Protein 5XIS (pdb70)

Radius of gyration: 35.52 Å; Cα contacts (8 Å, |Δi|>4): 676; chains: 6; bounding box: 59×127×100 Å

Structure (mmCIF, N/CA/C/O backbone):
data_5XIS
#
_entry.id   5XIS
#
_cell.length_a   35.273
_cell.length_b   66.291
_cell.length_c   74.173
_cell.angle_alpha   76.47
_cell.angle_beta   79.29
_cell.angle_gamma   80.49
#
_symmetry.space_group_name_H-M   'P 1'
#
loop_
_entity.id
_entity.type
_entity.pdbx_description
1 polymer 'E3 ubiquitin-protein ligase RNF168'
2 polymer 'Ubiquitin-40S ribosomal protein S27a'
3 polymer 'Ubiquitin-40S ribosomal protein S27a'
4 non-polymer beta-D-xylofuranose
5 non-polymer 'MAGNESIUM ION'
6 water water
#
loop_
_atom_site.group_PDB
_atom_site.id
_atom_site.type_symbol
_atom_site.label_atom_id
_atom_site.label_alt_id
_atom_site.label_comp_id
_atom_site.label_asym_id
_atom_site.label_entity_id
_atom_site.label_seq_id
_atom_site.pdbx_PDB_ins_code
_atom_site.Cartn_x
_atom_site.Cartn_y
_atom_site.Cartn_z
_atom_site.occupancy
_atom_site.B_iso_or_equiv
_atom_site.auth_seq_id
_atom_site.auth_comp_id
_atom_site.auth_asym_id
_atom_site.auth_atom_id
_atom_site.pdbx_PDB_model_num
ATOM 1 N N . LEU A 1 6 ? -1.344 -10.727 34.258 1.00 73.44 110 LEU A N 1
ATOM 2 C CA . LEU A 1 6 ? -2.337 -11.791 34.438 1.00 68.86 110 LEU A CA 1
ATOM 3 C C . LEU A 1 6 ? -3.103 -11.905 33.142 1.00 72.30 110 LEU A C 1
ATOM 4 O O . LEU A 1 6 ? -4.244 -12.380 33.072 1.00 76.02 110 LEU A O 1
ATOM 9 N N . SER A 1 7 ? -2.417 -11.446 32.106 1.00 71.09 111 SER A N 1
ATOM 10 C CA . SER A 1 7 ? -3.055 -11.139 30.843 1.00 71.34 111 SER A CA 1
ATOM 11 C C . SER A 1 7 ? -3.549 -12.402 30.158 1.00 70.13 111 SER A C 1
ATOM 12 O O . SER A 1 7 ? -2.785 -13.329 29.882 1.00 66.91 111 SER A O 1
ATOM 15 N N . LYS A 1 8 ? -4.833 -12.415 29.873 1.00 62.37 112 LYS A N 1
ATOM 16 C CA . LYS A 1 8 ? -5.478 -13.542 29.253 1.00 54.98 112 LYS A CA 1
ATOM 17 C C . LYS A 1 8 ? -5.161 -13.528 27.770 1.00 60.42 112 LYS A C 1
ATOM 18 O O . LYS A 1 8 ? -4.641 -12.543 27.247 1.00 56.24 112 LYS A O 1
ATOM 24 N N . PRO A 1 9 ? -5.428 -14.636 27.053 1.00 64.23 113 PRO A N 1
ATOM 25 C CA . PRO A 1 9 ? -5.186 -14.633 25.601 1.00 70.75 113 PRO A CA 1
ATOM 26 C C . PRO A 1 9 ? -5.738 -13.388 24.931 1.00 70.50 113 PRO A C 1
ATOM 27 O O . PRO A 1 9 ? -6.955 -13.196 24.877 1.00 75.01 113 PRO A O 1
ATOM 31 N N . GLY A 1 10 ? -4.848 -12.507 24.481 1.00 64.86 114 GLY A N 1
ATOM 32 C CA . GLY A 1 10 ? -5.245 -11.318 23.757 1.00 61.09 114 GLY A CA 1
ATOM 33 C C . GLY A 1 10 ? -5.674 -10.125 24.587 1.00 53.60 114 GLY A C 1
ATOM 34 O O . GLY A 1 10 ? -6.070 -9.115 23.999 1.00 61.47 114 GLY A O 1
ATOM 35 N N . GLU A 1 11 ? -5.614 -10.190 25.921 1.00 41.76 115 GLU A N 1
ATOM 36 C CA . GLU A 1 11 ? -6.038 -9.042 26.726 1.00 50.79 115 GLU A CA 1
ATOM 37 C C . GLU A 1 11 ? -5.174 -7.811 26.452 1.00 56.09 115 GLU A C 1
ATOM 38 O O . GLU A 1 11 ? -5.694 -6.734 26.138 1.00 44.93 115 GLU A O 1
ATOM 44 N N . LEU A 1 12 ? -3.848 -7.947 26.548 1.00 44.31 116 LEU A N 1
ATOM 45 C CA . LEU A 1 12 ? -2.975 -6.866 26.094 1.00 41.43 116 LEU A CA 1
ATOM 46 C C . LEU A 1 12 ? -3.190 -6.570 24.609 1.00 40.24 116 LEU A C 1
ATOM 47 O O . LEU A 1 12 ? -3.215 -5.406 24.187 1.00 32.66 116 LEU A O 1
ATOM 52 N N . ARG A 1 13 ? -3.343 -7.619 23.804 1.00 31.38 117 ARG A N 1
ATOM 53 C CA . ARG A 1 13 ? -3.678 -7.468 22.391 1.00 34.20 117 ARG A CA 1
ATOM 54 C C . ARG A 1 13 ? -4.921 -6.602 22.177 1.00 36.55 117 ARG A C 1
ATOM 55 O O . ARG A 1 13 ? -4.968 -5.771 21.262 1.00 31.43 117 ARG A O 1
ATOM 63 N N . ARG A 1 14 ? -5.959 -6.826 22.972 1.00 37.52 118 ARG A N 1
ATOM 64 C CA . ARG A 1 14 ? -7.197 -6.103 22.724 1.00 43.22 118 ARG A CA 1
ATOM 65 C C . ARG A 1 14 ? -7.120 -4.668 23.231 1.00 38.58 118 ARG A C 1
ATOM 66 O O . ARG A 1 14 ? -7.713 -3.774 22.613 1.00 33.35 118 ARG A O 1
ATOM 74 N N . GLU A 1 15 ? -6.370 -4.409 24.312 1.00 34.07 119 GLU A N 1
ATOM 75 C CA . GLU A 1 15 ? -6.108 -3.018 24.681 1.00 32.64 119 GLU A CA 1
ATOM 76 C C . GLU A 1 15 ? -5.325 -2.296 23.598 1.00 33.58 119 GLU A C 1
ATOM 77 O O . GLU A 1 15 ? -5.595 -1.127 23.307 1.00 30.76 119 GLU A O 1
ATOM 83 N N . TYR A 1 16 ? -4.336 -2.964 23.007 1.00 31.13 120 TYR A N 1
ATOM 84 C CA . TYR A 1 16 ? -3.558 -2.330 21.952 1.00 31.97 120 TYR A CA 1
ATOM 85 C C . TYR A 1 16 ? -4.449 -1.954 20.771 1.00 32.80 120 TYR A C 1
ATOM 86 O O . TYR A 1 16 ? -4.380 -0.831 20.255 1.00 27.60 120 TYR A O 1
ATOM 95 N N . GLU A 1 17 ? -5.302 -2.883 20.340 1.00 29.75 121 GLU A N 1
ATOM 96 C CA . GLU A 1 17 ? -6.213 -2.613 19.232 1.00 29.87 121 GLU A CA 1
ATOM 97 C C . GLU A 1 17 ? -7.197 -1.500 19.573 1.00 30.93 121 GLU A C 1
ATOM 98 O O . GLU A 1 17 ? -7.503 -0.654 18.724 1.00 31.05 121 GLU A O 1
ATOM 104 N N . GLU A 1 18 ? -7.698 -1.475 20.809 1.00 29.57 122 GLU A N 1
ATOM 105 C CA . GLU A 1 18 ? -8.605 -0.393 21.171 1.00 36.37 122 GLU A CA 1
ATOM 106 C C . GLU A 1 18 ? -7.875 0.939 21.183 1.00 30.75 122 GLU A C 1
ATOM 107 O O . GLU A 1 18 ? -8.429 1.960 20.757 1.00 30.80 122 GLU A O 1
ATOM 113 N N . GLU A 1 19 ? -6.611 0.935 21.585 1.00 27.90 123 GLU A N 1
ATOM 114 C CA . GLU A 1 19 ? -5.892 2.190 21.684 1.00 25.29 123 GLU A CA 1
ATOM 115 C C . GLU A 1 19 ? -5.482 2.694 20.300 1.00 30.91 123 GLU A C 1
ATOM 116 O O . GLU A 1 19 ? -5.483 3.907 20.052 1.00 29.99 123 GLU A O 1
ATOM 122 N N . ILE A 1 20 ? -5.147 1.774 19.390 1.00 26.44 124 ILE A N 1
ATOM 123 C CA . ILE A 1 20 ? -4.901 2.138 17.993 1.00 26.64 124 ILE A CA 1
ATOM 124 C C . ILE A 1 20 ? -6.155 2.742 17.378 1.00 27.32 124 ILE A C 1
ATOM 125 O O . ILE A 1 20 ? -6.087 3.725 16.638 1.00 28.75 124 ILE A O 1
ATOM 130 N N . SER A 1 21 ? -7.312 2.137 17.657 1.00 28.54 125 SER A N 1
ATOM 131 C CA . SER A 1 21 ? -8.586 2.654 17.158 1.00 29.48 125 SER A CA 1
ATOM 132 C C . SER A 1 21 ? -8.822 4.102 17.575 1.00 28.77 125 SER A C 1
ATOM 133 O O . SER A 1 21 ? -9.331 4.912 16.790 1.00 29.43 125 SER A O 1
ATOM 136 N N . LYS A 1 22 ? -8.515 4.440 18.827 1.00 23.54 126 LYS A N 1
ATOM 137 C CA . LYS A 1 22 ? -8.711 5.818 19.266 1.00 27.26 126 LYS A CA 1
ATOM 138 C C . LYS A 1 22 ? -7.752 6.777 18.574 1.00 29.43 126 LYS A C 1
ATOM 139 O O . LYS A 1 22 ? -8.114 7.927 18.294 1.00 33.46 126 LYS A O 1
ATOM 145 N N . VAL A 1 23 ? -6.532 6.336 18.283 1.00 24.28 127 VAL A N 1
ATOM 146 C CA . VAL A 1 23 ? -5.618 7.202 17.550 1.00 24.72 127 VAL A CA 1
ATOM 147 C C . VAL A 1 23 ? -6.134 7.434 16.137 1.00 28.71 127 VAL A C 1
ATOM 148 O O . VAL A 1 23 ? -6.072 8.553 15.613 1.00 29.35 127 VAL A O 1
ATOM 152 N N . ALA A 1 24 ? -6.670 6.386 15.509 1.00 26.33 128 ALA A N 1
ATOM 153 C CA . ALA A 1 24 ? -7.231 6.530 14.171 1.00 32.88 128 ALA A CA 1
ATOM 154 C C . ALA A 1 24 ? -8.443 7.455 14.184 1.00 32.23 128 ALA A C 1
ATOM 155 O O . ALA A 1 24 ? -8.589 8.300 13.298 1.00 30.90 128 ALA A O 1
ATOM 157 N N . ALA A 1 25 ? -9.303 7.334 15.202 1.00 28.43 129 ALA A N 1
ATOM 158 C CA . ALA A 1 25 ? -10.486 8.189 15.283 1.00 26.75 129 ALA A CA 1
ATOM 159 C C . ALA A 1 25 ? -10.112 9.660 15.443 1.00 33.05 129 ALA A C 1
ATOM 160 O O . ALA A 1 25 ? -10.790 10.537 14.887 1.00 32.57 129 ALA A O 1
ATOM 162 N N . GLU A 1 26 ? -9.038 9.952 16.182 1.00 27.37 130 GLU A N 1
ATOM 163 C CA . GLU A 1 26 ? -8.556 11.327 16.298 1.00 30.82 130 GLU A CA 1
ATOM 164 C C . GLU A 1 26 ? -8.018 11.845 14.968 1.00 30.21 130 GLU A C 1
ATOM 165 O O . GLU A 1 26 ? -8.229 13.014 14.618 1.00 29.03 130 GLU A O 1
ATOM 171 N N . ARG A 1 27 ? -7.339 10.997 14.200 1.00 28.66 131 ARG A N 1
ATOM 172 C CA . ARG A 1 27 ? -6.875 11.455 12.894 1.00 31.82 131 ARG A CA 1
ATOM 173 C C . ARG A 1 27 ? -8.049 11.778 11.985 1.00 24.64 131 ARG A C 1
ATOM 174 O O . ARG A 1 27 ? -8.035 12.795 11.288 1.00 29.29 131 ARG A O 1
ATOM 182 N N . ARG A 1 28 ? -9.082 10.936 11.995 1.00 28.00 132 ARG A N 1
ATOM 183 C CA . ARG A 1 28 ? -10.252 11.202 11.164 1.00 34.96 132 ARG A CA 1
ATOM 184 C C . ARG A 1 28 ? -10.969 12.468 11.606 1.00 39.16 132 ARG A C 1
ATOM 185 O O . ARG A 1 28 ? -11.408 13.265 10.769 1.00 28.72 132 ARG A O 1
ATOM 193 N N . ALA A 1 29 ? -11.076 12.683 12.918 1.00 27.27 133 ALA A N 1
ATOM 194 C CA . ALA A 1 29 ? -11.656 13.924 13.416 1.00 29.65 133 ALA A CA 1
ATOM 195 C C . ALA A 1 29 ? -10.827 15.126 12.979 1.00 25.85 133 ALA A C 1
ATOM 196 O O . ALA A 1 29 ? -11.376 16.165 12.593 1.00 33.08 133 ALA A O 1
ATOM 198 N N . SER A 1 30 ? -9.498 15.008 13.040 1.00 25.83 134 SER A N 1
ATOM 199 C CA . SER A 1 30 ? -8.647 16.122 12.638 1.00 24.22 134 SER A CA 1
ATOM 200 C C . SER A 1 30 ? -8.776 16.377 11.144 1.00 27.71 134 SER A C 1
ATOM 201 O O . SER A 1 30 ? -8.775 17.529 10.693 1.00 29.48 134 SER A O 1
ATOM 204 N N . GLU A 1 31 ? -8.904 15.305 10.371 1.00 24.30 135 GLU A N 1
ATOM 205 C CA . GLU A 1 31 ? -9.007 15.439 8.918 1.00 28.24 135 GLU A CA 1
ATOM 206 C C . GLU A 1 31 ? -10.339 16.053 8.519 1.00 29.99 135 GLU A C 1
ATOM 207 O O . GLU A 1 31 ? -10.420 16.792 7.530 1.00 34.84 135 GLU A O 1
ATOM 213 N N . GLU A 1 32 ? -11.392 15.747 9.276 1.00 30.03 136 GLU A N 1
ATOM 214 C CA . GLU A 1 32 ? -12.712 16.291 8.986 1.00 36.01 136 GLU A CA 1
ATOM 215 C C . GLU A 1 32 ? -12.711 17.813 9.078 1.00 45.48 136 GLU A C 1
ATOM 216 O O . GLU A 1 32 ? -13.286 18.487 8.219 1.00 37.98 136 GLU A O 1
ATOM 222 N N . GLU A 1 33 ? -12.058 18.375 10.100 1.00 34.01 137 GLU A N 1
ATOM 223 C CA . GLU A 1 33 ? -11.936 19.831 10.181 1.00 40.47 137 GLU A CA 1
ATOM 224 C C . GLU A 1 33 ? -11.154 20.384 8.993 1.00 43.32 137 GLU A C 1
ATOM 225 O O . GLU A 1 33 ? -11.493 21.445 8.451 1.00 34.77 137 GLU A O 1
ATOM 231 N N . GLU A 1 34 ? -10.095 19.686 8.582 1.00 30.64 138 GLU A N 1
ATOM 232 C CA . GLU A 1 34 ? -9.328 20.113 7.417 1.00 31.89 138 GLU A CA 1
ATOM 233 C C . GLU A 1 34 ? -10.183 20.079 6.154 1.00 33.56 138 GLU A C 1
ATOM 234 O O . GLU A 1 34 ? -10.153 21.011 5.342 1.00 33.31 138 GLU A O 1
ATOM 240 N N . ASN A 1 35 ? -10.946 18.999 5.968 1.00 32.45 139 ASN A N 1
ATOM 241 C CA . ASN A 1 35 ? -11.666 18.819 4.714 1.00 35.93 139 ASN A CA 1
ATOM 242 C C . ASN A 1 35 ? -12.898 19.709 4.647 1.00 43.83 139 ASN A C 1
ATOM 243 O O . ASN A 1 35 ? -13.329 20.088 3.550 1.00 39.95 139 ASN A O 1
ATOM 248 N N . LYS A 1 36 ? -13.456 20.090 5.795 1.00 35.12 140 LYS A N 1
ATOM 249 C CA . LYS A 1 36 ? -14.585 21.009 5.758 1.00 38.45 140 LYS A CA 1
ATOM 250 C C . LYS A 1 36 ? -14.136 22.430 5.468 1.00 41.87 140 LYS A C 1
ATOM 251 O O . LYS A 1 36 ? -14.864 23.186 4.818 1.00 43.88 140 LYS A O 1
ATOM 257 N N . ALA A 1 37 ? -12.938 22.805 5.917 1.00 31.23 141 ALA A N 1
ATOM 258 C CA . ALA A 1 37 ? -12.387 24.096 5.528 1.00 31.97 141 ALA A CA 1
ATOM 259 C C . ALA A 1 37 ? -12.154 24.149 4.024 1.00 39.86 141 ALA A C 1
ATOM 260 O O . ALA A 1 37 ? -12.465 25.154 3.370 1.00 32.75 141 ALA A O 1
ATOM 262 N N . SER A 1 38 ? -11.612 23.069 3.452 1.00 33.81 142 SER A N 1
ATOM 263 C CA . SER A 1 38 ? -11.377 23.059 2.008 1.00 29.99 142 SER A CA 1
ATOM 264 C C . SER A 1 38 ? -12.686 23.117 1.232 1.00 35.72 142 SER A C 1
ATOM 265 O O . SER A 1 38 ? -12.789 23.839 0.236 1.00 37.16 142 SER A O 1
ATOM 268 N N . GLU A 1 39 ? -13.697 22.358 1.670 1.00 33.56 143 GLU A N 1
ATOM 269 C CA . GLU A 1 39 ? -14.958 22.292 0.936 1.00 41.38 143 GLU A CA 1
ATOM 270 C C . GLU A 1 39 ? -15.737 23.598 1.021 1.00 47.92 143 GLU A C 1
ATOM 271 O O . GLU A 1 39 ? -16.442 23.962 0.071 1.00 40.52 143 GLU A O 1
ATOM 277 N N . GLU A 1 40 ? -15.641 24.307 2.143 1.00 41.48 144 GLU A N 1
ATOM 278 C CA . GLU A 1 40 ? -16.277 25.615 2.230 1.00 47.03 144 GLU A CA 1
ATOM 279 C C . GLU A 1 40 ? -15.481 26.657 1.466 1.00 49.07 144 GLU A C 1
ATOM 280 O O . GLU A 1 40 ? -16.060 27.608 0.926 1.00 44.45 144 GLU A O 1
ATOM 286 N N . TYR A 1 41 ? -14.159 26.489 1.410 1.00 36.90 145 TYR A N 1
ATOM 287 C CA . TYR A 1 41 ? -13.329 27.377 0.608 1.00 37.57 145 TYR A CA 1
ATOM 288 C C . TYR A 1 41 ? -13.678 27.262 -0.867 1.00 44.12 145 TYR A C 1
ATOM 289 O O . TYR A 1 41 ? -13.745 28.271 -1.583 1.00 40.13 145 TYR A O 1
ATOM 298 N N . ILE A 1 42 ? -13.869 26.032 -1.345 1.00 37.81 146 ILE A N 1
ATOM 299 C CA . ILE A 1 42 ? -14.178 25.803 -2.752 1.00 36.02 146 ILE A CA 1
ATOM 300 C C . ILE A 1 42 ? -15.556 26.345 -3.091 1.00 40.80 146 ILE A C 1
ATOM 301 O O . ILE A 1 42 ? -15.756 26.952 -4.151 1.00 45.35 146 ILE A O 1
ATOM 306 N N . GLN A 1 43 ? -16.530 26.113 -2.211 1.00 45.61 147 GLN A N 1
ATOM 307 C CA . GLN A 1 43 ? -17.864 26.670 -2.400 1.00 46.45 147 GLN A CA 1
ATOM 308 C C . GLN A 1 43 ? -17.796 28.175 -2.625 1.00 48.05 147 GLN A C 1
ATOM 309 O O . GLN A 1 43 ? -18.371 28.699 -3.586 1.00 52.23 147 GLN A O 1
ATOM 315 N N . ARG A 1 44 ? -17.065 28.883 -1.763 1.00 40.90 148 ARG A N 1
ATOM 316 C CA . ARG A 1 44 ? -16.952 30.331 -1.911 1.00 51.64 148 ARG A CA 1
ATOM 317 C C . ARG A 1 44 ? -16.248 30.694 -3.210 1.00 52.49 148 ARG A C 1
ATOM 318 O O . ARG A 1 44 ? -16.693 31.590 -3.939 1.00 45.55 148 ARG A O 1
ATOM 326 N N . LEU A 1 45 ? -15.133 30.020 -3.503 1.00 38.23 149 LEU A N 1
ATOM 327 C CA . LEU A 1 45 ? -14.353 30.351 -4.689 1.00 41.79 149 LEU A CA 1
ATOM 328 C C . LEU A 1 45 ? -15.184 30.204 -5.956 1.00 43.24 149 LEU A C 1
ATOM 329 O O . LEU A 1 45 ? -15.143 31.070 -6.838 1.00 43.36 149 LEU A O 1
ATOM 334 N N . LEU A 1 46 ? -15.951 29.116 -6.062 1.00 33.35 150 LEU A N 1
ATOM 335 C CA . LEU A 1 46 ? -16.740 28.898 -7.269 1.00 48.71 150 LEU A CA 1
ATOM 336 C C . LEU A 1 46 ? -17.916 29.860 -7.339 1.00 46.72 150 LEU A C 1
ATOM 337 O O . LEU A 1 46 ? -18.290 30.302 -8.429 1.00 41.22 150 LEU A O 1
ATOM 342 N N . ALA A 1 47 ? -18.507 30.198 -6.193 1.00 40.04 151 ALA A N 1
ATOM 343 C CA . ALA A 1 47 ? -19.575 31.188 -6.190 1.00 47.84 151 ALA A CA 1
ATOM 344 C C . ALA A 1 47 ? -19.061 32.546 -6.642 1.00 50.19 151 ALA A C 1
ATOM 345 O O . ALA A 1 47 ? -19.733 33.251 -7.407 1.00 49.81 151 ALA A O 1
ATOM 347 N N . GLU A 1 48 ? -17.870 32.928 -6.182 1.00 38.65 152 GLU A N 1
ATOM 348 C CA . GLU A 1 48 ? -17.305 34.211 -6.575 1.00 50.53 152 GLU A CA 1
ATOM 349 C C . GLU A 1 48 ? -16.922 34.225 -8.049 1.00 54.56 152 GLU A C 1
ATOM 350 O O . GLU A 1 48 ? -17.015 35.273 -8.701 1.00 50.97 152 GLU A O 1
ATOM 356 N N . GLU A 1 49 ? -16.516 33.080 -8.602 1.00 48.36 153 GLU A N 1
ATOM 357 C CA . GLU A 1 49 ? -16.212 33.046 -10.029 1.00 49.39 153 GLU A CA 1
ATOM 358 C C . GLU A 1 49 ? -17.481 32.993 -10.870 1.00 45.43 153 GLU A C 1
ATOM 359 O O . GLU A 1 49 ? -17.487 33.475 -12.009 1.00 49.38 153 GLU A O 1
ATOM 365 N N . GLU A 1 50 ? -18.563 32.430 -10.329 1.00 48.83 154 GLU A N 1
ATOM 366 C CA . GLU A 1 50 ? -19.836 32.453 -11.042 1.00 50.86 154 GLU A CA 1
ATOM 367 C C . GLU A 1 50 ? -20.416 33.862 -11.084 1.00 5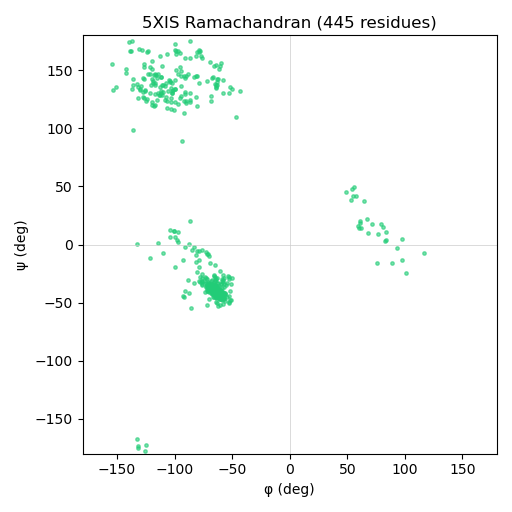4.52 154 GLU A C 1
ATOM 368 O O . GLU A 1 50 ? -20.967 34.286 -12.108 1.00 51.33 154 GLU A O 1
ATOM 374 N N . GLU A 1 51 ? -20.309 34.598 -9.974 1.00 47.20 155 GLU A N 1
ATOM 375 C CA . GLU A 1 51 ? -20.804 35.970 -9.930 1.00 45.24 155 GLU A CA 1
ATOM 376 C C . GLU A 1 51 ? -20.019 36.867 -10.879 1.00 50.28 155 GLU A C 1
ATOM 377 O O . GLU A 1 51 ? -20.605 37.704 -11.580 1.00 47.12 155 GLU A O 1
ATOM 383 N N . GLU A 1 52 ? -18.694 36.698 -10.924 1.00 38.59 156 GLU A N 1
ATOM 384 C CA . GLU A 1 52 ? -17.867 37.490 -11.829 1.00 36.26 156 GLU A CA 1
ATOM 385 C C . GLU A 1 52 ? -18.265 37.279 -13.284 1.00 48.52 156 GLU A C 1
ATOM 386 O O . GLU A 1 52 ? -18.398 38.244 -14.046 1.00 41.74 156 GLU A O 1
ATOM 392 N N . GLU A 1 53 ? -18.448 36.024 -13.697 1.00 45.53 157 GLU A N 1
ATOM 393 C CA . GLU A 1 53 ? -18.812 35.786 -15.088 1.00 50.10 157 GLU A CA 1
ATOM 394 C C . GLU A 1 53 ? -20.188 36.359 -15.412 1.00 48.55 157 GLU A C 1
ATOM 395 O O . GLU A 1 53 ? -20.402 36.885 -16.510 1.00 46.41 157 GLU A O 1
ATOM 401 N N . LYS A 1 54 ? -21.131 36.285 -14.470 1.00 43.90 158 LYS A N 1
ATOM 402 C CA . LYS A 1 54 ? -22.423 36.928 -14.696 1.00 47.02 158 LYS A CA 1
ATOM 403 C C . LYS A 1 54 ? -22.272 38.436 -14.855 1.00 53.20 158 LYS A C 1
ATOM 404 O O . LYS A 1 54 ? -22.954 39.050 -15.684 1.00 47.61 158 LYS A O 1
ATOM 410 N N . ARG A 1 55 ? -21.398 39.057 -14.060 1.00 44.13 159 ARG A N 1
ATOM 411 C CA . ARG A 1 55 ? -21.177 40.492 -14.205 1.00 43.80 159 ARG A CA 1
ATOM 412 C C . ARG A 1 55 ? -20.568 40.824 -15.562 1.00 46.93 159 ARG A C 1
ATOM 413 O O . ARG A 1 55 ? -20.945 41.820 -16.195 1.00 45.65 159 ARG A O 1
ATOM 421 N N . GLN A 1 56 ? -19.616 40.011 -16.020 1.00 40.69 160 GLN A N 1
ATOM 422 C CA . GLN A 1 56 ? -19.032 40.238 -17.338 1.00 44.37 160 GLN A CA 1
ATOM 423 C C . GLN A 1 56 ? -20.070 40.063 -18.439 1.00 49.70 160 GLN A C 1
ATOM 424 O O . GLN A 1 56 ? -20.157 40.894 -19.353 1.00 41.75 160 GLN A O 1
ATOM 430 N N . ALA A 1 57 ? -20.870 38.995 -18.365 1.00 37.85 161 ALA A N 1
ATOM 431 C CA . ALA A 1 57 ? -21.890 38.767 -19.382 1.00 44.74 161 ALA A CA 1
ATOM 432 C C . ALA A 1 57 ? -22.945 39.861 -19.365 1.00 53.24 161 ALA A C 1
ATOM 433 O O . ALA A 1 57 ? -23.455 40.246 -20.424 1.00 48.74 161 ALA A O 1
ATOM 435 N N . GLU A 1 58 ? -23.275 40.384 -18.182 1.00 41.76 162 GLU A N 1
ATOM 436 C CA . GLU A 1 58 ? -24.215 41.497 -18.115 1.00 43.60 162 GLU A CA 1
ATOM 437 C C . GLU A 1 58 ? -23.620 42.761 -18.720 1.00 46.40 162 GLU A C 1
ATOM 438 O O . GLU A 1 58 ? -24.322 43.514 -19.404 1.00 44.84 162 GLU A O 1
ATOM 444 N N . LYS A 1 59 ? -22.330 43.013 -18.482 1.00 37.01 163 LYS A N 1
ATOM 445 C CA . LYS A 1 59 ? -21.675 44.143 -19.133 1.00 35.70 163 LYS A CA 1
ATOM 446 C C . LYS A 1 59 ? -21.717 44.007 -20.653 1.00 41.18 163 LYS A C 1
ATOM 447 O O . LYS A 1 59 ? -22.008 44.979 -21.364 1.00 40.85 163 LYS A O 1
ATOM 453 N N . ARG A 1 60 ? -21.440 42.807 -21.169 1.00 35.71 164 ARG A N 1
ATOM 454 C CA . ARG A 1 60 ? -21.532 42.587 -22.611 1.00 38.80 164 ARG A CA 1
ATOM 455 C C . ARG A 1 60 ? -22.947 42.833 -23.120 1.00 38.05 164 ARG A C 1
ATOM 456 O O . ARG A 1 60 ? -23.134 43.433 -24.186 1.00 41.22 164 ARG A O 1
ATOM 464 N N . ARG A 1 61 ? -23.958 42.382 -22.375 1.00 33.47 165 ARG A N 1
ATOM 465 C CA . ARG A 1 61 ? -25.327 42.551 -22.847 1.00 49.32 165 ARG A CA 1
ATOM 466 C C . ARG A 1 61 ? -25.699 44.025 -22.966 1.00 51.40 165 ARG A C 1
ATOM 467 O O . ARG A 1 61 ? -26.345 44.431 -23.940 1.00 40.55 165 ARG A O 1
ATOM 475 N N . ARG A 1 62 ? -25.317 44.843 -21.982 1.00 37.66 166 ARG A N 1
ATOM 476 C CA . ARG A 1 62 ? -25.726 46.241 -22.038 1.00 41.31 166 ARG A CA 1
ATOM 477 C C . ARG A 1 62 ? -24.972 46.984 -23.129 1.00 44.25 166 ARG A C 1
ATOM 478 O O . ARG A 1 62 ? -25.499 47.945 -23.702 1.00 46.99 166 ARG A O 1
ATOM 486 N N . ALA A 1 63 ? -23.744 46.559 -23.431 1.00 33.05 167 ALA A N 1
ATOM 487 C CA . ALA A 1 63 ? -22.985 47.209 -24.492 1.00 41.92 167 ALA A CA 1
ATOM 488 C C . ALA A 1 63 ? -23.608 46.928 -25.852 1.00 36.58 167 ALA A C 1
ATOM 489 O O . ALA A 1 63 ? -23.654 47.810 -26.717 1.00 38.01 167 ALA A O 1
ATOM 491 N N . MET A 1 64 ? -24.087 45.699 -26.053 1.00 34.52 168 MET A N 1
ATOM 492 C CA . MET A 1 64 ? -24.736 45.337 -27.309 1.00 45.07 168 MET A CA 1
ATOM 493 C C . MET A 1 64 ? -26.069 46.059 -27.455 1.00 47.71 168 MET A C 1
ATOM 494 O O . MET A 1 64 ? -26.426 46.510 -28.551 1.00 37.22 168 MET A O 1
ATOM 499 N N . GLU A 1 65 ? -26.808 46.185 -26.351 1.00 40.95 169 GLU A N 1
ATOM 500 C CA . GLU A 1 65 ? -28.099 46.861 -26.380 1.00 46.95 169 GLU A CA 1
ATOM 501 C C . GLU A 1 65 ? -27.936 48.343 -26.695 1.00 49.67 169 GLU A C 1
ATOM 502 O O . GLU A 1 65 ? -28.730 48.916 -27.449 1.00 44.43 169 GLU A O 1
ATOM 508 N N . GLU A 1 66 ? -26.896 48.975 -26.146 1.00 40.94 170 GLU A N 1
ATOM 509 C CA . GLU A 1 66 ? -26.652 50.386 -26.433 1.00 42.58 170 GLU A CA 1
ATOM 510 C C . GLU A 1 66 ? -26.124 50.591 -27.851 1.00 46.05 170 GLU A C 1
ATOM 511 O O . GLU A 1 66 ? -26.449 51.598 -28.496 1.00 37.62 170 GLU A O 1
ATOM 517 N N . GLN A 1 67 ? -25.298 49.665 -28.349 1.00 31.60 171 GLN A N 1
ATOM 518 C CA . GLN A 1 67 ? -24.910 49.711 -29.757 1.00 42.43 171 GLN A CA 1
ATOM 519 C C . GLN A 1 67 ? -26.137 49.669 -30.662 1.00 38.67 171 GLN A C 1
ATOM 520 O O . GLN A 1 67 ? -26.213 50.409 -31.656 1.00 32.13 171 GLN A O 1
ATOM 526 N N . LEU A 1 68 ? -27.110 48.809 -30.333 1.00 35.03 172 LEU A N 1
ATOM 527 C CA . LEU A 1 68 ? -28.346 48.726 -31.112 1.00 40.26 172 LEU A CA 1
ATOM 528 C C . LEU A 1 68 ? -29.066 50.066 -31.177 1.00 50.25 172 LEU A C 1
ATOM 529 O O . LEU A 1 68 ? -29.462 50.519 -32.258 1.00 40.07 172 LEU A O 1
ATOM 534 N N . LYS A 1 69 ? -29.282 50.695 -30.020 1.00 38.16 173 LYS A N 1
ATOM 535 C CA . LYS A 1 69 ? -29.936 51.998 -30.003 1.00 32.10 173 LYS A CA 1
ATOM 536 C C . LYS A 1 69 ? -29.158 53.007 -30.835 1.00 44.08 173 LYS A C 1
ATOM 537 O O . LYS A 1 69 ? -29.745 53.747 -31.638 1.00 43.82 173 LYS A O 1
ATOM 543 N N . SER A 1 70 ? -27.831 53.038 -30.669 1.00 33.35 174 SER A N 1
ATOM 544 C CA . SER A 1 70 ? -27.005 53.971 -31.429 1.00 38.63 174 SER A CA 1
ATOM 545 C C . SER A 1 70 ? -27.111 53.706 -32.925 1.00 38.37 174 SER A C 1
ATOM 546 O O . SER A 1 70 ? -27.191 54.649 -33.725 1.00 40.76 174 SER A O 1
ATOM 549 N N . ASP A 1 71 ? -27.107 52.428 -33.321 1.00 30.30 175 ASP A N 1
ATOM 550 C CA . ASP A 1 71 ? -27.243 52.091 -34.733 1.00 35.52 175 ASP A CA 1
ATOM 551 C C . ASP A 1 71 ? -28.563 52.607 -35.295 1.00 40.48 175 ASP A C 1
ATOM 552 O O . ASP A 1 71 ? -28.603 53.154 -36.402 1.00 48.06 175 ASP A O 1
ATOM 557 N N . GLU A 1 72 ? -29.654 52.445 -34.542 1.00 39.50 176 GLU A N 1
ATOM 558 C CA . GLU A 1 72 ? -30.942 52.980 -34.981 1.00 42.65 176 GLU A CA 1
ATOM 559 C C . GLU A 1 72 ? -30.908 54.500 -35.119 1.00 40.95 176 GLU A C 1
ATOM 560 O O . GLU A 1 72 ? -31.454 55.057 -36.080 1.00 38.07 176 GLU A O 1
ATOM 566 N N . GLU A 1 73 ? -30.287 55.190 -34.162 1.00 43.98 177 GLU A N 1
ATOM 567 C CA . GLU A 1 73 ? -30.154 56.640 -34.259 1.00 48.08 177 GLU A CA 1
ATOM 568 C C . GLU A 1 73 ? -29.464 57.035 -35.561 1.00 52.23 177 GLU A C 1
ATOM 569 O O . GLU A 1 73 ? -29.948 57.901 -36.300 1.00 41.29 177 GLU A O 1
ATOM 575 N N . LEU A 1 74 ? -28.333 56.391 -35.868 1.00 33.47 178 LEU A N 1
ATOM 576 C CA . LEU A 1 74 ? -27.655 56.658 -37.131 1.00 37.64 178 LEU A CA 1
ATOM 577 C C . LEU A 1 74 ? -28.537 56.283 -38.318 1.00 35.01 178 LEU A C 1
ATOM 578 O O . LEU A 1 74 ? -28.581 57.007 -39.320 1.00 39.61 178 LEU A O 1
ATOM 583 N N . ALA A 1 75 ? -29.251 55.158 -38.219 1.00 38.55 179 ALA A N 1
ATOM 584 C CA . ALA A 1 75 ? -30.072 54.698 -39.334 1.00 41.49 179 ALA A CA 1
ATOM 585 C C . ALA A 1 75 ? -31.189 55.687 -39.655 1.00 52.11 179 ALA A C 1
ATOM 586 O O . ALA A 1 75 ? -31.519 55.902 -40.830 1.00 39.57 179 ALA A O 1
ATOM 588 N N . ARG A 1 76 ? -31.783 56.309 -38.634 1.00 38.24 180 ARG A N 1
ATOM 589 C CA . ARG A 1 76 ? -32.854 57.262 -38.916 1.00 38.60 180 ARG A CA 1
ATOM 590 C C . ARG A 1 76 ? -32.307 58.520 -39.580 1.00 46.59 180 ARG A C 1
ATOM 591 O O . ARG A 1 76 ? -32.852 58.986 -40.589 1.00 44.57 180 ARG A O 1
ATOM 599 N N . LYS A 1 77 ? -31.222 59.078 -39.036 1.00 46.00 181 LYS A N 1
ATOM 600 C CA . LYS A 1 77 ? -30.561 60.200 -39.692 1.00 54.03 181 LYS A CA 1
ATOM 601 C C . LYS A 1 77 ? -30.201 59.859 -41.131 1.00 60.22 181 LYS A C 1
ATOM 602 O O . LYS A 1 77 ? -30.248 60.729 -42.009 1.00 60.28 181 LYS A O 1
ATOM 608 N N . LEU A 1 78 ? -29.868 58.592 -41.393 1.00 54.62 182 LEU A N 1
ATOM 609 C CA . LEU A 1 78 ? -29.547 58.154 -42.748 1.00 55.43 182 LEU A CA 1
ATOM 610 C C . LEU A 1 78 ? -30.790 58.106 -43.630 1.00 57.64 182 LEU A C 1
ATOM 611 O O . LEU A 1 78 ? -30.799 58.657 -44.738 1.00 49.95 182 LEU A O 1
ATOM 616 N N . SER A 1 79 ? -31.840 57.424 -43.166 1.00 49.59 183 SER A N 1
ATOM 617 C CA . SER A 1 79 ? -33.008 57.195 -44.008 1.00 49.98 183 SER A CA 1
ATOM 618 C C . SER A 1 79 ? -33.690 58.503 -44.385 1.00 59.74 183 SER A C 1
ATOM 619 O O . SER A 1 79 ? -34.228 58.635 -45.491 1.00 60.07 183 SER A O 1
ATOM 622 N N . ILE A 1 80 ? -33.695 59.474 -43.472 1.00 52.94 184 ILE A N 1
ATOM 623 C CA . ILE A 1 80 ? -34.242 60.784 -43.795 1.00 62.32 184 ILE A CA 1
ATOM 624 C C . ILE A 1 80 ? -33.367 61.482 -44.824 1.00 70.16 184 ILE A C 1
ATOM 625 O O . ILE A 1 80 ? -33.860 62.258 -45.650 1.00 73.53 184 ILE A O 1
ATOM 630 N N . ASP A 1 81 ? -32.063 61.202 -44.820 1.00 71.35 185 ASP A N 1
ATOM 631 C CA . ASP A 1 81 ? -31.192 61.842 -45.798 1.00 73.70 185 ASP A CA 1
ATOM 632 C C . ASP A 1 81 ? -31.277 61.196 -47.177 1.00 66.53 185 ASP A C 1
ATOM 633 O O . ASP A 1 81 ? -31.121 61.895 -48.182 1.00 78.13 185 ASP A O 1
ATOM 638 N N . ILE A 1 82 ? -31.532 59.885 -47.263 1.00 60.91 186 ILE A N 1
ATOM 639 C CA . ILE A 1 82 ? -31.516 59.223 -48.568 1.00 64.67 186 ILE A CA 1
ATOM 640 C C . ILE A 1 82 ? -32.878 59.165 -49.248 1.00 65.22 186 ILE A C 1
ATOM 641 O O . ILE A 1 82 ? -32.944 58.841 -50.446 1.00 60.39 186 ILE A O 1
ATOM 646 N N . ASN A 1 83 ? -33.971 59.441 -48.535 1.00 65.03 187 ASN A N 1
ATOM 647 C CA . ASN A 1 83 ? -35.286 59.409 -49.160 1.00 65.24 187 ASN A CA 1
ATOM 648 C C . ASN A 1 83 ? -35.919 60.784 -49.322 1.00 74.82 187 ASN A C 1
ATOM 649 O O . ASN A 1 83 ? -36.970 60.887 -49.964 1.00 74.51 187 ASN A O 1
ATOM 654 N N . ASN A 1 84 ? -35.314 61.831 -48.768 1.00 74.71 188 ASN A N 1
ATOM 655 C CA . ASN A 1 84 ? -35.736 63.209 -49.008 1.00 85.89 188 ASN A CA 1
ATOM 656 C C . ASN A 1 84 ? -34.712 64.181 -48.434 1.00 89.15 188 ASN A C 1
ATOM 657 O O . ASN A 1 84 ? -33.628 64.350 -48.991 1.00 90.15 188 ASN A O 1
ATOM 662 N N . MET B 2 1 ? 4.783 7.702 1.387 1.00 57.57 1 MET B N 1
ATOM 663 C CA . MET B 2 1 ? 3.700 8.479 1.969 1.00 48.73 1 MET B CA 1
ATOM 664 C C . MET B 2 1 ? 2.588 8.667 0.937 1.00 39.83 1 MET B C 1
ATOM 665 O O . MET B 2 1 ? 2.806 9.201 -0.144 1.00 45.91 1 MET B O 1
ATOM 670 N N . GLN B 2 2 ? 1.398 8.205 1.297 1.00 46.20 2 GLN B N 1
ATOM 671 C CA . GLN B 2 2 ? 0.218 8.243 0.446 1.00 42.27 2 GLN B CA 1
ATOM 672 C C . GLN B 2 2 ? -0.722 9.374 0.856 1.00 42.61 2 GLN B C 1
ATOM 673 O O . GLN B 2 2 ? -1.048 9.524 2.038 1.00 40.90 2 GLN B O 1
ATOM 679 N N . ILE B 2 3 ? -1.150 10.176 -0.121 1.00 38.68 3 ILE B N 1
ATOM 680 C CA . ILE B 2 3 ? -2.142 11.220 0.095 1.00 30.50 3 ILE B CA 1
ATOM 681 C C . ILE B 2 3 ? -3.242 11.047 -0.942 1.00 42.62 3 ILE B C 1
ATOM 682 O O . ILE B 2 3 ? -3.098 10.310 -1.921 1.00 34.55 3 ILE B O 1
ATOM 687 N N . PHE B 2 4 ? -4.351 11.747 -0.717 1.00 32.98 4 PHE B N 1
ATOM 688 C CA . PHE B 2 4 ? -5.504 11.671 -1.594 1.00 34.38 4 PHE B CA 1
ATOM 689 C C . PHE B 2 4 ? -5.748 13.027 -2.241 1.00 35.48 4 PHE B C 1
ATOM 690 O O . PHE B 2 4 ? -5.517 14.079 -1.633 1.00 32.45 4 PHE B O 1
ATOM 698 N N . VAL B 2 5 ? -6.219 12.993 -3.481 1.00 31.43 5 VAL B N 1
ATOM 699 C CA . VAL B 2 5 ? -6.622 14.191 -4.203 1.00 28.92 5 VAL B CA 1
ATOM 700 C C . VAL B 2 5 ? -8.056 13.985 -4.657 1.00 34.30 5 VAL B C 1
ATOM 701 O O . VAL B 2 5 ? -8.363 12.993 -5.331 1.00 35.58 5 VAL B O 1
ATOM 705 N N . LYS B 2 6 ? -8.934 14.901 -4.267 1.00 32.13 6 LYS B N 1
ATOM 706 C CA . LYS B 2 6 ? -10.352 14.815 -4.584 1.00 38.84 6 LYS B CA 1
ATOM 707 C C . LYS B 2 6 ? -10.681 15.820 -5.676 1.00 44.61 6 LYS B C 1
ATOM 708 O O . LYS B 2 6 ? -10.267 16.983 -5.600 1.00 38.40 6 LYS B O 1
ATOM 714 N N . THR B 2 7 ? -11.402 15.363 -6.696 1.00 45.06 7 THR B N 1
ATOM 715 C CA . THR B 2 7 ? -11.839 16.216 -7.790 1.00 48.70 7 THR B CA 1
ATOM 716 C C . THR B 2 7 ? -13.274 16.690 -7.556 1.00 62.71 7 THR B C 1
ATOM 717 O O . THR B 2 7 ? -14.004 16.159 -6.715 1.00 58.56 7 THR B O 1
ATOM 721 N N . LEU B 2 8 ? -13.686 17.697 -8.331 1.00 63.10 8 LEU B N 1
ATOM 722 C CA . LEU B 2 8 ? -15.049 18.205 -8.197 1.00 74.67 8 LEU B CA 1
ATOM 723 C C . LEU B 2 8 ? -16.085 17.163 -8.605 1.00 75.51 8 LEU B C 1
ATOM 724 O O . LEU B 2 8 ? -17.215 17.189 -8.104 1.00 77.24 8 LEU B O 1
ATOM 729 N N . THR B 2 9 ? -15.726 16.232 -9.494 1.00 72.18 9 THR B N 1
ATOM 730 C CA . THR B 2 9 ? -16.646 15.141 -9.803 1.00 70.85 9 THR B CA 1
ATOM 731 C C . THR B 2 9 ? -16.784 14.151 -8.655 1.00 68.16 9 THR B C 1
ATOM 732 O O . THR B 2 9 ? -17.641 13.265 -8.725 1.00 71.53 9 THR B O 1
ATOM 736 N N . GLY B 2 10 ? -15.969 14.275 -7.610 1.00 69.26 10 GLY B N 1
ATOM 737 C CA . GLY B 2 10 ? -16.088 13.449 -6.429 1.00 64.33 10 GLY B CA 1
ATOM 738 C C . GLY B 2 10 ? -15.151 12.264 -6.377 1.00 59.77 10 GLY B C 1
ATOM 739 O O . GLY B 2 10 ? -15.016 11.653 -5.308 1.00 61.36 10 GLY B O 1
ATOM 740 N N . LYS B 2 11 ? -14.508 11.912 -7.487 1.00 55.14 11 LYS B N 1
ATOM 741 C CA . LYS B 2 11 ? -13.567 10.810 -7.434 1.00 54.20 11 LYS B CA 1
ATOM 742 C C . LYS B 2 11 ? -12.343 11.202 -6.615 1.00 52.90 11 LYS B C 1
ATOM 743 O O . LYS B 2 11 ? -12.011 12.381 -6.452 1.00 46.31 11 LYS B O 1
ATOM 749 N N . THR B 2 12 ? -11.670 10.186 -6.097 1.00 45.21 12 THR B N 1
ATOM 750 C CA . THR B 2 12 ? -10.452 10.355 -5.323 1.00 46.69 12 THR B CA 1
ATOM 751 C C . THR B 2 12 ? -9.341 9.578 -6.006 1.00 44.59 12 THR B C 1
ATOM 752 O O . THR B 2 12 ? -9.521 8.406 -6.350 1.00 46.32 12 THR B O 1
ATOM 756 N N . ILE B 2 13 ? -8.205 10.229 -6.220 1.00 42.91 13 ILE B N 1
ATOM 757 C CA . ILE B 2 13 ? -7.021 9.532 -6.695 1.00 37.65 13 ILE B CA 1
ATOM 758 C C . ILE B 2 13 ? -5.999 9.524 -5.567 1.00 44.50 13 ILE B C 1
ATOM 759 O O . ILE B 2 13 ? -5.998 10.389 -4.682 1.00 35.93 13 ILE B O 1
ATOM 764 N N . THR B 2 14 ? -5.139 8.521 -5.592 1.00 35.36 14 THR B N 1
ATOM 765 C CA . THR B 2 14 ? -4.117 8.331 -4.582 1.00 40.31 14 THR B CA 1
ATOM 766 C C . THR B 2 14 ? -2.755 8.649 -5.177 1.00 42.75 14 THR B C 1
ATOM 767 O O . THR B 2 14 ? -2.457 8.250 -6.304 1.00 44.26 14 THR B O 1
ATOM 771 N N . LEU B 2 15 ? -1.932 9.370 -4.422 1.00 36.19 15 LEU B N 1
ATOM 772 C CA . LEU B 2 15 ? -0.595 9.720 -4.870 1.00 34.19 15 LEU B CA 1
ATOM 773 C C . LEU B 2 15 ? 0.431 9.227 -3.864 1.00 41.19 15 LEU B C 1
ATOM 774 O O . LEU B 2 15 ? 0.176 9.199 -2.657 1.00 37.76 15 LEU B O 1
ATOM 779 N N . GLU B 2 16 ? 1.597 8.843 -4.377 1.00 41.32 16 GLU B N 1
ATOM 780 C CA . GLU B 2 16 ? 2.742 8.474 -3.558 1.00 34.84 16 GLU B CA 1
ATOM 781 C C . GLU B 2 16 ? 3.717 9.640 -3.583 1.00 38.00 16 GLU B C 1
ATOM 782 O O . GLU B 2 16 ? 4.227 10.006 -4.648 1.00 39.92 16 GLU B O 1
ATOM 788 N N . VAL B 2 17 ? 3.956 10.239 -2.420 1.00 48.11 17 VAL B N 1
ATOM 789 C CA . VAL B 2 17 ? 4.741 11.461 -2.308 1.00 42.29 17 VAL B CA 1
ATOM 790 C C . VAL B 2 17 ? 5.677 11.338 -1.114 1.00 46.26 17 VAL B C 1
ATOM 791 O O . VAL B 2 17 ? 5.640 10.366 -0.359 1.00 49.85 17 VAL B O 1
ATOM 795 N N . GLU B 2 18 ? 6.521 12.348 -0.958 1.00 44.65 18 GLU B N 1
ATOM 796 C CA . GLU B 2 18 ? 7.403 12.495 0.184 1.00 55.70 18 GLU B CA 1
ATOM 797 C C . GLU B 2 18 ? 7.184 13.874 0.782 1.00 46.60 18 GLU B C 1
ATOM 798 O O . GLU B 2 18 ? 6.759 14.795 0.077 1.00 43.00 18 GLU B O 1
ATOM 804 N N . PRO B 2 19 ? 7.438 14.043 2.083 1.00 48.29 19 PRO B N 1
ATOM 805 C CA . PRO B 2 19 ? 7.258 15.371 2.692 1.00 47.97 19 PRO B CA 1
ATOM 806 C C . PRO B 2 19 ? 8.014 16.473 1.972 1.00 52.87 19 PRO B C 1
ATOM 807 O O . PRO B 2 19 ? 7.576 17.631 1.994 1.00 48.93 19 PRO B O 1
ATOM 811 N N . SER B 2 20 ? 9.120 16.138 1.305 1.00 44.64 20 SER B N 1
ATOM 812 C CA . SER B 2 20 ? 9.958 17.115 0.619 1.00 55.22 20 SER B CA 1
ATOM 813 C C . SER B 2 20 ? 9.408 17.551 -0.734 1.00 52.82 20 SER B C 1
ATOM 814 O O . SER B 2 20 ? 9.895 18.544 -1.287 1.00 46.24 20 SER B O 1
ATOM 817 N N . ASP B 2 21 ? 8.421 16.846 -1.279 1.00 53.28 21 ASP B N 1
ATOM 818 C CA . ASP B 2 21 ? 7.895 17.199 -2.590 1.00 49.06 21 ASP B CA 1
ATOM 819 C C . ASP B 2 21 ? 7.259 18.582 -2.557 1.00 46.47 21 ASP B C 1
ATOM 820 O O . ASP B 2 21 ? 6.599 18.956 -1.584 1.00 46.22 21 ASP B O 1
ATOM 825 N N . THR B 2 22 ? 7.483 19.352 -3.618 1.00 49.54 22 THR B N 1
ATOM 826 C CA . THR B 2 22 ? 6.833 20.645 -3.752 1.00 50.23 22 THR B CA 1
ATOM 827 C C . THR B 2 22 ? 5.420 20.465 -4.292 1.00 45.57 22 THR B C 1
ATOM 828 O O . THR B 2 22 ? 5.068 19.421 -4.850 1.00 40.87 22 THR B O 1
ATOM 832 N N . ILE B 2 23 ? 4.598 21.503 -4.119 1.00 43.26 23 ILE B N 1
ATOM 833 C CA . ILE B 2 23 ? 3.273 21.472 -4.727 1.00 47.23 23 ILE B CA 1
ATOM 834 C C . ILE B 2 23 ? 3.400 21.304 -6.232 1.00 48.10 23 ILE B C 1
ATOM 835 O O . ILE B 2 23 ? 2.543 20.685 -6.874 1.00 37.79 23 ILE B O 1
ATOM 840 N N . GLU B 2 24 ? 4.487 21.812 -6.815 1.00 44.20 24 GLU B N 1
ATOM 841 C CA . GLU B 2 24 ? 4.685 21.665 -8.250 1.00 42.50 24 GLU B CA 1
ATOM 842 C C . GLU B 2 24 ? 4.956 20.210 -8.618 1.00 38.43 24 GLU B C 1
ATOM 843 O O . GLU B 2 24 ? 4.449 19.724 -9.635 1.00 42.84 24 GLU B O 1
ATOM 849 N N . ASN B 2 25 ? 5.721 19.488 -7.791 1.00 45.38 25 ASN B N 1
ATOM 850 C CA . ASN B 2 25 ? 5.853 18.046 -7.991 1.00 43.05 25 ASN B CA 1
ATOM 851 C C . ASN B 2 25 ? 4.489 17.368 -7.968 1.00 47.30 25 ASN B C 1
ATOM 852 O O . ASN B 2 25 ? 4.187 16.523 -8.818 1.00 44.58 25 ASN B O 1
ATOM 857 N N . VAL B 2 26 ? 3.649 17.730 -6.995 1.00 41.99 26 VAL B N 1
ATOM 858 C CA . VAL B 2 26 ? 2.346 17.083 -6.861 1.00 33.01 26 VAL B CA 1
ATOM 859 C C . VAL B 2 26 ? 1.491 17.318 -8.101 1.00 33.67 26 VAL B C 1
ATOM 860 O O . VAL B 2 26 ? 0.822 16.401 -8.590 1.00 31.83 26 VAL B O 1
ATOM 864 N N . LYS B 2 27 ? 1.489 18.546 -8.624 1.00 30.61 27 LYS B N 1
ATOM 865 C CA . LYS B 2 27 ? 0.738 18.807 -9.843 1.00 36.84 27 LYS B CA 1
ATOM 866 C C . LYS B 2 27 ? 1.276 17.979 -11.002 1.00 32.58 27 LYS B C 1
ATOM 867 O O . LYS B 2 27 ? 0.502 17.554 -11.863 1.00 33.27 27 LYS B O 1
ATOM 873 N N . ALA B 2 28 ? 2.587 17.714 -11.024 1.00 33.93 28 ALA B N 1
ATOM 874 C CA . ALA B 2 28 ? 3.134 16.845 -12.062 1.00 35.40 28 ALA B CA 1
ATOM 875 C C . ALA B 2 28 ? 2.620 15.422 -11.898 1.00 40.62 28 ALA B C 1
ATOM 876 O O . ALA B 2 28 ? 2.285 14.759 -12.885 1.00 32.11 28 ALA B O 1
ATOM 878 N N . LYS B 2 29 ? 2.528 14.944 -10.652 1.00 33.06 29 LYS B N 1
ATOM 879 C CA . LYS B 2 29 ? 2.012 13.601 -10.412 1.00 33.96 29 LYS B CA 1
ATOM 880 C C . LYS B 2 29 ? 0.529 13.508 -10.755 1.00 31.79 29 LYS B C 1
ATOM 881 O O . LYS B 2 29 ? 0.056 12.470 -11.233 1.00 29.84 29 LYS B O 1
ATOM 887 N N . ILE B 2 30 ? -0.222 14.579 -10.517 1.00 29.40 30 ILE B N 1
ATOM 888 C CA . ILE B 2 30 ? -1.618 14.586 -10.925 1.00 26.48 30 ILE B CA 1
ATOM 889 C C . ILE B 2 30 ? -1.714 14.584 -12.446 1.00 28.34 30 ILE B C 1
ATOM 890 O O . ILE B 2 30 ? -2.596 13.943 -13.028 1.00 31.62 30 ILE B O 1
ATOM 895 N N . GLN B 2 31 ? -0.803 15.296 -13.113 1.00 28.56 31 GLN B N 1
ATOM 896 C CA . GLN B 2 31 ? -0.773 15.263 -14.574 1.00 31.67 31 GLN B CA 1
ATOM 897 C C . GLN B 2 31 ? -0.612 13.835 -15.070 1.00 30.74 31 GLN B C 1
ATOM 898 O O . GLN B 2 31 ? -1.316 13.392 -15.985 1.00 37.80 31 GLN B O 1
ATOM 904 N N . ASP B 2 32 ? 0.326 13.105 -14.471 1.00 34.69 32 ASP B N 1
ATOM 905 C CA . ASP B 2 32 ? 0.594 11.738 -14.891 1.00 29.20 32 ASP B CA 1
ATOM 906 C C . ASP B 2 32 ? -0.633 10.846 -14.757 1.00 40.78 32 ASP B C 1
ATOM 907 O O . ASP B 2 32 ? -0.795 9.919 -15.555 1.00 34.17 32 ASP B O 1
ATOM 912 N N . LYS B 2 33 ? -1.496 11.066 -13.749 1.00 34.46 33 LYS B N 1
ATOM 913 C CA . LYS B 2 33 ? -2.647 10.168 -13.703 1.00 30.62 33 LYS B CA 1
ATOM 914 C C . LYS B 2 33 ? -3.836 10.701 -14.486 1.00 40.20 33 LYS B C 1
ATOM 915 O O . LYS B 2 33 ? -4.512 9.921 -15.157 1.00 46.42 33 LYS B O 1
ATOM 921 N N . GLU B 2 34 ? -4.118 12.003 -14.417 1.00 37.60 34 GLU B N 1
ATOM 922 C CA . GLU B 2 34 ? -5.351 12.538 -14.979 1.00 39.47 34 GLU B CA 1
ATOM 923 C C . GLU B 2 34 ? -5.181 13.180 -16.345 1.00 40.38 34 GLU B C 1
ATOM 924 O O . GLU B 2 34 ? -6.174 13.330 -17.062 1.00 42.61 34 GLU B O 1
ATOM 930 N N . GLY B 2 35 ? -3.969 13.562 -16.726 1.00 38.69 35 GLY B N 1
ATOM 931 C CA . GLY B 2 35 ? -3.775 14.261 -17.977 1.00 37.35 35 GLY B CA 1
ATOM 932 C C . GLY B 2 35 ? -4.019 15.748 -17.907 1.00 42.71 35 GLY B C 1
ATOM 933 O O . GLY B 2 35 ? -3.938 16.425 -18.941 1.00 44.83 35 GLY B O 1
ATOM 934 N N . ILE B 2 36 ? -4.309 16.278 -16.723 1.00 42.24 36 ILE B N 1
ATOM 935 C CA . ILE B 2 36 ? -4.590 17.697 -16.531 1.00 34.29 36 ILE B CA 1
ATOM 936 C C . ILE B 2 36 ? -3.259 18.433 -16.463 1.00 36.73 36 ILE B C 1
ATOM 937 O O . ILE B 2 36 ? -2.448 18.143 -15.572 1.00 31.81 36 ILE B O 1
ATOM 942 N N . PRO B 2 37 ? -2.982 19.372 -17.363 1.00 36.67 37 PRO B N 1
ATOM 943 C CA . PRO B 2 37 ? -1.731 20.132 -17.279 1.00 42.02 37 PRO B CA 1
ATOM 944 C C . PRO B 2 37 ? -1.628 20.852 -15.946 1.00 40.38 37 PRO B C 1
ATOM 945 O O . PRO B 2 37 ? -2.635 21.363 -15.430 1.00 37.19 37 PRO B O 1
ATOM 949 N N . PRO B 2 38 ? -0.435 20.912 -15.356 1.00 38.80 38 PRO B N 1
ATOM 950 C CA . PRO B 2 38 ? -0.309 21.562 -14.040 1.00 45.56 38 PRO B CA 1
ATOM 951 C C . PRO B 2 38 ? -0.783 23.006 -14.012 1.00 46.37 38 PRO B C 1
ATOM 952 O O . PRO B 2 38 ? -1.322 23.446 -12.990 1.00 42.74 38 PRO B O 1
ATOM 956 N N . ASP B 2 39 ? -0.614 23.761 -15.098 1.00 46.68 39 ASP B N 1
ATOM 957 C CA . ASP B 2 39 ? -0.975 25.173 -15.047 1.00 42.85 39 ASP B CA 1
ATOM 958 C C . ASP B 2 39 ? -2.481 25.405 -15.019 1.00 43.96 39 ASP B C 1
ATOM 959 O O . ASP B 2 39 ? -2.907 26.545 -14.810 1.00 52.47 39 ASP B O 1
ATOM 964 N N . GLN B 2 40 ? -3.293 24.366 -15.204 1.00 30.97 40 GLN B N 1
ATOM 965 C CA . GLN B 2 40 ? -4.731 24.452 -14.991 1.00 36.44 40 GLN B CA 1
ATOM 966 C C . GLN B 2 40 ? -5.160 23.933 -13.614 1.00 38.85 40 GLN B C 1
ATOM 967 O O . GLN B 2 40 ? -6.365 23.878 -13.338 1.00 40.76 40 GLN B O 1
ATOM 973 N N . GLN B 2 41 ? -4.217 23.552 -12.753 1.00 37.21 41 GLN B N 1
ATOM 974 C CA . GLN B 2 41 ? -4.551 22.921 -11.477 1.00 33.68 41 GLN B CA 1
ATOM 975 C C . GLN B 2 41 ? -4.431 23.934 -10.349 1.00 31.32 41 GLN B C 1
ATOM 976 O O . GLN B 2 41 ? -3.407 24.612 -10.227 1.00 33.61 41 GLN B O 1
ATOM 982 N N . ARG B 2 42 ? -5.463 24.011 -9.516 1.00 35.52 42 ARG B N 1
ATOM 983 C CA . ARG B 2 42 ? -5.373 24.671 -8.221 1.00 31.70 42 ARG B CA 1
ATOM 984 C C . ARG B 2 42 ? -5.557 23.600 -7.149 1.00 29.53 42 ARG B C 1
ATOM 985 O O . ARG B 2 42 ? -6.485 22.788 -7.232 1.00 34.15 42 ARG B O 1
ATOM 993 N N . LEU B 2 43 ? -4.661 23.575 -6.168 1.00 35.53 43 LEU B N 1
ATOM 994 C CA . LEU B 2 43 ? -4.717 22.596 -5.089 1.00 27.39 43 LEU B CA 1
ATOM 995 C C . LEU B 2 43 ? -5.033 23.278 -3.768 1.00 26.13 43 LEU B C 1
ATOM 996 O O . LEU B 2 43 ? -4.455 24.318 -3.444 1.00 28.45 43 LEU B O 1
ATOM 1001 N N . ILE B 2 44 ? -5.942 22.666 -3.010 1.00 26.13 44 ILE B N 1
ATOM 1002 C CA . ILE B 2 44 ? -6.456 23.216 -1.760 1.00 32.39 44 ILE B CA 1
ATOM 1003 C C . ILE B 2 44 ? -6.293 22.166 -0.667 1.00 33.59 44 ILE B C 1
ATOM 1004 O O . ILE B 2 44 ? -6.674 21.005 -0.852 1.00 31.16 44 ILE B O 1
ATOM 1009 N N . PHE B 2 45 ? -5.729 22.577 0.467 1.00 33.75 45 PHE B N 1
ATOM 1010 C CA . PHE B 2 45 ? -5.639 21.736 1.653 1.00 29.10 45 PHE B CA 1
ATOM 1011 C C . PHE B 2 45 ? -5.998 22.580 2.866 1.00 29.61 45 PHE B C 1
ATOM 1012 O O . PHE B 2 45 ? -5.527 23.712 2.995 1.00 30.92 45 PHE B O 1
ATOM 1020 N N . ALA B 2 46 ? -6.851 22.035 3.728 1.00 27.93 46 ALA B N 1
ATOM 1021 C CA . ALA B 2 46 ? -7.253 22.699 4.970 1.00 31.60 46 ALA B CA 1
ATOM 1022 C C . ALA B 2 46 ? -7.781 24.109 4.705 1.00 34.66 46 ALA B C 1
ATOM 1023 O O . ALA B 2 46 ? -7.518 25.051 5.456 1.00 39.41 46 ALA B O 1
ATOM 1025 N N . GLY B 2 47 ? -8.518 24.260 3.607 1.00 31.94 47 GLY B N 1
ATOM 1026 C CA . GLY B 2 47 ? -9.173 25.522 3.314 1.00 34.76 47 GLY B CA 1
ATOM 1027 C C . GLY B 2 47 ? -8.296 26.599 2.723 1.00 39.56 47 GLY B C 1
ATOM 1028 O O . GLY B 2 47 ? -8.684 27.771 2.737 1.00 43.20 47 GLY B O 1
ATOM 1029 N N . LYS B 2 48 ? -7.132 26.250 2.188 1.00 39.59 48 LYS B N 1
ATOM 1030 C CA . LYS B 2 48 ? -6.251 27.244 1.603 1.00 43.66 48 LYS B CA 1
ATOM 1031 C C . LYS B 2 48 ? -5.584 26.686 0.356 1.00 43.65 48 LYS B C 1
ATOM 1032 O O . LYS B 2 48 ? -5.304 25.489 0.253 1.00 33.34 48 LYS B O 1
ATOM 1038 N N . GLN B 2 49 ? -5.341 27.580 -0.593 1.00 49.17 49 GLN B N 1
ATOM 1039 C CA . GLN B 2 49 ? -4.796 27.205 -1.886 1.00 38.06 49 GLN B CA 1
ATOM 1040 C C . GLN B 2 49 ? -3.272 27.163 -1.801 1.00 44.80 49 GLN B C 1
ATOM 1041 O O . GLN B 2 49 ? -2.642 28.096 -1.293 1.00 51.27 49 GLN B O 1
ATOM 1047 N N . LEU B 2 50 ? -2.684 26.065 -2.278 1.00 33.99 50 LEU B N 1
ATOM 1048 C CA . LEU B 2 50 ? -1.281 25.761 -2.037 1.00 31.59 50 LEU B CA 1
ATOM 1049 C C . LEU B 2 50 ? -0.399 26.355 -3.130 1.00 49.83 50 LEU B C 1
ATOM 1050 O O . LEU B 2 50 ? -0.775 26.371 -4.303 1.00 37.61 50 LEU B O 1
ATOM 1055 N N . GLU B 2 51 ? 0.796 26.800 -2.745 1.00 48.27 51 GLU B N 1
ATOM 1056 C CA . GLU B 2 51 ? 1.690 27.533 -3.637 1.00 56.22 51 GLU B CA 1
ATOM 1057 C C . GLU B 2 51 ? 2.771 26.615 -4.208 1.00 61.57 51 GLU B C 1
ATOM 1058 O O . GLU B 2 51 ? 3.309 25.757 -3.501 1.00 59.91 51 GLU B O 1
ATOM 1064 N N . ASP B 2 52 ? 3.106 26.832 -5.486 1.00 55.59 52 ASP B N 1
ATOM 1065 C CA . ASP B 2 52 ? 3.906 25.868 -6.242 1.00 59.79 52 ASP B CA 1
ATOM 1066 C C . ASP B 2 52 ? 5.273 25.623 -5.614 1.00 57.55 52 ASP B C 1
ATOM 1067 O O . ASP B 2 52 ? 5.763 24.487 -5.611 1.00 60.11 52 ASP B O 1
ATOM 1072 N N . GLY B 2 53 ? 5.918 26.672 -5.099 1.00 54.62 53 GLY B N 1
ATOM 1073 C CA . GLY B 2 53 ? 7.287 26.533 -4.628 1.00 51.11 53 GLY B CA 1
ATOM 1074 C C . GLY B 2 53 ? 7.433 25.899 -3.263 1.00 53.99 53 GLY B C 1
ATOM 1075 O O . GLY B 2 53 ? 8.518 25.408 -2.932 1.00 48.38 53 GLY B O 1
ATOM 1076 N N . ARG B 2 54 ? 6.370 25.895 -2.466 1.00 52.68 54 ARG B N 1
ATOM 1077 C CA . ARG B 2 54 ? 6.421 25.369 -1.113 1.00 47.54 54 ARG B CA 1
ATOM 1078 C C . ARG B 2 54 ? 6.306 23.845 -1.130 1.00 52.32 54 ARG B C 1
ATOM 1079 O O . ARG B 2 54 ? 5.941 23.233 -2.137 1.00 52.18 54 ARG B O 1
ATOM 1087 N N . THR B 2 55 ? 6.642 23.224 -0.000 1.00 46.03 55 THR B N 1
ATOM 1088 C CA . THR B 2 55 ? 6.680 21.774 0.098 1.00 41.01 55 THR B CA 1
ATOM 1089 C C . THR B 2 55 ? 5.497 21.267 0.917 1.00 44.45 55 THR B C 1
ATOM 1090 O O . THR B 2 55 ? 4.828 22.029 1.620 1.00 44.38 55 THR B O 1
ATOM 1094 N N . LEU B 2 56 ? 5.235 19.961 0.804 1.00 36.54 56 LEU B N 1
ATOM 1095 C CA . LEU B 2 56 ? 4.125 19.363 1.539 1.00 37.92 56 LEU B CA 1
ATOM 1096 C C . LEU B 2 56 ? 4.307 19.539 3.039 1.00 47.45 56 LEU B C 1
ATOM 1097 O O . LEU B 2 56 ? 3.355 19.866 3.756 1.00 41.28 56 LEU B O 1
ATOM 1102 N N . SER B 2 57 ? 5.533 19.341 3.533 1.00 44.86 57 SER B N 1
ATOM 1103 C CA . SER B 2 57 ? 5.773 19.525 4.961 1.00 47.13 57 SER B CA 1
ATOM 1104 C C . SER B 2 57 ? 5.599 20.983 5.373 1.00 41.85 57 SER B C 1
ATOM 1105 O O . SER B 2 57 ? 5.266 21.256 6.531 1.00 55.43 57 SER B O 1
ATOM 1108 N N . ASP B 2 58 ? 5.803 21.930 4.448 1.00 45.75 58 ASP B N 1
ATOM 1109 C CA . ASP B 2 58 ? 5.497 23.328 4.748 1.00 49.68 58 ASP B CA 1
ATOM 1110 C C . ASP B 2 58 ? 4.035 23.512 5.136 1.00 56.69 58 ASP B C 1
ATOM 1111 O O . ASP B 2 58 ? 3.717 24.387 5.950 1.00 59.59 58 ASP B O 1
ATOM 1116 N N . TYR B 2 59 ? 3.134 22.712 4.566 1.00 40.56 59 TYR B N 1
ATOM 1117 C CA . TYR B 2 59 ? 1.709 22.829 4.845 1.00 42.65 59 TYR B CA 1
ATOM 1118 C C . TYR B 2 59 ? 1.203 21.797 5.837 1.00 45.16 59 TYR B C 1
ATOM 1119 O O . TYR B 2 59 ? -0.015 21.654 5.984 1.00 40.48 59 TYR B O 1
ATOM 1128 N N . ASN B 2 60 ? 2.096 21.073 6.511 1.00 40.09 60 ASN B N 1
ATOM 1129 C CA . ASN B 2 60 ? 1.712 20.018 7.446 1.00 37.70 60 ASN B CA 1
ATOM 1130 C C . ASN B 2 60 ? 0.937 18.909 6.761 1.00 40.92 60 ASN B C 1
ATOM 1131 O O . ASN B 2 60 ? 0.232 18.140 7.417 1.00 36.76 60 ASN B O 1
ATOM 1136 N N . ILE B 2 61 ? 1.024 18.818 5.435 1.00 34.20 61 ILE B N 1
ATOM 1137 C CA . ILE B 2 61 ? 0.391 17.707 4.756 1.00 38.82 61 ILE B CA 1
ATOM 1138 C C . ILE B 2 61 ? 1.145 16.439 5.114 1.00 31.08 61 ILE B C 1
ATOM 1139 O O . ILE B 2 61 ? 2.375 16.373 4.998 1.00 36.33 61 ILE B O 1
ATOM 1144 N N . GLN B 2 62 ? 0.412 15.432 5.569 1.00 36.27 62 GLN B N 1
ATOM 1145 C CA . GLN B 2 62 ? 1.007 14.171 5.974 1.00 38.63 62 GLN B CA 1
ATOM 1146 C C . GLN B 2 62 ? 0.230 13.042 5.324 1.00 44.93 62 GLN B C 1
ATOM 1147 O O . GLN B 2 62 ? -0.693 13.262 4.535 1.00 35.45 62 GLN B O 1
ATOM 1153 N N . LYS B 2 63 ? 0.589 11.815 5.674 1.00 40.79 63 LYS B N 1
ATOM 1154 C CA . LYS B 2 63 ? -0.014 10.700 4.975 1.00 42.20 63 LYS B CA 1
ATOM 1155 C C . LYS B 2 63 ? -1.498 10.629 5.314 1.00 46.48 63 LYS B C 1
ATOM 1156 O O . LYS B 2 63 ? -1.918 11.001 6.416 1.00 35.44 63 LYS B O 1
ATOM 1162 N N . GLU B 2 64 ? -2.288 10.260 4.302 1.00 32.72 64 GLU B N 1
ATOM 1163 C CA . GLU B 2 64 ? -3.750 10.210 4.244 1.00 34.52 64 GLU B CA 1
ATOM 1164 C C . GLU B 2 64 ? -4.418 11.581 4.443 1.00 33.58 64 GLU B C 1
ATOM 1165 O O . GLU B 2 64 ? -5.641 11.652 4.615 1.00 35.98 64 GLU B O 1
ATOM 1171 N N . SER B 2 65 ? -3.660 12.675 4.349 1.00 28.11 65 SER B N 1
ATOM 1172 C CA . SER B 2 65 ? -4.245 13.989 4.100 1.00 28.72 65 SER B CA 1
ATOM 1173 C C . SER B 2 65 ? -4.997 13.986 2.766 1.00 32.80 65 SER B C 1
ATOM 1174 O O . SER B 2 65 ? -4.701 13.199 1.859 1.00 32.83 65 SER B O 1
ATOM 1177 N N . THR B 2 66 ? -5.962 14.895 2.628 1.00 27.18 66 THR B N 1
ATOM 1178 C CA . THR B 2 66 ? -6.705 15.014 1.373 1.00 29.77 66 THR B CA 1
ATOM 1179 C C . THR B 2 66 ? -6.523 16.404 0.787 1.00 35.64 66 THR B C 1
ATOM 1180 O O . THR B 2 66 ? -6.833 17.411 1.441 1.00 31.29 66 THR B O 1
ATOM 1184 N N . LEU B 2 67 ? -6.028 16.458 -0.446 1.00 29.05 67 LEU B N 1
ATOM 1185 C CA . LEU B 2 67 ? -5.954 17.707 -1.182 1.00 30.85 67 LEU B CA 1
ATOM 1186 C C . LEU B 2 67 ? -7.146 17.759 -2.130 1.00 32.30 67 LEU B C 1
ATOM 1187 O O . LEU B 2 67 ? -7.640 16.728 -2.586 1.00 32.66 67 LEU B O 1
ATOM 1192 N N . HIS B 2 68 ? -7.618 18.963 -2.413 1.00 26.99 68 HIS B N 1
ATOM 1193 C CA . HIS B 2 68 ? -8.767 19.141 -3.280 1.00 29.90 68 HIS B CA 1
ATOM 1194 C C . HIS B 2 68 ? -8.331 19.838 -4.562 1.00 30.71 68 HIS B C 1
ATOM 1195 O O . HIS B 2 68 ? -7.647 20.865 -4.519 1.00 29.30 68 HIS B O 1
ATOM 1202 N N . LEU B 2 69 ? -8.703 19.260 -5.699 1.00 35.46 69 LEU B N 1
ATOM 1203 C CA . LEU B 2 69 ? -8.316 19.778 -7.005 1.00 31.13 69 LEU B CA 1
ATOM 1204 C C . LEU B 2 69 ? -9.472 20.586 -7.582 1.00 29.71 69 LEU B C 1
ATOM 1205 O O . LEU B 2 69 ? -10.583 20.069 -7.726 1.00 33.56 69 LEU B O 1
ATOM 1210 N N . VAL B 2 70 ? -9.216 21.849 -7.898 1.00 27.35 70 VAL B N 1
ATOM 1211 C CA . VAL B 2 70 ? -10.192 22.684 -8.588 1.00 32.14 70 VAL B CA 1
ATOM 1212 C C . VAL B 2 70 ? -9.518 23.275 -9.822 1.00 30.61 70 VAL B C 1
ATOM 1213 O O . VAL B 2 70 ? -8.436 23.865 -9.729 1.00 36.67 70 VAL B O 1
ATOM 1217 N N . LEU B 2 71 ? -10.130 23.089 -10.985 1.00 38.23 71 LEU B N 1
ATOM 1218 C CA . LEU B 2 71 ? -9.495 23.560 -12.205 1.00 41.42 71 LEU B CA 1
ATOM 1219 C C . LEU B 2 71 ? -9.738 25.053 -12.387 1.00 41.77 71 LEU B C 1
ATOM 1220 O O . LEU B 2 71 ? -10.796 25.573 -12.013 1.00 42.46 71 LEU B O 1
ATOM 1225 N N . ARG B 2 72 ? -8.740 25.740 -12.941 1.00 48.11 72 ARG B N 1
ATOM 1226 C CA . ARG B 2 72 ? -8.814 27.179 -13.212 1.00 55.57 72 ARG B CA 1
ATOM 1227 C C . ARG B 2 72 ? -10.132 27.590 -13.869 1.00 65.13 72 ARG B C 1
ATOM 1228 O O . ARG B 2 72 ? -10.595 26.949 -14.815 1.00 67.84 72 ARG B O 1
ATOM 1236 N N . MET C 3 1 ? 13.786 -19.878 32.061 1.00 53.59 1 MET C N 1
ATOM 1237 C CA . MET C 3 1 ? 13.629 -18.781 33.002 1.00 55.37 1 MET C CA 1
ATOM 1238 C C . MET C 3 1 ? 12.377 -17.979 32.662 1.00 52.10 1 MET C C 1
ATOM 1239 O O . MET C 3 1 ? 12.137 -17.664 31.496 1.00 50.63 1 MET C O 1
ATOM 1244 N N . GLN C 3 2 ? 11.569 -17.668 33.671 1.00 46.78 2 GLN C N 1
ATOM 1245 C CA . GLN C 3 2 ? 10.392 -16.830 33.488 1.00 54.13 2 GLN C CA 1
ATOM 1246 C C . GLN C 3 2 ? 10.698 -15.405 33.926 1.00 46.44 2 GLN C C 1
ATOM 1247 O O . GLN C 3 2 ? 11.272 -15.186 34.999 1.00 45.18 2 GLN C O 1
ATOM 1253 N N . ILE C 3 3 ? 10.300 -14.445 33.098 1.00 38.28 3 ILE C N 1
ATOM 1254 C CA . ILE C 3 3 ? 10.314 -13.037 33.456 1.00 35.14 3 ILE C CA 1
ATOM 1255 C C . ILE C 3 3 ? 8.905 -12.495 33.261 1.00 35.45 3 ILE C C 1
ATOM 1256 O O . ILE C 3 3 ? 8.055 -13.127 32.629 1.00 39.28 3 ILE C O 1
ATOM 1261 N N . PHE C 3 4 ? 8.657 -11.317 33.818 1.00 37.39 4 PHE C N 1
ATOM 1262 C CA . PHE C 3 4 ? 7.348 -10.696 33.711 1.00 36.82 4 PHE C CA 1
ATOM 1263 C C . PHE C 3 4 ? 7.467 -9.377 32.966 1.00 39.48 4 PHE C C 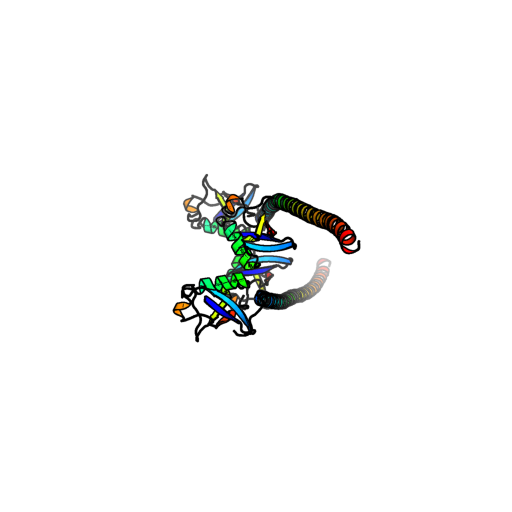1
ATOM 1264 O O . PHE C 3 4 ? 8.484 -8.682 33.069 1.00 34.56 4 PHE C O 1
ATOM 1272 N N . VAL C 3 5 ? 6.437 -9.046 32.188 1.00 30.91 5 VAL C N 1
ATOM 1273 C CA . VAL C 3 5 ? 6.389 -7.794 31.448 1.00 32.55 5 VAL C CA 1
ATOM 1274 C C . VAL C 3 5 ? 5.088 -7.091 31.812 1.00 33.48 5 VAL C C 1
ATOM 1275 O O . VAL C 3 5 ? 4.024 -7.720 31.792 1.00 39.22 5 VAL C O 1
ATOM 1279 N N . LYS C 3 6 ? 5.172 -5.790 32.121 1.00 37.59 6 LYS C N 1
ATOM 1280 C CA . LYS C 3 6 ? 4.058 -5.013 32.660 1.00 42.16 6 LYS C CA 1
ATOM 1281 C C . LYS C 3 6 ? 3.904 -3.675 31.930 1.00 40.13 6 LYS C C 1
ATOM 1282 O O . LYS C 3 6 ? 4.894 -2.999 31.642 1.00 37.95 6 LYS C O 1
ATOM 1288 N N . THR C 3 7 ? 2.656 -3.283 31.644 1.00 47.79 7 THR C N 1
ATOM 1289 C CA . THR C 3 7 ? 2.339 -2.027 30.965 1.00 48.78 7 THR C CA 1
ATOM 1290 C C . THR C 3 7 ? 1.909 -0.956 31.964 1.00 45.44 7 THR C C 1
ATOM 1291 O O . THR C 3 7 ? 1.678 -1.225 33.146 1.00 42.07 7 THR C O 1
ATOM 1295 N N . LEU C 3 8 ? 1.748 0.272 31.457 1.00 37.82 8 LEU C N 1
ATOM 1296 C CA . LEU C 3 8 ? 1.325 1.373 32.314 1.00 41.07 8 LEU C CA 1
ATOM 1297 C C . LEU C 3 8 ? -0.141 1.287 32.721 1.00 58.09 8 LEU C C 1
ATOM 1298 O O . LEU C 3 8 ? -0.584 2.102 33.542 1.00 42.71 8 LEU C O 1
ATOM 1303 N N . THR C 3 9 ? -0.900 0.333 32.183 1.00 44.16 9 THR C N 1
ATOM 1304 C CA . THR C 3 9 ? -2.286 0.149 32.590 1.00 54.65 9 THR C CA 1
ATOM 1305 C C . THR C 3 9 ? -2.456 -0.988 33.591 1.00 55.25 9 THR C C 1
ATOM 1306 O O . THR C 3 9 ? -3.591 -1.335 33.929 1.00 57.63 9 THR C O 1
ATOM 1310 N N . GLY C 3 10 ? -1.361 -1.575 34.072 1.00 56.81 10 GLY C N 1
ATOM 1311 C CA . GLY C 3 10 ? -1.421 -2.551 35.142 1.00 59.13 10 GLY C CA 1
ATOM 1312 C C . GLY C 3 10 ? -1.396 -4.006 34.720 1.00 54.74 10 GLY C C 1
ATOM 1313 O O . GLY C 3 10 ? -1.495 -4.881 35.586 1.00 54.53 10 GLY C O 1
ATOM 1314 N N . LYS C 3 11 ? -1.225 -4.293 33.432 1.00 52.18 11 LYS C N 1
ATOM 1315 C CA . LYS C 3 11 ? -1.315 -5.654 32.912 1.00 58.11 11 LYS C CA 1
ATOM 1316 C C . LYS C 3 11 ? 0.060 -6.317 32.931 1.00 58.36 11 LYS C C 1
ATOM 1317 O O . LYS C 3 11 ? 1.074 -5.666 32.666 1.00 62.09 11 LYS C O 1
ATOM 1323 N N . THR C 3 12 ? 0.092 -7.617 33.234 1.00 45.33 12 THR C N 1
ATOM 1324 C CA . THR C 3 12 ? 1.341 -8.369 33.322 1.00 44.24 12 THR C CA 1
ATOM 1325 C C . THR C 3 12 ? 1.252 -9.660 32.514 1.00 53.02 12 THR C C 1
ATOM 1326 O O . THR C 3 12 ? 0.262 -10.390 32.618 1.00 56.33 12 THR C O 1
ATOM 1330 N N . ILE C 3 13 ? 2.289 -9.940 31.715 1.00 37.14 13 ILE C N 1
ATOM 1331 C CA . ILE C 3 13 ? 2.414 -11.196 30.983 1.00 36.89 13 ILE C CA 1
ATOM 1332 C C . ILE C 3 13 ? 3.682 -11.915 31.428 1.00 42.22 13 ILE C C 1
ATOM 1333 O O . ILE C 3 13 ? 4.621 -11.309 31.949 1.00 41.33 13 ILE C O 1
ATOM 1338 N N . THR C 3 14 ? 3.699 -13.228 31.204 1.00 38.33 14 THR C N 1
ATOM 1339 C CA . THR C 3 14 ? 4.845 -14.073 31.501 1.00 42.12 14 THR C CA 1
ATOM 1340 C C . THR C 3 14 ? 5.482 -14.554 30.207 1.00 48.70 14 THR C C 1
ATOM 1341 O O . THR C 3 14 ? 4.785 -14.921 29.254 1.00 43.97 14 THR C O 1
ATOM 1345 N N . LEU C 3 15 ? 6.810 -14.532 30.176 1.00 40.68 15 LEU C N 1
ATOM 1346 C CA . LEU C 3 15 ? 7.599 -14.937 29.022 1.00 41.38 15 LEU C CA 1
ATOM 1347 C C . LEU C 3 15 ? 8.637 -15.960 29.454 1.00 45.94 15 LEU C C 1
ATOM 1348 O O . LEU C 3 15 ? 9.194 -15.863 30.551 1.00 45.11 15 LEU C O 1
ATOM 1353 N N . GLU C 3 16 ? 8.900 -16.933 28.586 1.00 49.38 16 GLU C N 1
ATOM 1354 C CA . GLU C 3 16 ? 9.924 -17.941 28.829 1.00 48.91 16 GLU C CA 1
ATOM 1355 C C . GLU C 3 16 ? 11.175 -17.566 28.041 1.00 43.58 16 GLU C C 1
ATOM 1356 O O . GLU C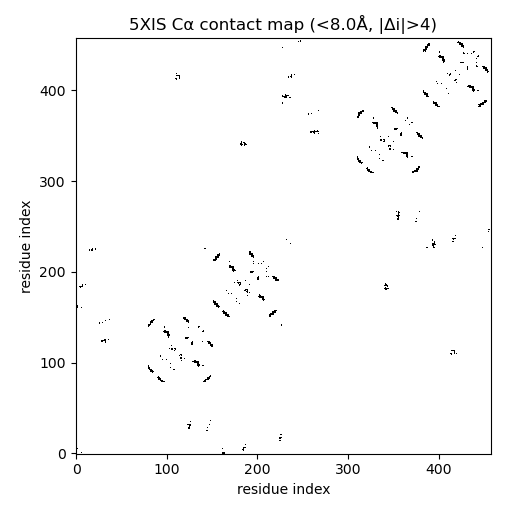 3 16 ? 11.152 -17.543 26.804 1.00 53.44 16 GLU C O 1
ATOM 1362 N N . VAL C 3 17 ? 12.265 -17.280 28.752 1.00 43.78 17 VAL C N 1
ATOM 1363 C CA . VAL C 3 17 ? 13.447 -16.674 28.157 1.00 37.14 17 VAL C CA 1
ATOM 1364 C C . VAL C 3 17 ? 14.705 -17.344 28.695 1.00 48.09 17 VAL C C 1
ATOM 1365 O O . VAL C 3 17 ? 14.685 -18.071 29.691 1.00 44.92 17 VAL C O 1
ATOM 1369 N N . GLU C 3 18 ? 15.814 -17.065 28.017 1.00 46.06 18 GLU C N 1
ATOM 1370 C CA . GLU C 3 18 ? 17.157 -17.410 28.423 1.00 40.86 18 GLU C CA 1
ATOM 1371 C C . GLU C 3 18 ? 17.981 -16.140 28.578 1.00 46.34 18 GLU C C 1
ATOM 1372 O O . GLU C 3 18 ? 17.806 -15.196 27.800 1.00 42.35 18 GLU C O 1
ATOM 1378 N N . PRO C 3 19 ? 18.868 -16.078 29.573 1.00 45.16 19 PRO C N 1
ATOM 1379 C CA . PRO C 3 19 ? 19.691 -14.870 29.761 1.00 41.23 19 PRO C CA 1
ATOM 1380 C C . PRO C 3 19 ? 20.438 -14.420 28.517 1.00 38.52 19 PRO C C 1
ATOM 1381 O O . PRO C 3 19 ? 20.701 -13.219 28.361 1.00 41.79 19 PRO C O 1
ATOM 1385 N N . SER C 3 20 ? 20.771 -15.340 27.614 1.00 37.01 20 SER C N 1
ATOM 1386 C CA . SER C 3 20 ? 21.451 -14.971 26.382 1.00 43.29 20 SER C CA 1
ATOM 1387 C C . SER C 3 20 ? 20.509 -14.439 25.312 1.00 40.92 20 SER C C 1
ATOM 1388 O O . SER C 3 20 ? 20.988 -14.005 24.260 1.00 35.77 20 SER C O 1
ATOM 1391 N N . ASP C 3 21 ? 19.196 -14.469 25.541 1.00 42.33 21 ASP C N 1
ATOM 1392 C CA . ASP C 3 21 ? 18.264 -13.860 24.597 1.00 39.94 21 ASP C CA 1
ATOM 1393 C C . ASP C 3 21 ? 18.493 -12.359 24.524 1.00 31.10 21 ASP C C 1
ATOM 1394 O O . ASP C 3 21 ? 18.653 -11.689 25.550 1.00 33.03 21 ASP C O 1
ATOM 1399 N N . THR C 3 22 ? 18.501 -11.835 23.305 1.00 36.31 22 THR C N 1
ATOM 1400 C CA . THR C 3 22 ? 18.611 -10.402 23.110 1.00 38.63 22 THR C CA 1
ATOM 1401 C C . THR C 3 22 ? 17.259 -9.737 23.353 1.00 40.55 22 THR C C 1
ATOM 1402 O O . THR C 3 22 ? 16.213 -10.387 23.421 1.00 37.12 22 THR C O 1
ATOM 1406 N N . ILE C 3 23 ? 17.292 -8.416 23.499 1.00 33.35 23 ILE C N 1
ATOM 1407 C CA . ILE C 3 23 ? 16.050 -7.665 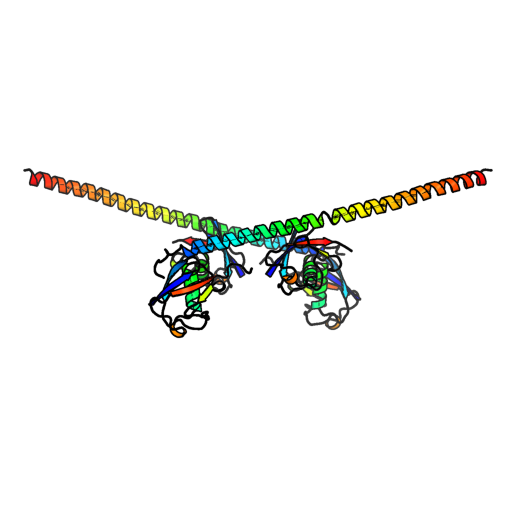23.660 1.00 33.21 23 ILE C CA 1
ATOM 1408 C C . ILE C 3 23 ? 15.200 -7.753 22.394 1.00 34.86 23 ILE C C 1
ATOM 1409 O O . ILE C 3 23 ? 13.970 -7.848 22.470 1.00 34.77 23 ILE C O 1
ATOM 1414 N N . GLU C 3 24 ? 15.835 -7.744 21.215 1.00 30.72 24 GLU C N 1
ATOM 1415 C CA . GLU C 3 24 ? 15.094 -7.960 19.973 1.00 37.47 24 GLU C CA 1
ATOM 1416 C C . GLU C 3 24 ? 14.335 -9.280 20.013 1.00 41.12 24 GLU C C 1
ATOM 1417 O O . GLU C 3 24 ? 13.174 -9.360 19.587 1.00 36.88 24 GLU C O 1
ATOM 1423 N N . ASN C 3 25 ? 14.992 -10.323 20.521 1.00 38.98 25 ASN C N 1
ATOM 1424 C CA . ASN C 3 25 ? 14.380 -11.635 20.699 1.00 41.42 25 ASN C CA 1
ATOM 1425 C C . ASN C 3 25 ? 13.163 -11.548 21.616 1.00 44.46 25 ASN C C 1
ATOM 1426 O O . ASN C 3 25 ? 12.093 -12.094 21.311 1.00 37.92 25 ASN C O 1
ATOM 1431 N N . VAL C 3 26 ? 13.317 -10.866 22.755 1.00 38.20 26 VAL C N 1
ATOM 1432 C CA . VAL C 3 26 ? 12.217 -10.695 23.700 1.00 29.26 26 VAL C CA 1
ATOM 1433 C C . VAL C 3 26 ? 11.039 -9.992 23.035 1.00 33.52 26 VAL C C 1
ATOM 1434 O O . VAL C 3 26 ? 9.883 -10.404 23.186 1.00 35.85 26 VAL C O 1
ATOM 1438 N N . LYS C 3 27 ? 11.314 -8.905 22.306 1.00 27.77 27 LYS C N 1
ATOM 1439 C CA . LYS C 3 27 ? 10.236 -8.159 21.656 1.00 28.53 27 LYS C CA 1
ATOM 1440 C C . LYS C 3 27 ? 9.539 -8.997 20.596 1.00 37.88 27 LYS C C 1
ATOM 1441 O O . LYS C 3 27 ? 8.343 -8.807 20.344 1.00 32.75 27 LYS C O 1
ATOM 1447 N N . ALA C 3 28 ? 10.262 -9.929 19.973 1.00 36.87 28 ALA C N 1
ATOM 1448 C CA . ALA C 3 28 ? 9.632 -10.828 19.013 1.00 35.69 28 ALA C CA 1
ATOM 1449 C C . ALA C 3 28 ? 8.725 -11.826 19.719 1.00 44.73 28 ALA C C 1
ATOM 1450 O O . ALA C 3 28 ? 7.665 -12.190 19.197 1.00 43.90 28 ALA C O 1
ATOM 1452 N N . LYS C 3 29 ? 9.130 -12.275 20.910 1.00 36.83 29 LYS C N 1
ATOM 1453 C CA . LYS C 3 29 ? 8.292 -13.167 21.704 1.00 37.30 29 LYS C CA 1
ATOM 1454 C C . LYS C 3 29 ? 7.006 -12.472 22.124 1.00 32.37 29 LYS C C 1
ATOM 1455 O O . LYS C 3 29 ? 5.935 -13.088 22.144 1.00 41.10 29 LYS C O 1
ATOM 1461 N N . ILE C 3 30 ? 7.095 -11.187 22.472 1.00 31.62 30 ILE C N 1
ATOM 1462 C CA . ILE C 3 30 ? 5.906 -10.423 22.829 1.00 33.30 30 ILE C CA 1
ATOM 1463 C C . ILE C 3 30 ? 5.001 -10.243 21.616 1.00 38.58 30 ILE C C 1
ATOM 1464 O O . ILE C 3 30 ? 3.768 -10.246 21.746 1.00 34.49 30 ILE C O 1
ATOM 1469 N N . GLN C 3 31 ? 5.585 -10.076 20.428 1.00 35.44 31 GLN C N 1
ATOM 1470 C CA . GLN C 3 31 ? 4.770 -9.962 19.220 1.00 33.62 31 GLN C CA 1
ATOM 1471 C C . GLN C 3 31 ? 3.986 -11.245 18.981 1.00 42.00 31 GLN C C 1
ATOM 1472 O O . GLN C 3 31 ? 2.766 -11.215 18.781 1.00 43.42 31 GLN C O 1
ATOM 1478 N N . ASP C 3 32 ? 4.680 -12.388 19.006 1.00 33.43 32 ASP C N 1
ATOM 1479 C CA . ASP C 3 32 ? 4.027 -13.675 18.793 1.00 44.30 32 ASP C CA 1
ATOM 1480 C C . ASP C 3 32 ? 2.900 -13.912 19.789 1.00 51.15 32 ASP C C 1
ATOM 1481 O O . ASP C 3 32 ? 1.936 -14.622 19.476 1.00 45.57 32 ASP C O 1
ATOM 1486 N N . LYS C 3 33 ? 2.997 -13.336 20.988 1.00 42.20 33 LYS C N 1
ATOM 1487 C CA . LYS C 3 33 ? 2.015 -13.584 22.036 1.00 39.64 33 LYS C CA 1
ATOM 1488 C C . LYS C 3 33 ? 0.882 -12.565 22.025 1.00 50.91 33 LYS C C 1
ATOM 1489 O O . LYS C 3 33 ? -0.288 -12.945 22.132 1.00 61.63 33 LYS C O 1
ATOM 1495 N N . GLU C 3 34 ? 1.197 -11.276 21.891 1.00 37.95 34 GLU C N 1
ATOM 1496 C CA . GLU C 3 34 ? 0.189 -10.229 21.998 1.00 49.09 34 GLU C CA 1
ATOM 1497 C C . GLU C 3 34 ? -0.044 -9.461 20.703 1.00 44.75 34 GLU C C 1
ATOM 1498 O O . GLU C 3 34 ? -0.854 -8.525 20.698 1.00 48.10 34 GLU C O 1
ATOM 1504 N N . GLY C 3 35 ? 0.648 -9.806 19.620 1.00 43.98 35 GLY C N 1
ATOM 1505 C CA . GLY C 3 35 ? 0.427 -9.134 18.350 1.00 41.79 35 GLY C CA 1
ATOM 1506 C C . GLY C 3 35 ? 0.848 -7.683 18.299 1.00 48.02 35 GLY C C 1
ATOM 1507 O O . GLY C 3 35 ? 0.347 -6.933 17.457 1.00 44.49 35 GLY C O 1
ATOM 1508 N N . ILE C 3 36 ? 1.749 -7.257 19.171 1.00 42.77 36 ILE C N 1
ATOM 1509 C CA . ILE C 3 36 ? 2.262 -5.890 19.169 1.00 33.15 36 ILE C CA 1
ATOM 1510 C C . ILE C 3 36 ? 3.560 -5.876 18.371 1.00 37.85 36 ILE C C 1
ATOM 1511 O O . ILE C 3 36 ? 4.473 -6.652 18.691 1.00 37.45 36 ILE C O 1
ATOM 1516 N N . PRO C 3 37 ? 3.690 -5.022 17.361 1.00 37.08 37 PRO C N 1
ATOM 1517 C CA . PRO C 3 37 ? 4.914 -4.999 16.558 1.00 44.73 37 PRO C CA 1
ATOM 1518 C C . PRO C 3 37 ? 6.110 -4.585 17.397 1.00 34.37 37 PRO C C 1
ATOM 1519 O O . PRO C 3 37 ? 6.031 -3.618 18.171 1.00 33.42 37 PRO C O 1
ATOM 1523 N N . PRO C 3 38 ? 7.243 -5.264 17.235 1.00 32.64 38 PRO C N 1
ATOM 1524 C CA . PRO C 3 38 ? 8.450 -4.881 17.985 1.00 34.82 38 PRO C CA 1
ATOM 1525 C C . PRO C 3 38 ? 8.812 -3.412 17.860 1.00 29.81 38 PRO C C 1
ATOM 1526 O O . PRO C 3 38 ? 9.186 -2.796 18.862 1.00 34.41 38 PRO C O 1
ATOM 1530 N N . ASP C 3 39 ? 8.674 -2.809 16.677 1.00 33.59 39 ASP C N 1
ATOM 1531 C CA . ASP C 3 39 ? 9.013 -1.396 16.604 1.00 31.86 39 ASP C CA 1
ATOM 1532 C C . ASP C 3 39 ? 8.018 -0.503 17.347 1.00 35.72 39 ASP C C 1
ATOM 1533 O O . ASP C 3 39 ? 8.304 0.683 17.538 1.00 36.69 39 ASP C O 1
ATOM 1538 N N . GLN C 3 40 ? 6.882 -1.036 17.800 1.00 30.69 40 GLN C N 1
ATOM 1539 C CA . GLN C 3 40 ? 5.998 -0.281 18.681 1.00 30.93 40 GLN C CA 1
ATOM 1540 C C . GLN C 3 40 ? 6.307 -0.495 20.165 1.00 36.70 40 GLN C C 1
ATOM 1541 O O . GLN C 3 40 ? 5.628 0.102 21.010 1.00 28.39 40 GLN C O 1
ATOM 1547 N N . GLN C 3 41 ? 7.280 -1.335 20.512 1.00 31.55 41 GLN C N 1
ATOM 1548 C CA . GLN C 3 41 ? 7.514 -1.681 21.911 1.00 30.73 41 GLN C CA 1
ATOM 1549 C C . GLN C 3 41 ? 8.735 -0.941 22.439 1.00 29.04 41 GLN C C 1
ATOM 1550 O O . GLN C 3 41 ? 9.742 -0.804 21.739 1.00 27.23 41 GLN C O 1
ATOM 1556 N N . ARG C 3 42 ? 8.644 -0.477 23.683 1.00 33.04 42 ARG C N 1
ATOM 1557 C CA . ARG C 3 42 ? 9.795 0.002 24.434 1.00 34.98 42 ARG C CA 1
ATOM 1558 C C . ARG C 3 42 ? 9.816 -0.770 25.740 1.00 36.52 42 ARG C C 1
ATOM 1559 O O . ARG C 3 42 ? 8.781 -0.895 26.406 1.00 32.73 42 ARG C O 1
ATOM 1567 N N . LEU C 3 43 ? 10.981 -1.303 26.102 1.00 31.58 43 LEU C N 1
ATOM 1568 C CA . LEU C 3 43 ? 11.118 -2.066 27.331 1.00 28.64 43 LEU C CA 1
ATOM 1569 C C . LEU C 3 43 ? 12.049 -1.328 28.278 1.00 23.01 43 LEU C C 1
ATOM 1570 O O . LEU C 3 43 ? 13.028 -0.709 27.847 1.00 28.07 43 LEU C O 1
ATOM 1575 N N . ILE C 3 44 ? 11.729 -1.391 29.562 1.00 24.76 44 ILE C N 1
ATOM 1576 C CA . ILE C 3 44 ? 12.439 -0.648 30.594 1.00 30.15 44 ILE C CA 1
ATOM 1577 C C . ILE C 3 44 ? 12.788 -1.587 31.738 1.00 27.13 44 ILE C C 1
ATOM 1578 O O . ILE C 3 44 ? 11.954 -2.389 32.177 1.00 27.03 44 ILE C O 1
ATOM 1583 N N . PHE C 3 45 ? 14.027 -1.482 32.224 1.00 33.47 45 PHE C N 1
ATOM 1584 C CA . PHE C 3 45 ? 14.425 -2.207 33.423 1.00 32.38 45 PHE C CA 1
ATOM 1585 C C . PHE C 3 45 ? 15.563 -1.444 34.083 1.00 24.73 45 PHE C C 1
ATOM 1586 O O . PHE C 3 45 ? 16.503 -1.023 33.400 1.00 28.80 45 PHE C O 1
ATOM 1594 N N . ALA C 3 46 ? 15.462 -1.251 35.393 1.00 32.25 46 ALA C N 1
ATOM 1595 C CA . ALA C 3 46 ? 16.509 -0.596 36.179 1.00 43.28 46 ALA C CA 1
ATOM 1596 C C . ALA C 3 46 ? 16.839 0.785 35.618 1.00 44.03 46 ALA C C 1
ATOM 1597 O O . ALA C 3 46 ? 17.998 1.129 35.383 1.00 43.23 46 ALA C O 1
ATOM 1599 N N . GLY C 3 47 ? 15.792 1.575 35.379 1.00 37.71 47 GLY C N 1
ATOM 1600 C CA . GLY C 3 47 ? 15.951 2.976 35.042 1.00 33.75 47 GLY C CA 1
ATOM 1601 C C . GLY C 3 47 ? 16.502 3.269 33.667 1.00 44.01 47 GLY C C 1
ATOM 1602 O O . GLY C 3 47 ? 16.953 4.395 33.428 1.00 46.36 47 GLY C O 1
ATOM 1603 N N . LYS C 3 48 ? 16.469 2.311 32.748 1.00 35.37 48 LYS C N 1
ATOM 1604 C CA . LYS C 3 48 ? 17.013 2.525 31.417 1.00 45.04 48 LYS C CA 1
ATOM 1605 C C . LYS C 3 48 ? 16.131 1.820 30.396 1.00 30.14 48 LYS C C 1
ATOM 1606 O O . LYS C 3 48 ? 15.465 0.829 30.712 1.00 31.49 48 LYS C O 1
ATOM 1612 N N . GLN C 3 49 ? 16.105 2.358 29.176 1.00 37.32 49 GLN C N 1
ATOM 1613 C CA . GLN C 3 49 ? 15.508 1.641 28.060 1.00 31.66 49 GLN C CA 1
ATOM 1614 C C . GLN C 3 49 ? 16.472 0.584 27.548 1.00 34.37 49 GLN C C 1
ATOM 1615 O O . GLN C 3 49 ? 17.674 0.827 27.418 1.00 44.37 49 GLN C O 1
ATOM 1621 N N . LEU C 3 50 ? 15.932 -0.584 27.231 1.00 31.66 50 LEU C N 1
ATOM 1622 C CA . LEU C 3 50 ? 16.743 -1.727 26.857 1.00 30.38 50 LEU C CA 1
ATOM 1623 C C . LEU C 3 50 ? 16.935 -1.727 25.345 1.00 36.09 50 LEU C C 1
ATOM 1624 O O . LEU C 3 50 ? 15.965 -1.596 24.595 1.00 37.41 50 LEU C O 1
ATOM 1629 N N . GLU C 3 51 ? 18.188 -1.843 24.904 1.00 28.68 51 GLU C N 1
ATOM 1630 C CA . GLU C 3 51 ? 18.539 -1.780 23.489 1.00 31.14 51 GLU C CA 1
ATOM 1631 C C . GLU C 3 51 ? 18.461 -3.164 22.848 1.00 36.01 51 GLU C C 1
ATOM 1632 O O . GLU C 3 51 ? 18.779 -4.178 23.476 1.00 43.67 51 GLU C O 1
ATOM 1638 N N . ASP C 3 52 ? 18.068 -3.190 21.570 1.00 34.88 52 ASP C N 1
ATOM 1639 C CA . ASP C 3 52 ? 17.716 -4.446 20.905 1.00 36.10 52 ASP C CA 1
ATOM 1640 C C . ASP C 3 52 ? 18.883 -5.430 20.853 1.00 43.94 52 ASP C C 1
ATOM 1641 O O . ASP C 3 52 ? 18.680 -6.647 20.965 1.00 41.08 52 ASP C O 1
ATOM 1646 N N . GLY C 3 53 ? 20.103 -4.932 20.664 1.00 41.86 53 GLY C N 1
ATOM 1647 C CA . GLY C 3 53 ? 21.261 -5.784 20.484 1.00 45.15 53 GLY C CA 1
ATOM 1648 C C . GLY C 3 53 ? 21.884 -6.333 21.744 1.00 45.91 53 GLY C C 1
ATOM 1649 O O . GLY C 3 53 ? 22.765 -7.197 21.664 1.00 40.26 53 GLY C O 1
ATOM 1650 N N . ARG C 3 54 ? 21.461 -5.862 22.910 1.00 40.36 54 ARG C N 1
ATOM 1651 C CA . ARG C 3 54 ? 21.986 -6.354 24.168 1.00 34.68 54 ARG C CA 1
ATOM 1652 C C . ARG C 3 54 ? 21.137 -7.524 24.663 1.00 43.30 54 ARG C C 1
ATOM 1653 O O . ARG C 3 54 ? 19.996 -7.715 24.238 1.00 39.80 54 ARG C O 1
ATOM 1661 N N . THR C 3 55 ? 21.705 -8.315 25.565 1.00 33.33 55 THR C N 1
ATOM 1662 C CA . THR C 3 55 ? 21.016 -9.493 26.073 1.00 38.72 55 THR C CA 1
ATOM 1663 C C . THR C 3 55 ? 20.402 -9.195 27.435 1.00 31.08 55 THR C C 1
ATOM 1664 O O . THR C 3 55 ? 20.704 -8.185 28.067 1.00 35.58 55 THR C O 1
ATOM 1668 N N . LEU C 3 56 ? 19.528 -10.099 27.892 1.00 28.84 56 LEU C N 1
ATOM 1669 C CA . LEU C 3 56 ? 18.957 -9.955 29.226 1.00 32.09 56 LEU C CA 1
ATOM 1670 C C . LEU C 3 56 ? 20.041 -9.972 30.297 1.00 40.61 56 LEU C C 1
ATOM 1671 O O . LEU C 3 56 ? 19.962 -9.235 31.289 1.00 36.30 56 LEU C O 1
ATOM 1676 N N . SER C 3 57 ? 21.050 -10.827 30.127 1.00 32.17 57 SER C N 1
ATOM 1677 C CA . SER C 3 57 ? 22.142 -10.861 31.094 1.00 47.43 57 SER C CA 1
ATOM 1678 C C . SER C 3 57 ? 22.932 -9.554 31.095 1.00 36.03 57 SER C C 1
ATOM 1679 O O . SER C 3 57 ? 23.445 -9.145 32.143 1.00 45.12 57 SER C O 1
ATOM 1682 N N . ASP C 3 58 ? 23.016 -8.875 29.944 1.00 41.40 58 ASP C N 1
ATOM 1683 C CA . ASP C 3 58 ? 23.685 -7.577 29.894 1.00 39.59 58 ASP C CA 1
ATOM 1684 C C . ASP C 3 58 ? 23.042 -6.573 30.842 1.00 46.50 58 ASP C C 1
ATOM 1685 O O . ASP C 3 58 ? 23.730 -5.682 31.357 1.00 43.60 58 ASP C O 1
ATOM 1690 N N . TYR C 3 59 ? 21.739 -6.700 31.104 1.00 37.41 59 TYR C N 1
ATOM 1691 C CA . TYR C 3 59 ? 21.052 -5.779 31.999 1.00 39.48 59 TYR C CA 1
ATOM 1692 C C . TYR C 3 59 ? 20.779 -6.375 33.376 1.00 33.57 59 TYR C C 1
ATOM 1693 O O . TYR C 3 59 ? 20.097 -5.739 34.186 1.00 34.94 59 TYR C O 1
ATOM 1702 N N . ASN C 3 60 ? 21.300 -7.575 33.661 1.00 40.44 60 ASN C N 1
ATOM 1703 C CA . ASN C 3 60 ? 21.142 -8.232 34.963 1.00 38.83 60 ASN C CA 1
ATOM 1704 C C . ASN C 3 60 ? 19.681 -8.562 35.249 1.00 38.99 60 ASN C C 1
ATOM 1705 O O . ASN C 3 60 ? 19.207 -8.475 36.382 1.00 35.16 60 ASN C O 1
ATOM 1710 N N . ILE C 3 61 ? 18.970 -8.956 34.202 1.00 37.10 61 ILE C N 1
ATOM 1711 C CA . ILE C 3 61 ? 17.598 -9.429 34.315 1.00 34.93 61 ILE C CA 1
ATOM 1712 C C . ILE C 3 61 ? 17.647 -10.921 34.610 1.00 35.25 61 ILE C C 1
ATOM 1713 O O . ILE C 3 61 ? 18.245 -11.693 33.851 1.00 39.09 61 ILE C O 1
ATOM 1718 N N . GLN C 3 62 ? 17.017 -11.325 35.702 1.00 32.20 62 GLN C N 1
ATOM 1719 C CA . GLN C 3 62 ? 17.110 -12.680 36.219 1.00 47.34 62 GLN C CA 1
ATOM 1720 C C . GLN C 3 62 ? 15.711 -13.270 36.378 1.00 48.27 62 GLN C C 1
ATOM 1721 O O . GLN C 3 62 ? 14.712 -12.672 35.965 1.00 42.76 62 GLN C O 1
ATOM 1727 N N . ARG C 3 63 ? 15.650 -14.457 36.989 1.00 47.35 63 ARG C N 1
ATOM 1728 C CA . ARG C 3 63 ? 14.376 -15.125 37.231 1.00 48.01 63 ARG C CA 1
ATOM 1729 C C . ARG C 3 63 ? 13.396 -14.209 37.947 1.00 54.03 63 ARG C C 1
ATOM 1730 O O . ARG C 3 63 ? 13.730 -13.578 38.954 1.00 42.16 63 ARG C O 1
ATOM 1738 N N . GLU C 3 64 ? 12.181 -14.139 37.402 1.00 42.25 64 GLU C N 1
ATOM 1739 C CA . GLU C 3 64 ? 11.073 -13.355 37.945 1.00 42.53 64 GLU C CA 1
ATOM 1740 C C . GLU C 3 64 ? 11.366 -11.858 38.009 1.00 32.43 64 GLU C C 1
ATOM 1741 O O . GLU C 3 64 ? 10.693 -11.127 38.739 1.00 38.17 64 GLU C O 1
ATOM 1747 N N . SER C 3 65 ? 12.336 -11.368 37.241 1.00 36.34 65 SER C N 1
ATOM 1748 C CA . SER C 3 65 ? 12.467 -9.929 37.081 1.00 34.13 65 SER C CA 1
ATOM 1749 C C . SER C 3 65 ? 11.248 -9.385 36.341 1.00 33.26 65 SER C C 1
ATOM 1750 O O . SER C 3 65 ? 10.593 -10.097 35.579 1.00 35.40 65 SER C O 1
ATOM 1753 N N . THR C 3 66 ? 10.942 -8.111 36.574 1.00 32.69 66 THR C N 1
ATOM 1754 C CA . THR C 3 66 ? 9.802 -7.461 35.934 1.00 33.63 66 THR C CA 1
ATOM 1755 C C . THR C 3 66 ? 10.289 -6.317 35.062 1.00 37.55 66 THR C C 1
ATOM 1756 O O . THR C 3 66 ? 10.910 -5.368 35.557 1.00 32.22 66 THR C O 1
ATOM 1760 N N . LEU C 3 67 ? 9.993 -6.411 33.770 1.00 28.25 67 LEU C N 1
ATOM 1761 C CA . LEU C 3 67 ? 10.256 -5.375 32.793 1.00 30.79 67 LEU C CA 1
ATOM 1762 C C . LEU C 3 67 ? 8.986 -4.534 32.658 1.00 30.14 67 LEU C C 1
ATOM 1763 O O . LEU C 3 67 ? 7.881 -5.027 32.899 1.00 36.26 67 LEU C O 1
ATOM 1768 N N . HIS C 3 68 ? 9.149 -3.253 32.347 1.00 30.36 68 HIS C N 1
ATOM 1769 C CA . HIS C 3 68 ? 8.020 -2.395 31.979 1.00 33.28 68 HIS C CA 1
ATOM 1770 C C . HIS C 3 68 ? 7.950 -2.217 30.468 1.00 29.49 68 HIS C C 1
ATOM 1771 O O . HIS C 3 68 ? 8.956 -1.912 29.820 1.00 28.79 68 HIS C O 1
ATOM 1778 N N . LEU C 3 69 ? 6.745 -2.374 29.917 1.00 34.40 69 LEU C N 1
ATOM 1779 C CA . LEU C 3 69 ? 6.488 -2.233 28.483 1.00 30.81 69 LEU C CA 1
ATOM 1780 C C . LEU C 3 69 ? 5.716 -0.945 28.229 1.00 35.71 69 LEU C C 1
ATOM 1781 O O . LEU C 3 69 ? 4.652 -0.730 28.818 1.00 32.31 69 LEU C O 1
ATOM 1786 N N . VAL C 3 70 ? 6.266 -0.092 27.369 1.00 29.32 70 VAL C N 1
ATOM 1787 C CA . VAL C 3 70 ? 5.630 1.141 26.923 1.00 38.77 70 VAL C CA 1
ATOM 1788 C C . VAL C 3 70 ? 5.318 0.983 25.442 1.00 43.75 70 VAL C C 1
ATOM 1789 O O . VAL C 3 70 ? 6.191 0.591 24.658 1.00 30.55 70 VAL C O 1
ATOM 1793 N N . LEU C 3 71 ? 4.072 1.257 25.054 1.00 34.62 71 LEU C N 1
ATOM 1794 C CA . LEU C 3 71 ? 3.647 1.041 23.673 1.00 42.85 71 LEU C CA 1
ATOM 1795 C C . LEU C 3 71 ? 3.667 2.348 22.899 1.00 36.05 71 LEU C C 1
ATOM 1796 O O . LEU C 3 71 ? 3.194 3.375 23.394 1.00 45.56 71 LEU C O 1
ATOM 1801 N N . ARG C 3 72 ? 4.238 2.311 21.697 1.00 44.73 72 ARG C N 1
ATOM 1802 C CA . ARG C 3 72 ? 4.123 3.414 20.758 1.00 48.40 72 ARG C CA 1
ATOM 1803 C C . ARG C 3 72 ? 2.884 3.160 19.910 1.00 51.29 72 ARG C C 1
ATOM 1804 O O . ARG C 3 72 ? 2.735 2.094 19.297 1.00 52.96 72 ARG C O 1
ATOM 1812 N N . LEU C 3 73 ? 1.986 4.127 19.924 1.00 40.61 73 LEU C N 1
ATOM 1813 C CA . LEU C 3 73 ? 0.649 3.986 19.381 1.00 34.75 73 LEU C CA 1
ATOM 1814 C C . LEU C 3 73 ? 0.542 4.938 18.205 1.00 48.85 73 LEU C C 1
ATOM 1815 O O . LEU C 3 73 ? 0.764 6.148 18.352 1.00 52.62 73 LEU C O 1
ATOM 1820 N N . ARG C 3 74 ? 0.185 4.361 17.056 1.00 50.18 74 ARG C N 1
ATOM 1821 C CA . ARG C 3 74 ? 0.402 4.875 15.709 1.00 61.69 74 ARG C CA 1
ATOM 1822 C C . ARG C 3 74 ? -0.821 4.722 14.834 1.00 73.67 74 ARG C C 1
ATOM 1823 O O . ARG C 3 74 ? -1.054 3.668 14.244 1.00 77.36 74 ARG C O 1
ATOM 1831 N N . GLY C 3 75 ? -1.559 5.804 14.721 1.00 85.43 75 GLY C N 1
ATOM 1832 C CA . GLY C 3 75 ? -2.248 6.086 13.483 1.00 88.46 75 GLY C CA 1
ATOM 1833 C C . GLY C 3 75 ? -1.422 7.160 12.810 1.00 90.72 75 GLY C C 1
ATOM 1834 O O . GLY C 3 75 ? -1.130 8.192 13.423 1.00 92.28 75 GLY C O 1
ATOM 1835 N N . GLY C 3 76 ? -1.015 6.935 11.573 1.00 85.92 76 GLY C N 1
ATOM 1836 C CA . GLY C 3 76 ? -0.116 7.862 10.920 1.00 81.51 76 GLY C CA 1
ATOM 1837 C C . GLY C 3 76 ? 0.228 7.332 9.558 1.00 79.14 76 GLY C C 1
ATOM 1838 O O . GLY C 3 76 ? -0.652 6.850 8.853 1.00 77.32 76 GLY C O 1
ATOM 1839 N N . GLY D 1 3 ? 3.468 6.347 -39.240 1.00 57.70 107 GLY D N 1
ATOM 1840 C CA . GLY D 1 3 ? 2.079 6.567 -38.882 1.00 69.48 107 GLY D CA 1
ATOM 1841 C C . GLY D 1 3 ? 1.374 7.573 -39.772 1.00 78.35 107 GLY D C 1
ATOM 1842 O O . GLY D 1 3 ? 1.618 8.779 -39.683 1.00 69.37 107 GLY D O 1
ATOM 1843 N N . HIS D 1 4 ? 0.482 7.070 -40.627 1.00 91.74 108 HIS D N 1
ATOM 1844 C CA . HIS D 1 4 ? -0.187 7.885 -41.634 1.00 95.15 108 HIS D CA 1
ATOM 1845 C C . HIS D 1 4 ? -1.521 8.430 -41.121 1.00 99.23 108 HIS D C 1
ATOM 1846 O O . HIS D 1 4 ? -1.820 9.615 -41.303 1.00 99.03 108 HIS D O 1
ATOM 1853 N N . MET D 1 5 ? -2.325 7.587 -40.467 1.00 95.41 109 MET D N 1
ATOM 1854 C CA . MET D 1 5 ? -3.552 8.023 -39.798 1.00 95.78 109 MET D CA 1
ATOM 1855 C C . MET D 1 5 ? -3.262 8.355 -38.338 1.00 84.55 109 MET D C 1
ATOM 1856 O O . MET D 1 5 ? -2.967 7.464 -37.534 1.00 83.33 109 MET D O 1
ATOM 1861 N N . LEU D 1 6 ? -3.382 9.633 -37.994 1.00 72.42 110 LEU D N 1
ATOM 1862 C CA . LEU D 1 6 ? -3.014 10.142 -36.682 1.00 61.82 110 LEU D CA 1
ATOM 1863 C C . LEU D 1 6 ? -4.234 10.173 -35.772 1.00 59.44 110 LEU D C 1
ATOM 1864 O O . LEU D 1 6 ? -5.319 10.591 -36.189 1.00 44.92 110 LEU D O 1
ATOM 1869 N N . SER D 1 7 ? -4.048 9.736 -34.531 1.00 51.51 111 SER D N 1
ATOM 1870 C CA . SER D 1 7 ? -5.142 9.662 -33.576 1.00 48.52 111 SER D CA 1
ATOM 1871 C C . SER D 1 7 ? -5.367 11.013 -32.912 1.00 54.06 111 SER D C 1
ATOM 1872 O O . SER D 1 7 ? -4.418 11.760 -32.649 1.00 52.75 111 SER D O 1
ATOM 1875 N N . LYS D 1 8 ? -6.629 11.323 -32.646 1.00 56.47 112 LYS D N 1
ATOM 1876 C CA . LYS D 1 8 ? -6.952 12.473 -31.817 1.00 64.40 112 LYS D CA 1
ATOM 1877 C C . LYS D 1 8 ? -6.276 12.310 -30.459 1.00 63.13 112 LYS D C 1
ATOM 1878 O O . LYS D 1 8 ? -6.367 11.230 -29.858 1.00 64.07 112 LYS D O 1
ATOM 1884 N N . PRO D 1 9 ? -5.559 13.318 -29.966 1.00 65.13 113 PRO D N 1
ATOM 1885 C CA . PRO D 1 9 ? -5.088 13.266 -28.577 1.00 53.49 113 PRO D CA 1
ATOM 1886 C C . PRO D 1 9 ? -6.222 12.929 -27.620 1.00 54.92 113 PRO D C 1
ATOM 1887 O O . PRO D 1 9 ? -7.322 13.481 -27.706 1.00 51.94 113 PRO D O 1
ATOM 1891 N N . GLY D 1 10 ? -5.946 11.997 -26.707 1.00 50.24 114 GLY D N 1
ATOM 1892 C CA . GLY D 1 10 ? -6.921 11.454 -25.793 1.00 42.39 114 GLY D CA 1
ATOM 1893 C C . GLY D 1 10 ? -7.443 10.094 -26.211 1.00 37.78 114 GLY D C 1
ATOM 1894 O O . GLY D 1 10 ? -7.886 9.315 -25.361 1.00 30.02 114 GLY D O 1
ATOM 1895 N N . GLU D 1 11 ? -7.378 9.784 -27.503 1.00 27.01 115 GLU D N 1
ATOM 1896 C CA . GLU D 1 11 ? -7.924 8.519 -27.975 1.00 39.16 115 GLU D CA 1
ATOM 1897 C C . GLU D 1 11 ? -7.141 7.326 -27.421 1.00 36.70 115 GLU D C 1
ATOM 1898 O O . GLU D 1 11 ? -7.733 6.308 -27.038 1.00 31.24 115 GLU D O 1
ATOM 1904 N N . LEU D 1 12 ? -5.812 7.442 -27.326 1.00 27.04 116 LEU D N 1
ATOM 1905 C CA . LEU D 1 12 ? -5.041 6.341 -26.756 1.00 26.31 116 LEU D CA 1
ATOM 1906 C C . LEU D 1 12 ? -5.260 6.229 -25.253 1.00 22.56 116 LEU D C 1
ATOM 1907 O O . LEU D 1 12 ? -5.377 5.123 -24.727 1.00 25.52 116 LEU D O 1
ATOM 1912 N N . ARG D 1 13 ? -5.358 7.359 -24.558 1.00 21.98 117 ARG D N 1
ATOM 1913 C CA . ARG D 1 13 ? -5.658 7.334 -23.128 1.00 27.99 117 ARG D CA 1
ATOM 1914 C C . ARG D 1 13 ? -6.909 6.512 -22.844 1.00 27.12 117 ARG D C 1
ATOM 1915 O O . ARG D 1 13 ? -6.906 5.621 -21.987 1.00 28.80 117 ARG D O 1
ATOM 1923 N N . ARG D 1 14 ? -7.987 6.797 -23.577 1.00 28.31 118 ARG D N 1
ATOM 1924 C CA . ARG D 1 14 ? -9.263 6.132 -23.327 1.00 32.33 118 ARG D CA 1
ATOM 1925 C C . ARG D 1 14 ? -9.197 4.651 -23.684 1.00 31.65 118 ARG D C 1
ATOM 1926 O O . ARG D 1 14 ? -9.773 3.814 -22.978 1.00 29.05 118 ARG D O 1
ATOM 1934 N N . GLU D 1 15 ? -8.487 4.306 -24.763 1.00 29.12 119 GLU D N 1
ATOM 1935 C CA . GLU D 1 15 ? -8.334 2.900 -25.124 1.00 28.05 119 GLU D CA 1
ATOM 1936 C C . GLU D 1 15 ? -7.557 2.162 -24.048 1.00 33.82 119 GLU D C 1
ATOM 1937 O O . GLU D 1 15 ? -7.937 1.063 -23.627 1.00 33.25 119 GLU D O 1
ATOM 1943 N N . TYR D 1 16 ? -6.462 2.770 -23.592 1.00 31.98 120 TYR D N 1
ATOM 1944 C CA . TYR D 1 16 ? -5.646 2.190 -22.533 1.00 29.41 120 TYR D CA 1
ATOM 1945 C C . TYR D 1 16 ? -6.430 2.034 -21.236 1.00 35.38 120 TYR D C 1
ATOM 1946 O O . TYR D 1 16 ? -6.314 1.011 -20.551 1.00 34.83 120 TYR D O 1
ATOM 1955 N N . GLU D 1 17 ? -7.220 3.043 -20.876 1.00 33.06 121 GLU D N 1
ATOM 1956 C CA . GLU D 1 17 ? -8.005 2.963 -19.647 1.00 39.77 121 GLU D CA 1
ATOM 1957 C C . GLU D 1 17 ? -9.096 1.905 -19.742 1.00 37.40 121 GLU D C 1
ATOM 1958 O O . GLU D 1 17 ? -9.352 1.190 -18.766 1.00 36.63 121 GLU D O 1
ATOM 1964 N N . GLU D 1 18 ? -9.756 1.793 -20.898 1.00 33.09 122 GLU D N 1
ATOM 1965 C CA . GLU D 1 18 ? -10.726 0.716 -21.079 1.00 31.61 122 GLU D CA 1
ATOM 1966 C C . GLU D 1 18 ? -10.082 -0.645 -20.886 1.00 37.17 122 GLU D C 1
ATOM 1967 O O . GLU D 1 18 ? -10.663 -1.532 -20.245 1.00 32.16 122 GLU D O 1
ATOM 1973 N N . GLU D 1 19 ? -8.871 -0.826 -21.417 1.00 30.31 123 GLU D N 1
ATOM 1974 C CA . GLU D 1 19 ? -8.197 -2.115 -21.297 1.00 38.90 123 GLU D CA 1
ATOM 1975 C C . GLU D 1 19 ? -7.738 -2.385 -19.864 1.00 40.48 123 GLU D C 1
ATOM 1976 O O . GLU D 1 19 ? -7.818 -3.525 -19.389 1.00 38.67 123 GLU D O 1
ATOM 1982 N N . ILE D 1 20 ? -7.231 -1.363 -19.168 1.00 31.38 124 ILE D N 1
ATOM 1983 C CA . ILE D 1 20 ? -6.908 -1.514 -17.745 1.00 41.43 124 ILE D CA 1
ATOM 1984 C C . ILE D 1 20 ? -8.141 -1.939 -16.954 1.00 36.01 124 ILE D C 1
ATOM 1985 O O . ILE D 1 20 ? -8.072 -2.829 -16.097 1.00 40.51 124 ILE D O 1
ATOM 1990 N N . SER D 1 21 ? -9.284 -1.303 -17.226 1.00 37.58 125 SER D N 1
ATOM 1991 C CA . SER D 1 21 ? -10.525 -1.655 -16.536 1.00 36.27 125 SER D CA 1
ATOM 1992 C C . SER D 1 21 ? -10.948 -3.087 -16.843 1.00 43.81 125 SER D C 1
ATOM 1993 O O . SER D 1 21 ? -11.458 -3.795 -15.964 1.00 41.01 125 SER D O 1
ATOM 1996 N N . LYS D 1 22 ? -10.737 -3.531 -18.084 1.00 41.61 126 LYS D N 1
ATOM 1997 C CA . LYS D 1 22 ? -11.094 -4.893 -18.473 1.00 43.37 126 LYS D CA 1
ATOM 1998 C C . LYS D 1 22 ? -10.245 -5.923 -17.735 1.00 42.03 126 LYS D C 1
ATOM 1999 O O . LYS D 1 22 ? -10.759 -6.936 -17.250 1.00 44.62 126 LYS D O 1
ATOM 2005 N N . VAL D 1 23 ? -8.934 -5.689 -17.652 1.00 40.88 127 VAL D N 1
ATOM 2006 C CA . VAL D 1 23 ? -8.069 -6.596 -16.904 1.00 41.74 127 VAL D CA 1
ATOM 2007 C C . VAL D 1 23 ? -8.428 -6.577 -15.423 1.00 47.50 127 VAL D C 1
ATOM 2008 O O . VAL D 1 23 ? -8.413 -7.616 -14.751 1.00 43.65 127 VAL D O 1
ATOM 2012 N N . ALA D 1 24 ? -8.747 -5.396 -14.891 1.00 37.78 128 ALA D N 1
ATOM 2013 C CA . ALA D 1 24 ? -9.148 -5.307 -13.493 1.00 45.24 128 ALA D CA 1
ATOM 2014 C C . ALA D 1 24 ? -10.398 -6.137 -13.236 1.00 49.41 128 ALA D C 1
ATOM 2015 O O . ALA D 1 24 ? -10.481 -6.853 -12.233 1.00 48.30 128 ALA D O 1
ATOM 2017 N N . ALA D 1 25 ? -11.368 -6.076 -14.152 1.00 42.10 129 ALA D N 1
ATOM 2018 C CA . ALA D 1 25 ? -12.598 -6.841 -13.980 1.00 45.35 129 ALA D CA 1
ATOM 2019 C C . ALA D 1 25 ? -12.354 -8.334 -14.154 1.00 42.29 129 ALA D C 1
ATOM 2020 O O . ALA D 1 25 ? -12.936 -9.149 -13.429 1.00 54.32 129 ALA D O 1
ATOM 2022 N N . GLU D 1 26 ? -11.500 -8.714 -15.108 1.00 45.96 130 GLU D N 1
ATOM 2023 C CA . GLU D 1 26 ? -11.108 -10.113 -15.228 1.00 45.92 130 GLU D CA 1
ATOM 2024 C C . GLU D 1 26 ? -10.471 -10.604 -13.939 1.00 51.40 130 GLU D C 1
ATOM 2025 O O . GLU D 1 26 ? -10.729 -11.728 -13.493 1.00 51.38 130 GLU D O 1
ATOM 2031 N N . ARG D 1 27 ? -9.643 -9.765 -13.320 1.00 48.87 131 ARG D N 1
ATOM 2032 C CA . ARG D 1 27 ? -8.920 -10.200 -12.135 1.00 52.11 131 ARG D CA 1
ATOM 2033 C C . ARG D 1 27 ? -9.869 -10.360 -10.957 1.00 50.19 131 ARG D C 1
ATOM 2034 O O . ARG D 1 27 ? -9.706 -11.272 -10.137 1.00 53.01 131 ARG D O 1
ATOM 2042 N N . ARG D 1 28 ? -10.885 -9.503 -10.874 1.00 46.48 132 ARG D N 1
ATOM 2043 C CA . ARG D 1 28 ? -11.871 -9.639 -9.811 1.00 51.44 132 ARG D CA 1
ATOM 2044 C C . ARG D 1 28 ? -12.784 -10.834 -10.048 1.00 56.31 132 ARG D C 1
ATOM 2045 O O . ARG D 1 28 ? -13.281 -11.432 -9.087 1.00 62.35 132 ARG D O 1
ATOM 2053 N N . ALA D 1 29 ? -12.999 -11.206 -11.311 1.00 56.92 133 ALA D N 1
ATOM 2054 C CA . ALA D 1 29 ? -13.731 -12.431 -11.606 1.00 53.76 133 ALA D CA 1
ATOM 2055 C C . ALA D 1 29 ? -12.958 -13.654 -11.128 1.00 52.23 133 ALA D C 1
ATOM 2056 O O . ALA D 1 29 ? -13.532 -14.567 -10.524 1.00 57.07 133 ALA D O 1
ATOM 2058 N N . SER D 1 30 ? -11.650 -13.686 -11.392 1.00 51.71 134 SER D N 1
ATOM 2059 C CA . SER D 1 30 ? -10.840 -14.830 -10.990 1.00 53.31 134 SER D CA 1
ATOM 2060 C C . SER D 1 30 ? -10.750 -14.939 -9.474 1.00 61.90 134 SER D C 1
ATOM 2061 O O . SER D 1 30 ? -10.766 -16.046 -8.925 1.00 56.24 134 SER D O 1
ATOM 2064 N N . GLU D 1 31 ? -10.658 -13.801 -8.781 1.00 55.79 135 GLU D N 1
ATOM 2065 C CA . GLU D 1 31 ? -10.555 -13.825 -7.325 1.00 60.04 135 GLU D CA 1
ATOM 2066 C C . GLU D 1 31 ? -11.818 -14.392 -6.690 1.00 59.02 135 GLU D C 1
ATOM 2067 O O . GLU D 1 31 ? -11.742 -15.163 -5.727 1.00 59.27 135 GLU D O 1
ATOM 2073 N N . GLU D 1 32 ? -12.989 -14.024 -7.215 1.00 56.19 136 GLU D N 1
ATOM 2074 C CA . GLU D 1 32 ? -14.233 -14.533 -6.648 1.00 63.76 136 GLU D CA 1
ATOM 2075 C C . GLU D 1 32 ? -14.421 -16.010 -6.944 1.00 58.42 136 GLU D C 1
ATOM 2076 O O . GLU D 1 32 ? -15.011 -16.732 -6.133 1.00 62.00 136 GLU D O 1
ATOM 2082 N N . GLU D 1 33 ? -13.929 -16.480 -8.088 1.00 51.98 137 GLU D N 1
ATOM 2083 C CA . GLU D 1 33 ? -13.974 -17.910 -8.361 1.00 59.61 137 GLU D CA 1
ATOM 2084 C C . GLU D 1 33 ? -12.995 -18.659 -7.464 1.00 63.16 137 GLU D C 1
ATOM 2085 O O . GLU D 1 33 ? -13.300 -19.756 -6.981 1.00 60.01 137 GLU D O 1
ATOM 2091 N N . GLU D 1 34 ? -11.825 -18.065 -7.209 1.00 61.78 138 GLU D N 1
ATOM 2092 C CA . GLU D 1 34 ? -10.860 -18.653 -6.285 1.00 58.52 138 GLU D CA 1
ATOM 2093 C C . GLU D 1 34 ? -11.406 -18.694 -4.863 1.00 53.55 138 GLU D C 1
ATOM 2094 O O . GLU D 1 34 ? -11.176 -19.661 -4.128 1.00 50.17 138 GLU D O 1
ATOM 2100 N N . ASN D 1 35 ? -12.127 -17.649 -4.453 1.00 50.94 139 ASN D N 1
ATOM 2101 C CA . ASN D 1 35 ? -12.580 -17.569 -3.072 1.00 50.01 139 ASN D CA 1
ATOM 2102 C C . ASN D 1 35 ? -13.829 -18.400 -2.823 1.00 53.47 139 ASN D C 1
ATOM 2103 O O . ASN D 1 35 ? -14.080 -18.791 -1.679 1.00 51.04 139 ASN D O 1
ATOM 2108 N N . LYS D 1 36 ? -14.611 -18.685 -3.862 1.00 55.50 140 LYS D N 1
ATOM 2109 C CA . LYS D 1 36 ? -15.712 -19.622 -3.697 1.00 52.72 140 LYS D CA 1
ATOM 2110 C C . LYS D 1 36 ? -15.187 -21.050 -3.650 1.00 55.06 140 LYS D C 1
ATOM 2111 O O . LYS D 1 36 ? -15.717 -21.888 -2.912 1.00 56.28 140 LYS D O 1
ATOM 2117 N N . ALA D 1 37 ? -14.120 -21.331 -4.401 1.00 49.26 141 ALA D N 1
ATOM 2118 C CA . ALA D 1 37 ? -13.439 -22.613 -4.277 1.00 46.37 141 ALA D CA 1
ATOM 2119 C C . ALA D 1 37 ? -12.977 -22.861 -2.845 1.00 56.33 141 ALA D C 1
ATOM 2120 O O . ALA D 1 37 ? -13.111 -23.975 -2.326 1.00 57.32 141 ALA D O 1
ATOM 2122 N N . SER D 1 38 ? -12.435 -21.831 -2.188 1.00 45.80 142 SER D N 1
ATOM 2123 C CA . SER D 1 38 ? -11.911 -22.012 -0.835 1.00 51.86 142 SER D CA 1
ATOM 2124 C C . SER D 1 38 ? -13.029 -22.145 0.192 1.00 52.70 142 SER D C 1
ATOM 2125 O O . SER D 1 38 ? -12.935 -22.966 1.113 1.00 46.81 142 SER D O 1
ATOM 2128 N N . GLU D 1 39 ? -14.089 -21.346 0.065 1.00 37.35 143 GLU D N 1
ATOM 2129 C CA . GLU D 1 39 ? -15.172 -21.420 1.040 1.00 49.24 143 GLU D CA 1
ATOM 2130 C C . GLU D 1 39 ? -15.922 -22.747 0.953 1.00 53.37 143 GLU D C 1
ATOM 2131 O O . GLU D 1 39 ? -16.355 -23.277 1.983 1.00 57.61 143 GLU D O 1
ATOM 2137 N N . GLU D 1 40 ? -16.069 -23.305 -0.253 1.00 50.26 144 GLU D N 1
ATOM 2138 C CA . GLU D 1 40 ? -16.677 -24.627 -0.395 1.00 54.26 144 GLU D CA 1
ATOM 2139 C C . GLU D 1 40 ? -15.792 -25.704 0.220 1.00 56.42 144 GLU D C 1
ATOM 2140 O O . GLU D 1 40 ? -16.277 -26.587 0.938 1.00 50.40 144 GLU D O 1
ATOM 2146 N N . TYR D 1 41 ? -14.488 -25.651 -0.064 1.00 48.70 145 TYR D N 1
ATOM 2147 C CA . TYR D 1 41 ? -13.568 -26.633 0.495 1.00 49.28 145 TYR D CA 1
ATOM 2148 C C . TYR D 1 41 ? -13.603 -26.609 2.016 1.00 54.64 145 TYR D C 1
ATOM 2149 O O . TYR D 1 41 ? -13.625 -27.665 2.660 1.00 57.47 145 TYR D O 1
ATOM 2158 N N . ILE D 1 42 ? -13.610 -25.411 2.606 1.00 51.75 146 ILE D N 1
ATOM 2159 C CA . ILE D 1 42 ? -13.630 -25.295 4.060 1.00 49.78 146 ILE D CA 1
ATOM 2160 C C . ILE D 1 42 ? -14.932 -25.845 4.628 1.00 50.79 146 ILE D C 1
ATOM 2161 O O . ILE D 1 42 ? -14.931 -26.516 5.667 1.00 52.67 146 ILE D O 1
ATOM 2166 N N . GLN D 1 43 ? -16.060 -25.579 3.965 1.00 52.15 147 GLN D N 1
ATOM 2167 C CA . GLN D 1 43 ? -17.320 -26.169 4.410 1.00 55.78 147 GLN D CA 1
ATOM 2168 C C . GLN D 1 43 ? -17.268 -27.689 4.361 1.00 52.05 147 GLN D C 1
ATOM 2169 O O . GLN D 1 43 ? -17.664 -28.361 5.320 1.00 55.04 147 GLN D O 1
ATOM 2175 N N . ARG D 1 44 ? -16.775 -28.250 3.253 1.00 47.54 148 ARG D N 1
ATOM 2176 C CA A ARG D 1 44 ? -16.655 -29.702 3.171 0.42 47.19 148 ARG D CA 1
ATOM 2177 C CA B ARG D 1 44 ? -16.634 -29.701 3.156 0.58 47.18 148 ARG D CA 1
ATOM 2178 C C . ARG D 1 44 ? -15.734 -30.240 4.259 1.00 53.55 148 ARG D C 1
ATOM 2179 O O . ARG D 1 44 ? -16.011 -31.291 4.848 1.00 46.03 148 ARG D O 1
ATOM 2194 N N . LEU D 1 45 ? -14.649 -29.527 4.556 1.00 48.60 149 LEU D N 1
ATOM 2195 C CA . LEU D 1 45 ? -13.709 -30.012 5.559 1.00 48.21 149 LEU D CA 1
ATOM 2196 C C . LEU D 1 45 ? -14.327 -29.981 6.953 1.00 48.28 149 LEU D C 1
ATOM 2197 O O . LEU D 1 45 ? -14.165 -30.929 7.731 1.00 49.63 149 LEU D O 1
ATOM 2202 N N . LEU D 1 46 ? -15.052 -28.907 7.283 1.00 45.27 150 LEU D N 1
ATOM 2203 C CA . LEU D 1 46 ? -15.734 -28.840 8.573 1.00 54.16 150 LEU D CA 1
ATOM 2204 C C . LEU D 1 46 ? -16.856 -29.865 8.660 1.00 49.56 150 LEU D C 1
ATOM 2205 O O . LEU D 1 46 ? -17.055 -30.487 9.710 1.00 49.46 150 LEU D O 1
ATOM 2210 N N . ALA D 1 47 ? -17.607 -30.043 7.572 1.00 48.34 151 ALA D N 1
ATOM 2211 C CA . ALA D 1 47 ? -18.689 -31.023 7.569 1.00 50.29 151 ALA D CA 1
ATOM 2212 C C . ALA D 1 47 ? -18.158 -32.431 7.801 1.00 44.33 151 ALA D C 1
ATOM 2213 O O . ALA D 1 47 ? -18.769 -33.220 8.530 1.00 48.68 151 ALA D O 1
ATOM 2215 N N . GLU D 1 48 ? -17.019 -32.763 7.190 1.00 43.23 152 GLU D N 1
ATOM 2216 C CA . GLU D 1 48 ? -16.443 -34.093 7.354 1.00 42.96 152 GLU D CA 1
ATOM 2217 C C . GLU D 1 48 ? -15.976 -34.318 8.786 1.00 49.84 152 GLU D C 1
ATOM 2218 O O . GLU D 1 48 ? -16.171 -35.402 9.352 1.00 43.73 152 GLU D O 1
ATOM 2224 N N . GLU D 1 49 ? -15.353 -33.305 9.387 1.00 45.03 153 GLU D N 1
ATOM 2225 C CA . GLU D 1 49 ? -14.889 -33.437 10.763 1.00 46.18 153 GLU D CA 1
ATOM 2226 C C . GLU D 1 49 ? -16.061 -33.614 11.719 1.00 46.51 153 GLU D C 1
ATOM 2227 O O . GLU D 1 49 ? -15.964 -34.361 12.699 1.00 45.46 153 GLU D O 1
ATOM 2233 N N . GLU D 1 50 ? -17.188 -32.967 11.422 1.00 41.43 154 GLU D N 1
ATOM 2234 C CA . GLU D 1 50 ? -18.359 -33.067 12.283 1.00 44.75 154 GLU D CA 1
ATOM 2235 C C . GLU D 1 50 ? -19.016 -34.442 12.173 1.00 51.09 154 GLU D C 1
ATOM 2236 O O . GLU D 1 50 ? -19.449 -35.011 13.183 1.00 54.21 154 GLU D O 1
ATOM 2242 N N . GLU D 1 51 ? -19.091 -34.998 10.962 1.00 41.79 155 GLU D N 1
ATOM 2243 C CA . GLU D 1 51 ? -19.668 -36.330 10.804 1.00 45.37 155 GLU D CA 1
ATOM 2244 C C . GLU D 1 51 ? -18.727 -37.402 11.335 1.00 42.33 155 GLU D C 1
ATOM 2245 O O . GLU D 1 51 ? -19.180 -38.394 11.919 1.00 46.34 155 GLU D O 1
ATOM 2251 N N . GLU D 1 52 ? -17.417 -37.220 11.143 1.00 37.86 156 GLU D N 1
ATOM 2252 C CA . GLU D 1 52 ? -16.442 -38.067 11.823 1.00 39.50 156 GLU D CA 1
ATOM 2253 C C . GLU D 1 52 ? -16.710 -38.117 13.320 1.00 47.48 156 GLU D C 1
ATOM 2254 O O . GLU D 1 52 ? -16.731 -39.195 13.925 1.00 42.70 156 GLU D O 1
ATOM 2260 N N . GLU D 1 53 ? -16.918 -36.950 13.935 1.00 47.72 157 GLU D N 1
ATOM 2261 C CA . GLU D 1 53 ? -17.179 -36.911 15.371 1.00 51.14 157 GLU D CA 1
ATOM 2262 C C . GLU D 1 53 ? -18.500 -37.582 15.721 1.00 51.51 157 GLU D C 1
ATOM 2263 O O . GLU D 1 53 ? -18.602 -38.263 16.750 1.00 43.81 157 GLU D O 1
ATOM 2269 N N . LYS D 1 54 ? -19.527 -37.399 14.888 1.00 37.78 158 LYS D N 1
ATOM 2270 C CA . LYS D 1 54 ? -20.793 -38.081 15.143 1.00 45.78 158 LYS D CA 1
ATOM 2271 C C . LYS D 1 54 ? -20.615 -39.593 15.147 1.00 46.37 158 LYS D C 1
ATOM 2272 O O . LYS D 1 54 ? -21.187 -40.288 15.995 1.00 44.53 158 LYS D O 1
ATOM 2278 N N . ARG D 1 55 ? -19.827 -40.124 14.210 1.00 35.71 159 ARG D N 1
ATOM 2279 C CA . ARG D 1 55 ? -19.576 -41.560 14.200 1.00 34.12 159 ARG D CA 1
ATOM 2280 C C . ARG D 1 55 ? -18.781 -41.972 15.429 1.00 39.81 159 ARG D C 1
ATOM 2281 O O . ARG D 1 55 ? -18.995 -43.055 15.986 1.00 33.70 159 ARG D O 1
ATOM 2289 N N . GLN D 1 56 ? -17.872 -41.111 15.875 1.00 34.26 160 GLN D N 1
ATOM 2290 C CA . GLN D 1 56 ? -17.030 -41.474 17.004 1.00 41.22 160 GLN D CA 1
ATOM 2291 C C . GLN D 1 56 ? -17.856 -41.470 18.289 1.00 41.04 160 GLN D C 1
ATOM 2292 O O . GLN D 1 56 ? -17.640 -42.293 19.187 1.00 43.04 160 GLN D O 1
ATOM 2298 N N . ALA D 1 57 ? -18.837 -40.565 18.368 1.00 40.27 161 ALA D N 1
ATOM 2299 C CA . ALA D 1 57 ? -19.749 -40.516 19.506 1.00 44.80 161 ALA D CA 1
ATOM 2300 C C . ALA D 1 57 ? -20.717 -41.694 19.507 1.00 46.42 161 ALA D C 1
ATOM 2301 O O . ALA D 1 57 ? -21.065 -42.211 20.576 1.00 36.70 161 ALA D O 1
ATOM 2303 N N . GLU D 1 58 ? -21.169 -42.125 18.327 1.00 34.87 162 GLU D N 1
ATOM 2304 C CA . GLU D 1 58 ? -22.014 -43.312 18.248 1.00 34.26 162 GLU D CA 1
ATOM 2305 C C . GLU D 1 58 ? -21.248 -44.559 18.666 1.00 34.33 162 GLU D C 1
ATOM 2306 O O . GLU D 1 58 ? -21.829 -45.487 19.247 1.00 31.62 162 GLU D O 1
ATOM 2312 N N . LYS D 1 59 ? -19.942 -44.599 18.378 1.00 31.13 163 LYS D N 1
ATOM 2313 C CA . LYS D 1 59 ? -19.109 -45.707 18.830 1.00 33.04 163 LYS D CA 1
ATOM 2314 C C . LYS D 1 59 ? -19.025 -45.729 20.355 1.00 39.68 163 LYS D C 1
ATOM 2315 O O . LYS D 1 59 ? -19.090 -46.798 20.976 1.00 31.29 163 LYS D O 1
ATOM 2321 N N . ARG D 1 60 ? -18.883 -44.552 20.971 1.00 35.11 164 ARG D N 1
ATOM 2322 C CA . ARG D 1 60 ? -18.876 -44.482 22.431 1.00 39.80 164 ARG D CA 1
ATOM 2323 C C . ARG D 1 60 ? -20.241 -44.828 23.002 1.00 32.71 164 ARG D C 1
ATOM 2324 O O . ARG D 1 60 ? -20.335 -45.444 24.072 1.00 38.39 164 ARG D O 1
ATOM 2332 N N . ARG D 1 61 ? -21.315 -44.453 22.297 1.00 32.31 165 ARG D N 1
ATOM 2333 C CA . ARG D 1 61 ? -22.654 -44.766 22.785 1.00 34.38 165 ARG D CA 1
ATOM 2334 C C . ARG D 1 61 ? -22.884 -46.273 22.813 1.00 49.64 165 ARG D C 1
ATOM 2335 O O . ARG D 1 61 ? -23.433 -46.806 23.787 1.00 38.73 165 ARG D O 1
ATOM 2343 N N . ARG D 1 62 ? -22.468 -46.980 21.756 1.00 29.54 166 ARG D N 1
ATOM 2344 C CA . ARG D 1 62 ? -22.626 -48.431 21.738 1.00 30.99 166 ARG D CA 1
ATOM 2345 C C . ARG D 1 62 ? -21.877 -49.075 22.895 1.00 32.52 166 ARG D C 1
ATOM 2346 O O . ARG D 1 62 ? -22.371 -50.030 23.514 1.00 32.55 166 ARG D O 1
ATOM 2354 N N . ALA D 1 63 ? -20.684 -48.569 23.199 1.00 26.61 167 ALA D N 1
ATOM 2355 C CA . ALA D 1 63 ? -19.881 -49.183 24.246 1.00 30.25 167 ALA D CA 1
ATOM 2356 C C . ALA D 1 63 ? -20.443 -48.908 25.637 1.00 36.94 167 ALA D C 1
ATOM 2357 O O . ALA D 1 63 ? -20.313 -49.759 26.523 1.00 37.51 167 ALA D O 1
ATOM 2359 N N . MET D 1 64 ? -21.060 -47.739 25.863 1.00 37.64 168 MET D N 1
ATOM 2360 C CA . MET D 1 64 ? -21.667 -47.531 27.178 1.00 42.34 168 MET D CA 1
ATOM 2361 C C . MET D 1 64 ? -22.958 -48.321 27.327 1.00 40.03 168 MET D C 1
ATOM 2362 O O . MET D 1 64 ? -23.303 -48.733 28.439 1.00 40.67 168 MET D O 1
ATOM 2367 N N . GLU D 1 65 ? -23.693 -48.531 26.235 1.00 39.44 169 GLU D N 1
ATOM 2368 C CA . GLU D 1 65 ? -24.873 -49.384 26.305 1.00 27.49 169 GLU D CA 1
ATOM 2369 C C . GLU D 1 65 ? -24.494 -50.815 26.664 1.00 38.63 169 GLU D C 1
ATOM 2370 O O . GLU D 1 65 ? -25.181 -51.465 27.463 1.00 39.51 169 GLU D O 1
ATOM 2376 N N . GLU D 1 66 ? -23.397 -51.321 26.097 1.00 33.60 170 GLU D N 1
ATOM 2377 C CA . GLU D 1 66 ? -22.899 -52.627 26.523 1.00 34.26 170 GLU D CA 1
ATOM 2378 C C . GLU D 1 66 ? -22.467 -52.604 27.984 1.00 33.12 170 GLU D C 1
ATOM 2379 O O . GLU D 1 66 ? -22.746 -53.547 28.738 1.00 33.66 170 GLU D O 1
ATOM 2385 N N . GLN D 1 67 ? -21.795 -51.531 28.403 1.00 33.83 171 GLN D N 1
ATOM 2386 C CA . GLN D 1 67 ? -21.374 -51.420 29.799 1.00 32.14 171 GLN D CA 1
ATOM 2387 C C . GLN D 1 67 ? -22.570 -51.367 30.746 1.00 34.10 171 GLN D C 1
ATOM 2388 O O . GLN D 1 67 ? -22.538 -51.975 31.825 1.00 40.05 171 GLN D O 1
ATOM 2394 N N . LEU D 1 68 ? -23.623 -50.624 30.379 1.00 31.66 172 LEU D N 1
ATOM 2395 C CA . LEU D 1 68 ? -24.835 -50.619 31.196 1.00 33.03 172 LEU D CA 1
ATOM 2396 C C . LEU D 1 68 ? -25.441 -52.006 31.302 1.00 38.88 172 LEU D C 1
ATOM 2397 O O . LEU D 1 68 ? -25.929 -52.401 32.367 1.00 32.69 172 LEU D O 1
ATOM 2402 N N . LYS D 1 69 ? -25.456 -52.748 30.199 1.00 34.01 173 LYS D N 1
ATOM 2403 C CA . LYS D 1 69 ? -26.094 -54.057 30.220 1.00 40.22 173 LYS D CA 1
ATOM 2404 C C . LYS D 1 69 ? -25.340 -55.023 31.131 1.00 36.02 173 LYS D C 1
ATOM 2405 O O . LYS D 1 69 ? -25.957 -55.779 31.896 1.00 33.17 173 LYS D O 1
ATOM 2411 N N . SER D 1 70 ? -24.008 -55.012 31.071 1.00 31.19 174 SER D N 1
ATOM 2412 C CA . SER D 1 70 ? -23.245 -55.926 31.911 1.00 30.56 174 SER D CA 1
ATOM 2413 C C . SER D 1 70 ? -23.206 -55.461 33.362 1.00 31.01 174 SER D C 1
ATOM 2414 O O . SER D 1 70 ? -23.096 -56.294 34.269 1.00 31.62 174 SER D O 1
ATOM 2417 N N . ASP D 1 71 ? -23.297 -54.150 33.601 1.00 27.28 175 ASP D N 1
ATOM 2418 C CA . ASP D 1 71 ? -23.394 -53.676 34.981 1.00 24.95 175 ASP D CA 1
ATOM 2419 C C . ASP D 1 71 ? -24.692 -54.134 35.627 1.00 32.53 175 ASP D C 1
ATOM 2420 O O . ASP D 1 71 ? -24.700 -54.533 36.803 1.00 30.10 175 ASP D O 1
ATOM 2425 N N . GLU D 1 72 ? -25.800 -54.076 34.882 1.00 28.98 176 GLU D N 1
ATOM 2426 C CA . GLU D 1 72 ? -27.074 -54.551 35.416 1.00 34.52 176 GLU D CA 1
ATOM 2427 C C . GLU D 1 72 ? -27.013 -56.031 35.768 1.00 34.31 176 GLU D C 1
ATOM 2428 O O . GLU D 1 72 ? -27.513 -56.448 36.821 1.00 34.59 176 GLU D O 1
ATOM 2434 N N . GLU D 1 73 ? -26.402 -56.840 34.903 1.00 32.98 177 GLU D N 1
ATOM 2435 C CA . GLU D 1 73 ? -26.223 -58.252 35.214 1.00 35.68 177 GLU D CA 1
ATOM 2436 C C . GLU D 1 73 ? -25.442 -58.441 36.512 1.00 33.85 177 GLU D C 1
ATOM 2437 O O . GLU D 1 73 ? -25.845 -59.228 37.378 1.00 31.98 177 GLU D O 1
ATOM 2443 N N . LEU D 1 74 ? -24.338 -57.712 36.677 1.00 28.43 178 LEU D N 1
ATOM 2444 C CA . LEU D 1 74 ? -23.562 -57.829 37.908 1.00 32.53 178 LEU D CA 1
ATOM 2445 C C . LEU D 1 74 ? -24.382 -57.397 39.116 1.00 30.41 178 LEU D C 1
ATOM 2446 O O . LEU D 1 74 ? -24.284 -57.996 40.195 1.00 31.71 178 LEU D O 1
ATOM 2451 N N . ALA D 1 75 ? -25.200 -56.365 38.945 1.00 28.25 179 ALA D N 1
ATOM 2452 C CA . ALA D 1 75 ? -26.026 -55.857 40.033 1.00 34.56 179 ALA D CA 1
ATOM 2453 C C . ALA D 1 75 ? -27.073 -56.874 40.475 1.00 40.00 179 ALA D C 1
ATOM 2454 O O . ALA D 1 75 ? -27.368 -56.993 41.675 1.00 31.08 179 ALA D O 1
ATOM 2456 N N . ARG D 1 76 ? -27.652 -57.612 39.527 1.00 31.56 180 ARG D N 1
ATOM 2457 C CA . ARG D 1 76 ? -28.623 -58.639 39.895 1.00 32.63 180 ARG D CA 1
ATOM 2458 C C . ARG D 1 76 ? -27.974 -59.766 40.686 1.00 38.37 180 ARG D C 1
ATOM 2459 O O . ARG D 1 76 ? -28.538 -60.229 41.684 1.00 44.45 180 ARG D O 1
ATOM 2467 N N . LYS D 1 77 ? -26.794 -60.218 40.253 1.00 31.10 181 LYS D N 1
ATOM 2468 C CA . LYS D 1 77 ? -26.047 -61.223 41.001 1.00 42.74 181 LYS D CA 1
ATOM 2469 C C . LYS D 1 77 ? -25.772 -60.749 42.421 1.00 47.61 181 LYS D C 1
ATOM 2470 O O . LYS D 1 77 ? -25.984 -61.487 43.390 1.00 40.21 181 LYS D O 1
ATOM 2476 N N . LEU D 1 78 ? -25.321 -59.503 42.565 1.00 38.25 182 LEU D N 1
ATOM 2477 C CA . LEU D 1 78 ? -25.002 -58.983 43.890 1.00 38.66 182 LEU D CA 1
ATOM 2478 C C . LEU D 1 78 ? -26.257 -58.843 44.747 1.00 40.51 182 LEU D C 1
ATOM 2479 O O . LEU D 1 78 ? -26.232 -59.139 45.955 1.00 39.35 182 LEU D O 1
ATOM 2484 N N . SER D 1 79 ? -27.365 -58.401 44.145 1.00 31.11 183 SER D N 1
ATOM 2485 C CA . SER D 1 79 ? -28.590 -58.184 44.909 1.00 37.32 183 SER D CA 1
ATOM 2486 C C . SER D 1 79 ? -29.129 -59.494 45.473 1.00 43.48 183 SER D C 1
ATOM 2487 O O . SER D 1 79 ? -29.647 -59.530 46.594 1.00 42.55 183 SER D O 1
ATOM 2490 N N . ILE D 1 80 ? -29.006 -60.581 44.712 1.00 36.01 184 ILE D N 1
ATOM 2491 C CA . ILE D 1 80 ? -29.369 -61.898 45.228 1.00 47.73 184 ILE D CA 1
ATOM 2492 C C . ILE D 1 80 ? -28.456 -62.277 46.389 1.00 45.75 184 ILE D C 1
ATOM 2493 O O . ILE D 1 80 ? -28.918 -62.663 47.471 1.00 53.16 184 ILE D O 1
ATOM 2498 N N . ASP D 1 81 ? -27.146 -62.133 46.187 1.00 39.32 185 ASP D N 1
ATOM 2499 C CA . ASP D 1 81 ? -26.171 -62.609 47.165 1.00 49.50 185 ASP D CA 1
ATOM 2500 C C . ASP D 1 81 ? -26.348 -61.927 48.517 1.00 55.39 185 ASP D C 1
ATOM 2501 O O . ASP D 1 81 ? -26.467 -62.598 49.549 1.00 56.67 185 ASP D O 1
ATOM 2506 N N . ILE D 1 82 ? -26.388 -60.591 48.531 1.00 49.87 186 ILE D N 1
ATOM 2507 C CA . ILE D 1 82 ? -26.300 -59.849 49.789 1.00 53.72 186 ILE D CA 1
ATOM 2508 C C . ILE D 1 82 ? -27.611 -59.751 50.552 1.00 63.02 186 ILE D C 1
ATOM 2509 O O . ILE D 1 82 ? -27.593 -59.378 51.733 1.00 67.76 186 ILE D O 1
ATOM 2514 N N . ASN D 1 83 ? -28.748 -60.043 49.923 1.00 61.43 187 ASN D N 1
ATOM 2515 C CA . ASN D 1 83 ? -30.006 -60.038 50.662 1.00 68.96 187 ASN D CA 1
ATOM 2516 C C . ASN D 1 83 ? -30.305 -61.385 51.313 1.00 82.46 187 ASN D C 1
ATOM 2517 O O . ASN D 1 83 ? -30.749 -61.423 52.465 1.00 87.19 187 ASN D O 1
ATOM 2522 N N . ASN D 1 84 ? -30.058 -62.488 50.615 1.00 85.22 188 ASN D N 1
ATOM 2523 C CA . ASN D 1 84 ? -30.258 -63.817 51.187 1.00 91.87 188 ASN D CA 1
ATOM 2524 C C . ASN D 1 84 ? -29.064 -64.721 50.899 1.00 90.36 188 ASN D C 1
ATOM 2525 O O . ASN D 1 84 ? -29.181 -65.706 50.169 1.00 87.67 188 ASN D O 1
ATOM 2530 N N . MET E 2 1 ? 4.500 -6.859 -2.115 1.00 72.32 1 MET E N 1
ATOM 2531 C CA . MET E 2 1 ? 3.237 -7.410 -2.588 1.00 69.18 1 MET E CA 1
ATOM 2532 C C . MET E 2 1 ? 2.261 -7.597 -1.429 1.00 59.54 1 MET E C 1
ATOM 2533 O O . MET E 2 1 ? 2.643 -8.021 -0.341 1.00 56.07 1 MET E O 1
ATOM 2538 N N . GLN E 2 2 ? 0.998 -7.272 -1.682 1.00 59.80 2 GLN E N 1
ATOM 2539 C CA . GLN E 2 2 ? -0.059 -7.289 -0.680 1.00 58.30 2 GLN E CA 1
ATOM 2540 C C . GLN E 2 2 ? -1.000 -8.460 -0.933 1.00 58.13 2 GLN E C 1
ATOM 2541 O O . GLN E 2 2 ? -1.515 -8.612 -2.045 1.00 60.56 2 GLN E O 1
ATOM 2547 N N . ILE E 2 3 ? -1.224 -9.282 0.095 1.00 51.04 3 ILE E N 1
ATOM 2548 C CA . ILE E 2 3 ? -2.221 -10.345 0.052 1.00 44.84 3 ILE E CA 1
ATOM 2549 C C . ILE E 2 3 ? -3.088 -10.259 1.301 1.00 52.80 3 ILE E C 1
ATOM 2550 O O . ILE E 2 3 ? -2.771 -9.556 2.262 1.00 51.01 3 ILE E O 1
ATOM 2555 N N . PHE E 2 4 ? -4.188 -11.008 1.281 1.00 43.73 4 PHE E N 1
ATOM 2556 C CA . PHE E 2 4 ? -5.180 -10.977 2.343 1.00 44.74 4 PHE E CA 1
ATOM 2557 C C . PHE E 2 4 ? -5.343 -12.364 2.944 1.00 41.95 4 PHE E C 1
ATOM 2558 O O . PHE E 2 4 ? -5.223 -13.377 2.250 1.00 40.26 4 PHE E O 1
ATOM 2566 N N . VAL E 2 5 ? -5.624 -12.402 4.243 1.00 35.93 5 VAL E N 1
ATOM 2567 C CA . VAL E 2 5 ? -5.902 -13.643 4.956 1.00 43.48 5 VAL E CA 1
ATOM 2568 C C . VAL E 2 5 ? -7.265 -13.525 5.621 1.00 38.00 5 VAL E C 1
ATOM 2569 O O . VAL E 2 5 ? -7.504 -12.595 6.399 1.00 42.22 5 VAL E O 1
ATOM 2573 N N . LYS E 2 6 ? -8.137 -14.484 5.331 1.00 40.73 6 LYS E N 1
ATOM 2574 C CA . LYS E 2 6 ? -9.521 -14.489 5.782 1.00 48.56 6 LYS E CA 1
ATOM 2575 C C . LYS E 2 6 ? -9.653 -15.482 6.932 1.00 53.52 6 LYS E C 1
ATOM 2576 O O . LYS E 2 6 ? -9.329 -16.663 6.773 1.00 48.89 6 LYS E O 1
ATOM 2582 N N . THR E 2 7 ? -10.122 -15.011 8.084 1.00 62.46 7 THR E N 1
ATOM 2583 C CA . THR E 2 7 ? -10.297 -15.879 9.240 1.00 59.88 7 THR E CA 1
ATOM 2584 C C . THR E 2 7 ? -11.738 -16.380 9.313 1.00 71.03 7 THR E C 1
ATOM 2585 O O . THR E 2 7 ? -12.643 -15.858 8.658 1.00 70.69 7 THR E O 1
ATOM 2589 N N . LEU E 2 8 ? -11.939 -17.419 10.130 1.00 76.64 8 LEU E N 1
ATOM 2590 C CA . LEU E 2 8 ? -13.258 -18.034 10.265 1.00 77.91 8 LEU E CA 1
ATOM 2591 C C . LEU E 2 8 ? -14.308 -17.063 10.787 1.00 78.94 8 LEU E C 1
ATOM 2592 O O . LEU E 2 8 ? -15.504 -17.281 10.563 1.00 79.86 8 LEU E O 1
ATOM 2597 N N . THR E 2 9 ? -13.893 -16.003 11.480 1.00 80.28 9 THR E N 1
ATOM 2598 C CA . THR E 2 9 ? -14.802 -15.008 12.028 1.00 78.00 9 THR E CA 1
ATOM 2599 C C . THR E 2 9 ? -15.135 -13.901 11.030 1.00 79.63 9 THR E C 1
ATOM 2600 O O . THR E 2 9 ? -15.581 -12.822 11.439 1.00 80.73 9 THR E O 1
ATOM 2604 N N . GLY E 2 10 ? -14.939 -14.147 9.732 1.00 71.96 10 GLY E N 1
ATOM 2605 C CA . GLY E 2 10 ? -15.143 -13.143 8.710 1.00 70.68 10 GLY E CA 1
ATOM 2606 C C . GLY E 2 10 ? -14.054 -12.099 8.612 1.00 67.53 10 GLY E C 1
ATOM 2607 O O . GLY E 2 10 ? -13.981 -11.393 7.599 1.00 66.38 10 GLY E O 1
ATOM 2608 N N . LYS E 2 11 ? -13.202 -11.986 9.628 1.00 62.63 11 LYS E N 1
ATOM 2609 C CA . LYS E 2 11 ? -12.146 -10.984 9.641 1.00 58.76 11 LYS E CA 1
ATOM 2610 C C . LYS E 2 11 ? -11.168 -11.192 8.491 1.00 59.85 11 LYS E C 1
ATOM 2611 O O . LYS E 2 11 ? -10.839 -12.323 8.125 1.00 59.69 11 LYS E O 1
ATOM 2617 N N . THR E 2 12 ? -10.706 -10.085 7.921 1.00 43.47 12 THR E N 1
ATOM 2618 C CA . THR E 2 12 ? -9.669 -10.093 6.904 1.00 50.73 12 THR E CA 1
ATOM 2619 C C . THR E 2 12 ? -8.462 -9.344 7.442 1.00 52.90 12 THR E C 1
ATOM 2620 O O . THR E 2 12 ? -8.607 -8.311 8.102 1.00 55.96 12 THR E O 1
ATOM 2624 N N . ILE E 2 13 ? -7.268 -9.870 7.186 1.00 48.32 13 ILE E N 1
ATOM 2625 C CA . ILE E 2 13 ? -6.055 -9.140 7.514 1.00 51.54 13 ILE E CA 1
ATOM 2626 C C . ILE E 2 13 ? -5.190 -9.068 6.268 1.00 50.08 13 ILE E C 1
ATOM 2627 O O . ILE E 2 13 ? -5.290 -9.893 5.358 1.00 50.13 13 ILE E O 1
ATOM 2632 N N . THR E 2 14 ? -4.344 -8.051 6.240 1.00 46.68 14 THR E N 1
ATOM 2633 C CA . THR E 2 14 ? -3.406 -7.827 5.157 1.00 46.52 14 THR E CA 1
ATOM 2634 C C . THR E 2 14 ? -2.020 -8.280 5.590 1.00 48.99 14 THR E C 1
ATOM 2635 O O . THR E 2 14 ? -1.618 -8.067 6.737 1.00 50.70 14 THR E O 1
ATOM 2639 N N . LEU E 2 15 ? -1.303 -8.929 4.682 1.00 44.86 15 LEU E N 1
ATOM 2640 C CA . LEU E 2 15 ? 0.099 -9.247 4.885 1.00 48.65 15 LEU E CA 1
ATOM 2641 C C . LEU E 2 15 ? 0.909 -8.580 3.786 1.00 49.53 15 LEU E C 1
ATOM 2642 O O . LEU E 2 15 ? 0.409 -8.353 2.680 1.00 47.71 15 LEU E O 1
ATOM 2647 N N . GLU E 2 16 ? 2.153 -8.245 4.104 1.00 52.58 16 GLU E N 1
ATOM 2648 C CA . GLU E 2 16 ? 3.118 -7.797 3.111 1.00 48.60 16 GLU E CA 1
ATOM 2649 C C . GLU E 2 16 ? 4.105 -8.935 2.899 1.00 54.17 16 GLU E C 1
ATOM 2650 O O . GLU E 2 16 ? 4.801 -9.343 3.836 1.00 49.92 16 GLU E O 1
ATOM 2656 N N . VAL E 2 17 ? 4.140 -9.463 1.678 1.00 47.66 17 VAL E N 1
ATOM 2657 C CA . VAL E 2 17 ? 4.911 -10.652 1.346 1.00 51.92 17 VAL E CA 1
ATOM 2658 C C . VAL E 2 17 ? 5.584 -10.435 -0.003 1.00 56.01 17 VAL E C 1
ATOM 2659 O O . VAL E 2 17 ? 5.257 -9.508 -0.746 1.00 62.74 17 VAL E O 1
ATOM 2663 N N . GLU E 2 18 ? 6.533 -11.312 -0.312 1.00 59.30 18 GLU E N 1
ATOM 2664 C CA . GLU E 2 18 ? 7.141 -11.394 -1.628 1.00 68.78 18 GLU E CA 1
ATOM 2665 C C . GLU E 2 18 ? 6.842 -12.751 -2.254 1.00 68.04 18 GLU E C 1
ATOM 2666 O O . GLU E 2 18 ? 6.734 -13.754 -1.540 1.00 65.41 18 GLU E O 1
ATOM 2672 N N . PRO E 2 19 ? 6.691 -12.813 -3.581 1.00 60.23 19 PRO E N 1
ATOM 2673 C CA . PRO E 2 19 ? 6.380 -14.097 -4.233 1.00 57.80 19 PRO E CA 1
ATOM 2674 C C . PRO E 2 19 ? 7.292 -15.245 -3.831 1.00 58.68 19 PRO E C 1
ATOM 2675 O O . PRO E 2 19 ? 6.853 -16.403 -3.832 1.00 56.36 19 PRO E O 1
ATOM 2679 N N . SER E 2 20 ? 8.540 -14.967 -3.466 1.00 58.67 20 SER E N 1
ATOM 2680 C CA . SER E 2 20 ? 9.464 -16.019 -3.060 1.00 64.07 20 SER E CA 1
ATOM 2681 C C . SER E 2 20 ? 9.246 -16.500 -1.628 1.00 65.38 20 SER E C 1
ATOM 2682 O O . SER E 2 20 ? 9.904 -17.463 -1.214 1.00 63.08 20 SER E O 1
ATOM 2685 N N . ASP E 2 21 ? 8.346 -15.875 -0.867 1.00 63.97 21 ASP E N 1
ATOM 2686 C CA . ASP E 2 21 ? 8.088 -16.318 0.498 1.00 64.05 21 ASP E CA 1
ATOM 2687 C C . ASP E 2 21 ? 7.480 -17.714 0.504 1.00 57.75 21 ASP E C 1
ATOM 2688 O O . ASP E 2 21 ? 6.613 -18.036 -0.312 1.00 62.18 21 ASP E O 1
ATOM 2693 N N . THR E 2 22 ? 7.941 -18.544 1.432 1.00 52.99 22 THR E N 1
ATOM 2694 C CA . THR E 2 22 ? 7.358 -19.861 1.611 1.00 53.99 22 THR E CA 1
ATOM 2695 C C . THR E 2 22 ? 6.038 -19.745 2.362 1.00 55.89 22 THR E C 1
ATOM 2696 O O . THR E 2 22 ? 5.750 -18.733 3.008 1.00 54.57 22 THR E O 1
ATOM 2700 N N . ILE E 2 23 ? 5.229 -20.807 2.274 1.00 58.85 23 ILE E N 1
ATOM 2701 C CA . ILE E 2 23 ? 4.033 -20.883 3.108 1.00 60.77 23 ILE E CA 1
ATOM 2702 C C . ILE E 2 23 ? 4.423 -20.813 4.578 1.00 57.98 23 ILE E C 1
ATOM 2703 O O . ILE E 2 23 ? 3.676 -20.277 5.406 1.00 53.59 23 ILE E O 1
ATOM 2708 N N . GLU E 2 24 ? 5.606 -21.331 4.920 1.00 58.88 24 GLU E N 1
ATOM 2709 C CA . GLU E 2 24 ? 6.088 -21.255 6.295 1.00 60.93 24 GLU E CA 1
ATOM 2710 C C . GLU E 2 24 ? 6.276 -19.805 6.731 1.00 59.30 24 GLU E C 1
ATOM 2711 O O . GLU E 2 24 ? 5.870 -19.421 7.835 1.00 54.60 24 GLU E O 1
ATOM 2717 N N . ASN E 2 25 ? 6.894 -18.983 5.874 1.00 52.22 25 ASN E N 1
ATOM 2718 C CA . ASN E 2 25 ? 7.048 -17.566 6.194 1.00 55.87 25 ASN E CA 1
ATOM 2719 C C . ASN E 2 25 ? 5.694 -16.912 6.430 1.00 52.61 25 ASN E C 1
ATOM 2720 O O . ASN E 2 25 ? 5.526 -16.132 7.376 1.00 46.34 25 ASN E O 1
ATOM 2725 N N . VAL E 2 26 ? 4.713 -17.228 5.582 1.00 50.27 26 VAL E N 1
ATOM 2726 C CA . VAL E 2 26 ? 3.391 -16.617 5.696 1.00 49.96 26 VAL E CA 1
ATOM 2727 C C . VAL E 2 26 ? 2.735 -16.989 7.019 1.00 42.29 26 VAL E C 1
ATOM 2728 O O . VAL E 2 26 ? 2.121 -16.142 7.678 1.00 41.42 26 VAL E O 1
ATOM 2732 N N . LYS E 2 27 ? 2.849 -18.253 7.432 1.00 37.13 27 LYS E N 1
ATOM 2733 C CA . LYS E 2 27 ? 2.304 -18.629 8.734 1.00 47.42 27 LYS E CA 1
ATOM 2734 C C . LYS E 2 27 ? 3.007 -17.892 9.868 1.00 41.73 27 LYS E C 1
ATOM 2735 O O . LYS E 2 27 ? 2.393 -17.636 10.911 1.00 42.34 27 LYS E O 1
ATOM 2741 N N . ALA E 2 28 ? 4.281 -17.535 9.682 1.00 44.04 28 ALA E N 1
ATOM 2742 C CA . ALA E 2 28 ? 4.970 -16.728 10.684 1.00 49.97 28 ALA E CA 1
ATOM 2743 C C . ALA E 2 28 ? 4.424 -15.308 10.709 1.00 45.39 28 ALA E C 1
ATOM 2744 O O . ALA E 2 28 ? 4.334 -14.692 11.775 1.00 42.08 28 ALA E O 1
ATOM 2746 N N . LYS E 2 29 ? 4.054 -14.770 9.544 1.00 39.24 29 LYS E N 1
ATOM 2747 C CA . LYS E 2 29 ? 3.496 -13.422 9.511 1.00 43.90 29 LYS E CA 1
ATOM 2748 C C . LYS E 2 29 ? 2.098 -13.397 10.111 1.00 41.31 29 LYS E C 1
ATOM 2749 O O . LYS E 2 29 ? 1.728 -12.437 10.800 1.00 41.01 29 LYS E O 1
ATOM 2755 N N . ILE E 2 30 ? 1.318 -14.456 9.881 1.00 40.78 30 ILE E N 1
ATOM 2756 C CA . ILE E 2 30 ? -0.003 -14.562 10.492 1.00 37.10 30 ILE E CA 1
ATOM 2757 C C . ILE E 2 30 ? 0.122 -14.652 12.008 1.00 42.09 30 ILE E C 1
ATOM 2758 O O . ILE E 2 30 ? -0.635 -14.010 12.749 1.00 34.67 30 ILE E O 1
ATOM 2763 N N . GLN E 2 31 ? 1.076 -15.449 12.493 1.00 39.08 31 GLN E N 1
ATOM 2764 C CA . GLN E 2 31 ? 1.330 -15.514 13.929 1.00 33.48 31 GLN E CA 1
ATOM 2765 C C . GLN E 2 31 ? 1.593 -14.126 14.496 1.00 33.65 31 GLN E C 1
ATOM 2766 O O . GLN E 2 31 ? 1.053 -13.753 15.541 1.00 37.91 31 GLN E O 1
ATOM 2772 N N . ASP E 2 32 ? 2.425 -13.348 13.804 1.00 35.83 32 ASP E N 1
ATOM 2773 C CA . ASP E 2 32 ? 2.759 -12.002 14.258 1.00 41.59 32 ASP E CA 1
ATOM 2774 C C . ASP E 2 32 ? 1.530 -11.114 14.371 1.00 43.02 32 ASP E C 1
ATOM 2775 O O . ASP E 2 32 ? 1.469 -10.251 15.253 1.00 41.33 32 ASP E O 1
ATOM 2780 N N . LYS E 2 33 ? 0.548 -11.294 13.492 1.00 37.17 33 LYS E N 1
ATOM 2781 C CA . LYS E 2 33 ? -0.649 -10.473 13.582 1.00 33.95 33 LYS E CA 1
ATOM 2782 C C . LYS E 2 33 ? -1.709 -11.061 14.497 1.00 39.27 33 LYS E C 1
ATOM 2783 O O . LYS E 2 33 ? -2.447 -10.304 15.135 1.00 41.69 33 LYS E O 1
ATOM 2789 N N . GLU E 2 34 ? -1.784 -12.381 14.618 1.00 40.27 34 GLU E N 1
ATOM 2790 C CA . GLU E 2 34 ? -2.956 -12.996 15.211 1.00 43.05 34 GLU E CA 1
ATOM 2791 C C . GLU E 2 34 ? -2.639 -13.837 16.442 1.00 39.90 34 GLU E C 1
ATOM 2792 O O . GLU E 2 34 ? -3.567 -14.231 17.157 1.00 44.83 34 GLU E O 1
ATOM 2798 N N . GLY E 2 35 ? -1.366 -14.123 16.714 1.00 39.12 35 GLY E N 1
ATOM 2799 C CA . GLY E 2 35 ? -0.990 -14.914 17.865 1.00 42.92 35 GLY E CA 1
ATOM 2800 C C . GLY E 2 35 ? -1.208 -16.407 17.730 1.00 46.33 35 GLY E C 1
ATOM 2801 O O . GLY E 2 35 ? -1.052 -17.128 18.722 1.00 47.24 35 GLY E O 1
ATOM 2802 N N . ILE E 2 36 ? -1.547 -16.879 16.542 1.00 42.89 36 ILE E N 1
ATOM 2803 C CA . ILE E 2 36 ? -1.843 -18.311 16.322 1.00 34.86 36 ILE E CA 1
ATOM 2804 C C . ILE E 2 36 ? -0.568 -18.982 15.901 1.00 38.10 36 ILE E C 1
ATOM 2805 O O . ILE E 2 36 ? 0.047 -18.596 14.892 1.00 43.40 36 ILE E O 1
ATOM 2810 N N . PRO E 2 37 ? -0.106 -20.026 16.612 1.00 42.70 37 PRO E N 1
ATOM 2811 C CA . PRO E 2 37 ? 1.150 -20.696 16.255 1.00 48.17 37 PRO E CA 1
ATOM 2812 C C . PRO E 2 37 ? 1.054 -21.325 14.877 1.00 47.78 37 PRO E C 1
ATOM 2813 O O . PRO E 2 37 ? -0.005 -21.851 14.508 1.00 46.33 37 PRO E O 1
ATOM 2817 N N . PRO E 2 38 ? 2.134 -21.293 14.089 1.00 48.14 38 PRO E N 1
ATOM 2818 C CA . PRO E 2 38 ? 2.060 -21.838 12.720 1.00 52.13 38 PRO E CA 1
ATOM 2819 C C . PRO E 2 38 ? 1.587 -23.282 12.656 1.00 56.31 38 PRO E C 1
ATOM 2820 O O . PRO E 2 38 ? 0.877 -23.661 11.715 1.00 48.42 38 PRO E O 1
ATOM 2824 N N . ASP E 2 39 ? 1.953 -24.099 13.645 1.00 54.76 39 ASP E N 1
ATOM 2825 C CA . ASP E 2 39 ? 1.559 -25.500 13.624 1.00 60.53 39 ASP E CA 1
ATOM 2826 C C . ASP E 2 39 ? 0.052 -25.681 13.723 1.00 58.40 39 ASP E C 1
ATOM 2827 O O . ASP E 2 39 ? -0.453 -26.748 13.367 1.00 62.80 39 ASP E O 1
ATOM 2832 N N . GLN E 2 40 ? -0.679 -24.665 14.172 1.00 50.32 40 GLN E N 1
ATOM 2833 C CA . GLN E 2 40 ? -2.122 -24.764 14.304 1.00 55.16 40 GLN E CA 1
ATOM 2834 C C . GLN E 2 40 ? -2.869 -24.097 13.155 1.00 49.00 40 GLN E C 1
ATOM 2835 O O . GLN E 2 40 ? -4.090 -23.929 13.244 1.00 51.85 40 GLN E O 1
ATOM 2841 N N . GLN E 2 41 ? -2.177 -23.724 12.081 1.00 47.12 41 GLN E N 1
ATOM 2842 C CA . GLN E 2 41 ? -2.791 -23.019 10.963 1.00 46.59 41 GLN E CA 1
ATOM 2843 C C . GLN E 2 41 ? -2.848 -23.948 9.759 1.00 53.85 41 GLN E C 1
ATOM 2844 O O . GLN E 2 41 ? -1.840 -24.569 9.402 1.00 52.83 41 GLN E O 1
ATOM 2850 N N . ARG E 2 42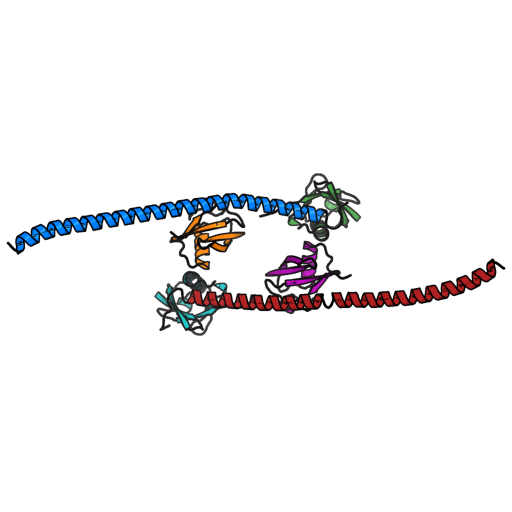 ? -4.015 -24.033 9.133 1.00 43.89 42 ARG E N 1
ATOM 2851 C CA . ARG E 2 42 ? -4.141 -24.541 7.775 1.00 51.27 42 ARG E CA 1
ATOM 2852 C C . ARG E 2 42 ? -4.550 -23.384 6.879 1.00 42.52 42 ARG E C 1
ATOM 2853 O O . ARG E 2 42 ? -5.478 -22.639 7.214 1.00 40.91 42 ARG E O 1
ATOM 2861 N N . LEU E 2 43 ? -3.856 -23.233 5.754 1.00 39.96 43 LEU E N 1
ATOM 2862 C CA . LEU E 2 43 ? -4.093 -22.144 4.817 1.00 45.09 43 LEU E CA 1
ATOM 2863 C C . LEU E 2 43 ? -4.669 -22.689 3.515 1.00 46.94 43 LEU E C 1
ATOM 2864 O O . LEU E 2 43 ? -4.120 -23.633 2.935 1.00 49.17 43 LEU E O 1
ATOM 2869 N N . ILE E 2 44 ? -5.757 -22.078 3.053 1.00 43.34 44 ILE E N 1
ATOM 2870 C CA . ILE E 2 44 ? -6.480 -22.516 1.865 1.00 43.02 44 ILE E CA 1
ATOM 2871 C C . ILE E 2 44 ? -6.418 -21.409 0.818 1.00 44.63 44 ILE E C 1
ATOM 2872 O O . ILE E 2 44 ? -6.733 -20.249 1.115 1.00 43.30 44 ILE E O 1
ATOM 2877 N N . PHE E 2 45 ? -6.028 -21.767 -0.407 1.00 46.72 45 PHE E N 1
ATOM 2878 C CA . PHE E 2 45 ? -6.130 -20.858 -1.543 1.00 43.96 45 PHE E CA 1
ATOM 2879 C C . PHE E 2 45 ? -6.668 -21.594 -2.761 1.00 46.86 45 PHE E C 1
ATOM 2880 O O . PHE E 2 45 ? -6.244 -22.716 -3.060 1.00 46.78 45 PHE E O 1
ATOM 2888 N N . ALA E 2 46 ? -7.592 -20.937 -3.468 1.00 46.39 46 ALA E N 1
ATOM 2889 C CA . ALA E 2 46 ? -8.224 -21.500 -4.659 1.00 47.72 46 ALA E CA 1
ATOM 2890 C C . ALA E 2 46 ? -8.717 -22.919 -4.391 1.00 51.32 46 ALA E C 1
ATOM 2891 O O . ALA E 2 46 ? -8.495 -23.840 -5.179 1.00 41.33 46 ALA E O 1
ATOM 2893 N N . GLY E 2 47 ? -9.364 -23.099 -3.240 1.00 51.94 47 GLY E N 1
ATOM 2894 C CA . GLY E 2 47 ? -9.882 -24.395 -2.853 1.00 57.25 47 GLY E CA 1
ATOM 2895 C C . GLY E 2 47 ? -8.844 -25.446 -2.540 1.00 50.36 47 GLY E C 1
ATOM 2896 O O . GLY E 2 47 ? -9.201 -26.616 -2.374 1.00 49.07 47 GLY E O 1
ATOM 2897 N N . LYS E 2 48 ? -7.573 -25.073 -2.447 1.00 49.07 48 LYS E N 1
ATOM 2898 C CA . LYS E 2 48 ? -6.496 -26.019 -2.212 1.00 43.92 48 LYS E CA 1
ATOM 2899 C C . LYS E 2 48 ? -5.791 -25.683 -0.906 1.00 55.48 48 LYS E C 1
ATOM 2900 O O . LYS E 2 48 ? -5.561 -24.511 -0.589 1.00 43.81 48 LYS E O 1
ATOM 2906 N N . GLN E 2 49 ? -5.455 -26.720 -0.150 1.00 50.44 49 GLN E N 1
ATOM 2907 C CA . GLN E 2 49 ? -4.726 -26.544 1.093 1.00 54.42 49 GLN E CA 1
ATOM 2908 C C . GLN E 2 49 ? -3.243 -26.378 0.786 1.00 56.01 49 GLN E C 1
ATOM 2909 O O . GLN E 2 49 ? -2.653 -27.190 0.068 1.00 65.26 49 GLN E O 1
ATOM 2915 N N . LEU E 2 50 ? -2.653 -25.308 1.306 1.00 52.07 50 LEU E N 1
ATOM 2916 C CA . LEU E 2 50 ? -1.287 -24.953 0.958 1.00 50.67 50 LEU E CA 1
ATOM 2917 C C . LEU E 2 50 ? -0.296 -25.779 1.776 1.00 57.38 50 LEU E C 1
ATOM 2918 O O . LEU E 2 50 ? -0.541 -26.112 2.937 1.00 54.86 50 LEU E O 1
ATOM 2923 N N . GLU E 2 51 ? 0.827 -26.115 1.151 1.00 57.80 51 GLU E N 1
ATOM 2924 C CA . GLU E 2 51 ? 1.806 -27.028 1.719 1.00 65.43 51 GLU E CA 1
ATOM 2925 C C . GLU E 2 51 ? 3.073 -26.264 2.077 1.00 67.62 51 GLU E C 1
ATOM 2926 O O . GLU E 2 51 ? 3.534 -25.417 1.306 1.00 61.65 51 GLU E O 1
ATOM 2932 N N . ASP E 2 52 ? 3.628 -26.564 3.250 1.00 66.06 52 ASP E N 1
ATOM 2933 C CA . ASP E 2 52 ? 4.862 -25.920 3.681 1.00 71.87 52 ASP E CA 1
ATOM 2934 C C . ASP E 2 52 ? 5.995 -26.217 2.700 1.00 72.46 52 ASP E C 1
ATOM 2935 O O . ASP E 2 52 ? 6.001 -27.239 2.007 1.00 78.21 52 ASP E O 1
ATOM 2940 N N . GLY E 2 53 ? 6.962 -25.305 2.642 1.00 68.23 53 GLY E N 1
ATOM 2941 C CA . GLY E 2 53 ? 8.111 -25.452 1.783 1.00 67.48 53 GLY E CA 1
ATOM 2942 C C . GLY E 2 53 ? 7.940 -24.893 0.388 1.00 71.59 53 GLY E C 1
ATOM 2943 O O . GLY E 2 53 ? 8.940 -24.698 -0.313 1.00 74.68 53 GLY E O 1
ATOM 2944 N N . ARG E 2 54 ? 6.712 -24.617 -0.032 1.00 66.80 54 ARG E N 1
ATOM 2945 C CA . ARG E 2 54 ? 6.430 -24.139 -1.377 1.00 66.97 54 ARG E CA 1
ATOM 2946 C C . ARG E 2 54 ? 6.145 -22.645 -1.346 1.00 62.45 54 ARG E C 1
ATOM 2947 O O . ARG E 2 54 ? 5.493 -22.144 -0.426 1.00 61.26 54 ARG E O 1
ATOM 2955 N N . THR E 2 55 ? 6.656 -21.934 -2.342 1.00 60.09 55 THR E N 1
ATOM 2956 C CA . THR E 2 55 ? 6.551 -20.486 -2.337 1.00 60.13 55 THR E CA 1
ATOM 2957 C C . THR E 2 55 ? 5.161 -20.048 -2.791 1.00 55.80 55 THR E C 1
ATOM 2958 O O . THR E 2 55 ? 4.366 -20.835 -3.310 1.00 54.66 55 THR E O 1
ATOM 2962 N N . LEU E 2 56 ? 4.866 -18.763 -2.576 1.00 53.07 56 LEU E N 1
ATOM 2963 C CA . LEU E 2 56 ? 3.587 -18.226 -3.024 1.00 49.13 56 LEU E CA 1
ATOM 2964 C C . LEU E 2 56 ? 3.483 -18.244 -4.545 1.00 54.46 56 LEU E C 1
ATOM 2965 O O . LEU E 2 56 ? 2.377 -18.340 -5.089 1.00 52.56 56 LEU E O 1
ATOM 2970 N N . SER E 2 57 ? 4.618 -18.160 -5.243 1.00 56.98 57 SER E N 1
ATOM 2971 C CA . SER E 2 57 ? 4.600 -18.267 -6.697 1.00 60.37 57 SER E CA 1
ATOM 2972 C C . SER E 2 57 ? 4.359 -19.702 -7.152 1.00 61.43 57 SER E C 1
ATOM 2973 O O . SER E 2 57 ? 3.808 -19.918 -8.238 1.00 63.20 57 SER E O 1
ATOM 2976 N N . ASP E 2 58 ? 4.760 -20.692 -6.346 1.00 56.41 58 ASP E N 1
ATOM 2977 C CA . ASP E 2 58 ? 4.454 -22.079 -6.688 1.00 54.77 58 ASP E CA 1
ATOM 2978 C C . ASP E 2 58 ? 2.952 -22.286 -6.853 1.00 52.99 58 ASP E C 1
ATOM 2979 O O . ASP E 2 58 ? 2.516 -23.039 -7.731 1.00 56.03 58 ASP E O 1
ATOM 2984 N N . TYR E 2 59 ? 2.144 -21.612 -6.030 1.00 52.80 59 TYR E N 1
ATOM 2985 C CA . TYR E 2 59 ? 0.691 -21.708 -6.091 1.00 40.68 59 TYR E CA 1
ATOM 2986 C C . TYR E 2 59 ? 0.051 -20.574 -6.881 1.00 55.69 59 TYR E C 1
ATOM 2987 O O . TYR E 2 59 ? -1.173 -20.418 -6.827 1.00 49.34 59 TYR E O 1
ATOM 2996 N N . ASN E 2 60 ? 0.845 -19.771 -7.590 1.00 56.35 60 ASN E N 1
ATOM 2997 C CA . ASN E 2 60 ? 0.324 -18.675 -8.407 1.00 54.65 60 ASN E CA 1
ATOM 2998 C C . ASN E 2 60 ? -0.496 -17.697 -7.563 1.00 61.23 60 ASN E C 1
ATOM 2999 O O . ASN E 2 60 ? -1.560 -17.226 -7.971 1.00 59.14 60 ASN E O 1
ATOM 3004 N N . ILE E 2 61 ? 0.003 -17.394 -6.370 1.00 55.07 61 ILE E N 1
ATOM 3005 C CA . ILE E 2 61 ? -0.621 -16.421 -5.484 1.00 49.50 61 ILE E CA 1
ATOM 3006 C C . ILE E 2 61 ? -0.023 -15.053 -5.783 1.00 52.65 61 ILE E C 1
ATOM 3007 O O . ILE E 2 61 ? 1.201 -14.909 -5.880 1.00 53.55 61 ILE E O 1
ATOM 3012 N N . GLN E 2 62 ? -0.883 -14.048 -5.949 1.00 54.41 62 GLN E N 1
ATOM 3013 C CA . GLN E 2 62 ? -0.457 -12.757 -6.471 1.00 60.43 62 GLN E CA 1
ATOM 3014 C C . GLN E 2 62 ? -1.000 -11.640 -5.594 1.00 52.26 62 GLN E C 1
ATOM 3015 O O . GLN E 2 62 ? -1.589 -11.878 -4.538 1.00 51.74 62 GLN E O 1
ATOM 3021 N N . LYS E 2 63 ? -0.796 -10.408 -6.058 1.00 51.06 63 LYS E N 1
ATOM 3022 C CA . LYS E 2 63 ? -1.349 -9.230 -5.403 1.00 51.09 63 LYS E CA 1
ATOM 3023 C C . LYS E 2 63 ? -2.851 -9.388 -5.188 1.00 56.01 63 LYS E C 1
ATOM 3024 O O . LYS E 2 63 ? -3.574 -9.848 -6.076 1.00 53.66 63 LYS E O 1
ATOM 3030 N N . GLU E 2 64 ? -3.314 -9.026 -3.991 1.00 51.97 64 GLU E N 1
ATOM 3031 C CA . GLU E 2 64 ? -4.714 -9.110 -3.571 1.00 53.74 64 GLU E CA 1
ATOM 3032 C C . GLU E 2 64 ? -5.289 -10.523 -3.604 1.00 45.24 64 GLU E C 1
ATOM 3033 O O . GLU E 2 64 ? -6.514 -10.685 -3.510 1.00 52.33 64 GLU E O 1
ATOM 3039 N N . SER E 2 65 ? -4.456 -11.554 -3.720 1.00 52.70 65 SER E N 1
ATOM 3040 C CA . SER E 2 65 ? -4.941 -12.902 -3.459 1.00 49.78 65 SER E CA 1
ATOM 3041 C C . SER E 2 65 ? -5.418 -13.001 -2.013 1.00 55.17 65 SER E C 1
ATOM 3042 O O . SER E 2 65 ? -4.936 -12.289 -1.127 1.00 47.66 65 SER E O 1
ATOM 3045 N N . THR E 2 66 ? -6.387 -13.882 -1.779 1.00 51.70 66 THR E N 1
ATOM 3046 C CA . THR E 2 66 ? -6.976 -14.071 -0.460 1.00 38.51 66 THR E CA 1
ATOM 3047 C C . THR E 2 66 ? -6.760 -15.508 -0.015 1.00 48.09 66 THR E C 1
ATOM 3048 O O . THR E 2 66 ? -7.217 -16.444 -0.680 1.00 40.99 66 THR E O 1
ATOM 3052 N N . LEU E 2 67 ? -6.066 -15.682 1.106 1.00 39.46 67 LEU E N 1
ATOM 3053 C CA . LEU E 2 67 ? -5.893 -16.991 1.711 1.00 36.86 67 LEU E CA 1
ATOM 3054 C C . LEU E 2 67 ? -6.925 -17.160 2.817 1.00 41.37 67 LEU E C 1
ATOM 3055 O O . LEU E 2 67 ? -7.306 -16.197 3.490 1.00 39.86 67 LEU E O 1
ATOM 3060 N N . HIS E 2 68 ? -7.386 -18.390 3.000 1.00 36.50 68 HIS E N 1
ATOM 3061 C CA . HIS E 2 68 ? -8.389 -18.693 4.008 1.00 36.41 68 HIS E CA 1
ATOM 3062 C C . HIS E 2 68 ? -7.756 -19.515 5.123 1.00 40.50 68 HIS E C 1
ATOM 3063 O O . HIS E 2 68 ? -7.084 -20.521 4.864 1.00 40.76 68 HIS E O 1
ATOM 3070 N N . LEU E 2 69 ? -7.954 -19.072 6.358 1.00 42.88 69 LEU E N 1
ATOM 3071 C CA . LEU E 2 69 ? -7.339 -19.693 7.521 1.00 38.93 69 LEU E CA 1
ATOM 3072 C C . LEU E 2 69 ? -8.358 -20.563 8.246 1.00 44.10 69 LEU E C 1
ATOM 3073 O O . LEU E 2 69 ? -9.491 -20.134 8.485 1.00 47.03 69 LEU E O 1
ATOM 3078 N N . VAL E 2 70 ? -7.957 -21.787 8.578 1.00 45.24 70 VAL E N 1
ATOM 3079 C CA . VAL E 2 70 ? -8.760 -22.682 9.405 1.00 51.23 70 VAL E CA 1
ATOM 3080 C C . VAL E 2 70 ? -7.836 -23.331 10.427 1.00 54.38 70 VAL E C 1
ATOM 3081 O O . VAL E 2 70 ? -6.683 -23.652 10.120 1.00 54.12 70 VAL E O 1
ATOM 3085 N N . LEU E 2 71 ? -8.338 -23.518 11.646 1.00 53.48 71 LEU E N 1
ATOM 3086 C CA . LEU E 2 71 ? -7.500 -23.982 12.743 1.00 63.17 71 LEU E CA 1
ATOM 3087 C C . LEU E 2 71 ? -7.518 -25.500 12.861 1.00 66.40 71 LEU E C 1
ATOM 3088 O O . LEU E 2 71 ? -8.541 -26.146 12.613 1.00 68.32 71 LEU E O 1
ATOM 3093 N N . ARG E 2 72 ? -6.366 -26.058 13.239 1.00 68.86 72 ARG E N 1
ATOM 3094 C CA . ARG E 2 72 ? -6.228 -27.472 13.571 1.00 73.94 72 ARG E CA 1
ATOM 3095 C C . ARG E 2 72 ? -5.466 -27.619 14.880 1.00 79.10 72 ARG E C 1
ATOM 3096 O O . ARG E 2 72 ? -5.278 -26.631 15.600 1.00 77.28 72 ARG E O 1
ATOM 3104 N N . LEU E 2 73 ? -5.023 -28.841 15.185 1.00 84.03 73 LEU E N 1
ATOM 3105 C CA . LEU E 2 73 ? -4.172 -29.123 16.345 1.00 76.52 73 LEU E CA 1
ATOM 3106 C C . LEU E 2 73 ? -4.549 -28.356 17.609 1.00 81.60 73 LEU E C 1
ATOM 3107 O O . LEU E 2 73 ? -3.726 -27.633 18.170 1.00 82.61 73 LEU E O 1
ATOM 3112 N N . MET F 3 1 ? 11.507 18.687 -33.907 1.00 50.79 1 MET F N 1
ATOM 3113 C CA . MET F 3 1 ? 11.391 17.410 -34.596 1.00 47.26 1 MET F CA 1
ATOM 3114 C C . MET F 3 1 ? 10.134 16.680 -34.126 1.00 46.40 1 MET F C 1
ATOM 3115 O O . MET F 3 1 ? 9.917 16.540 -32.922 1.00 41.08 1 MET F O 1
ATOM 3120 N N . GLN F 3 2 ? 9.287 16.221 -35.045 1.00 37.50 2 GLN F N 1
ATOM 3121 C CA . GLN F 3 2 ? 8.166 15.390 -34.633 1.00 43.70 2 GLN F CA 1
ATOM 3122 C C . GLN F 3 2 ? 8.405 13.945 -35.051 1.00 41.48 2 GLN F C 1
ATOM 3123 O O . GLN F 3 2 ? 8.935 13.672 -36.133 1.00 39.79 2 GLN F O 1
ATOM 3129 N N . ILE F 3 3 ? 8.047 13.027 -34.156 1.00 37.42 3 ILE F N 1
ATOM 3130 C CA . ILE F 3 3 ? 8.115 11.599 -34.408 1.00 26.57 3 ILE F CA 1
ATOM 3131 C C . ILE F 3 3 ? 6.721 11.026 -34.185 1.00 28.46 3 ILE F C 1
ATOM 3132 O O . ILE F 3 3 ? 5.838 11.675 -33.621 1.00 31.75 3 ILE F O 1
ATOM 3137 N N . PHE F 3 4 ? 6.535 9.795 -34.634 1.00 22.70 4 PHE F N 1
ATOM 3138 C CA . PHE F 3 4 ? 5.276 9.092 -34.453 1.00 25.69 4 PHE F CA 1
ATOM 3139 C C . PHE F 3 4 ? 5.475 7.886 -33.541 1.00 28.94 4 PHE F C 1
ATOM 3140 O O . PHE F 3 4 ? 6.535 7.253 -33.536 1.00 28.58 4 PHE F O 1
ATOM 3148 N N . VAL F 3 5 ? 4.445 7.572 -32.760 1.00 24.18 5 VAL F N 1
ATOM 3149 C CA . VAL F 3 5 ? 4.453 6.376 -31.927 1.00 25.50 5 VAL F CA 1
ATOM 3150 C C . VAL F 3 5 ? 3.179 5.607 -32.222 1.00 24.92 5 VAL F C 1
ATOM 3151 O O . VAL F 3 5 ? 2.080 6.165 -32.127 1.00 27.87 5 VAL F O 1
ATOM 3155 N N . LYS F 3 6 ? 3.325 4.331 -32.560 1.00 26.06 6 LYS F N 1
ATOM 3156 C CA . LYS F 3 6 ? 2.215 3.511 -33.019 1.00 29.88 6 LYS F CA 1
ATOM 3157 C C . LYS F 3 6 ? 2.030 2.313 -32.101 1.00 26.30 6 LYS F C 1
ATOM 3158 O O . LYS F 3 6 ? 3.007 1.654 -31.737 1.00 22.36 6 LYS F O 1
ATOM 3164 N N . THR F 3 7 ? 0.780 2.001 -31.767 1.00 23.93 7 THR F N 1
ATOM 3165 C CA . THR F 3 7 ? 0.468 0.837 -30.943 1.00 25.60 7 THR F CA 1
ATOM 3166 C C . THR F 3 7 ? 0.020 -0.339 -31.811 1.00 33.23 7 THR F C 1
ATOM 3167 O O . THR F 3 7 ? -0.317 -0.189 -32.991 1.00 30.17 7 THR F O 1
ATOM 3171 N N . LEU F 3 8 ? -0.020 -1.523 -31.188 1.00 25.73 8 LEU F N 1
ATOM 3172 C CA . LEU F 3 8 ? -0.469 -2.726 -31.887 1.00 34.38 8 LEU F CA 1
ATOM 3173 C C . LEU F 3 8 ? -1.959 -2.696 -32.198 1.00 44.22 8 LEU F C 1
ATOM 3174 O O . LEU F 3 8 ? -2.417 -3.489 -33.029 1.00 37.67 8 LEU F O 1
ATOM 3179 N N . THR F 3 9 ? -2.719 -1.804 -31.556 1.00 30.52 9 THR F N 1
ATOM 3180 C CA . THR F 3 9 ? -4.109 -1.558 -31.923 1.00 42.64 9 THR F CA 1
ATOM 3181 C C . THR F 3 9 ? -4.256 -0.578 -33.083 1.00 41.81 9 THR F C 1
ATOM 3182 O O . THR F 3 9 ? -5.383 -0.316 -33.506 1.00 43.93 9 THR F O 1
ATOM 3186 N N . GLY F 3 10 ? -3.159 -0.024 -33.597 1.00 34.33 10 GLY F N 1
ATOM 3187 C CA . GLY F 3 10 ? -3.213 0.859 -34.742 1.00 41.33 10 GLY F CA 1
ATOM 3188 C C . GLY F 3 10 ? -3.305 2.341 -34.435 1.00 46.88 10 GLY F C 1
ATOM 3189 O O . GLY F 3 10 ? -3.321 3.149 -35.374 1.00 43.83 10 GLY F O 1
ATOM 3190 N N . LYS F 3 11 ? -3.385 2.731 -33.165 1.00 33.36 11 LYS F N 1
ATOM 3191 C CA . LYS F 3 11 ? -3.318 4.145 -32.831 1.00 28.55 11 LYS F CA 1
ATOM 3192 C C . LYS F 3 11 ? -1.928 4.684 -33.147 1.00 40.28 11 LYS F C 1
ATOM 3193 O O . LYS F 3 11 ? -0.915 4.008 -32.948 1.00 35.18 11 LYS F O 1
ATOM 3199 N N . THR F 3 12 ? -1.882 5.927 -33.614 1.00 31.73 12 THR F N 1
ATOM 3200 C CA . THR F 3 12 ? -0.622 6.621 -33.834 1.00 29.44 12 THR F CA 1
ATOM 3201 C C . THR F 3 12 ? -0.726 7.995 -33.202 1.00 31.25 12 THR F C 1
ATOM 3202 O O . THR F 3 12 ? -1.679 8.730 -33.467 1.00 42.19 12 THR F O 1
ATOM 3206 N N . ILE F 3 13 ? 0.225 8.329 -32.342 1.00 30.53 13 ILE F N 1
ATOM 3207 C CA . ILE F 3 13 ? 0.311 9.663 -31.782 1.00 31.15 13 ILE F CA 1
ATOM 3208 C C . ILE F 3 13 ? 1.569 10.325 -32.319 1.00 36.58 13 ILE F C 1
ATOM 3209 O O . ILE F 3 13 ? 2.474 9.673 -32.841 1.00 28.82 13 ILE F O 1
ATOM 3214 N N . THR F 3 14 ? 1.614 11.644 -32.200 1.00 29.99 14 THR F N 1
ATOM 3215 C CA . THR F 3 14 ? 2.773 12.410 -32.619 1.00 31.12 14 THR F CA 1
ATOM 3216 C C . THR F 3 14 ? 3.347 13.141 -31.413 1.00 36.55 14 THR F C 1
ATOM 3217 O O . THR F 3 14 ? 2.606 13.591 -30.531 1.00 35.29 14 THR F O 1
ATOM 3221 N N . LEU F 3 15 ? 4.673 13.192 -31.347 1.00 32.76 15 LEU F N 1
ATOM 3222 C CA . LEU F 3 15 ? 5.397 13.820 -30.255 1.00 31.38 15 LEU F CA 1
ATOM 3223 C C . LEU F 3 15 ? 6.362 14.828 -30.850 1.00 41.84 15 LEU F C 1
ATOM 3224 O O . LEU F 3 15 ? 6.954 14.574 -31.904 1.00 38.25 15 LEU F O 1
ATOM 3229 N N . GLU F 3 16 ? 6.526 15.959 -30.177 1.00 38.86 16 GLU F N 1
ATOM 3230 C CA . GLU F 3 16 ? 7.565 16.920 -30.515 1.00 44.98 16 GLU F CA 1
ATOM 3231 C C . GLU F 3 16 ? 8.740 16.646 -29.588 1.00 36.89 16 GLU F C 1
ATOM 3232 O O . GLU F 3 16 ? 8.586 16.676 -28.362 1.00 37.30 16 GLU F O 1
ATOM 3238 N N . VAL F 3 17 ? 9.896 16.339 -30.166 1.00 35.35 17 VAL F N 1
ATOM 3239 C CA . VAL F 3 17 ? 11.058 15.886 -29.415 1.00 30.64 17 VAL F CA 1
ATOM 3240 C C . VAL F 3 17 ? 12.294 16.549 -30.011 1.00 36.38 17 VAL F C 1
ATOM 3241 O O . VAL F 3 17 ? 12.226 17.229 -31.037 1.00 44.62 17 VAL F O 1
ATOM 3245 N N . GLU F 3 18 ? 13.433 16.329 -29.367 1.00 43.92 18 GLU F N 1
ATOM 3246 C CA . GLU F 3 18 ? 14.715 16.682 -29.947 1.00 39.21 18 GLU F CA 1
ATOM 3247 C C . GLU F 3 18 ? 15.596 15.440 -30.049 1.00 42.42 18 GLU F C 1
ATOM 3248 O O . GLU F 3 18 ? 15.437 14.495 -29.269 1.00 37.46 18 GLU F O 1
ATOM 3254 N N . PRO F 3 19 ? 16.528 15.414 -31.005 1.00 42.40 19 PRO F N 1
ATOM 3255 C CA . PRO F 3 19 ? 17.426 14.252 -31.143 1.00 36.10 19 PRO F CA 1
ATOM 3256 C C . PRO F 3 19 ? 18.165 13.852 -29.873 1.00 36.26 19 PRO F C 1
ATOM 3257 O O . PRO F 3 19 ? 18.480 12.667 -29.700 1.00 41.07 19 PRO F O 1
ATOM 3261 N N . SER F 3 20 ? 18.452 14.789 -28.979 1.00 37.94 20 SER F N 1
ATOM 3262 C CA . SER F 3 20 ? 19.190 14.485 -27.758 1.00 39.87 20 SER F CA 1
ATOM 3263 C C . SER F 3 20 ? 18.295 14.036 -26.602 1.00 34.86 20 SER F C 1
ATOM 3264 O O . SER F 3 20 ? 18.810 13.750 -25.511 1.00 40.86 20 SER F O 1
ATOM 3267 N N . ASP F 3 21 ? 16.980 13.953 -26.816 1.00 35.65 21 ASP F N 1
ATOM 3268 C CA . ASP F 3 21 ? 16.065 13.443 -25.797 1.00 33.26 21 ASP F CA 1
ATOM 3269 C C . ASP F 3 21 ? 16.352 11.978 -25.488 1.00 25.36 21 ASP F C 1
ATOM 3270 O O . ASP F 3 21 ? 16.503 11.163 -26.401 1.00 31.89 21 ASP F O 1
ATOM 3275 N N . THR F 3 22 ? 16.386 11.632 -24.204 1.00 26.83 22 THR F N 1
ATOM 3276 C CA . THR F 3 22 ? 16.543 10.228 -23.844 1.00 36.62 22 THR F CA 1
ATOM 3277 C C . THR F 3 22 ? 15.234 9.465 -24.046 1.00 30.51 22 THR F C 1
ATOM 3278 O O . THR F 3 22 ? 14.149 10.049 -24.145 1.00 31.47 22 THR F O 1
ATOM 3282 N N . ILE F 3 23 ? 15.356 8.136 -24.138 1.00 26.83 23 ILE F N 1
ATOM 3283 C CA . ILE F 3 23 ? 14.166 7.287 -24.205 1.00 29.01 23 ILE F CA 1
ATOM 3284 C C . ILE F 3 23 ? 13.338 7.440 -22.930 1.00 27.13 23 ILE F C 1
ATOM 3285 O O . ILE F 3 23 ? 12.098 7.472 -22.974 1.00 25.17 23 ILE F O 1
ATOM 3290 N N . GLU F 3 24 ? 14.012 7.571 -21.783 1.00 28.89 24 GLU F N 1
ATOM 3291 C CA . GLU F 3 24 ? 13.334 7.894 -20.528 1.00 26.33 24 GLU F CA 1
ATOM 3292 C C . GLU F 3 24 ? 12.446 9.123 -20.671 1.00 26.98 24 GLU F C 1
ATOM 3293 O O . GLU F 3 24 ? 11.286 9.127 -20.236 1.00 29.38 24 GLU F O 1
ATOM 3299 N N . ASN F 3 25 ? 12.992 10.187 -21.268 1.00 26.93 25 ASN F N 1
ATOM 3300 C CA . ASN F 3 25 ? 12.246 11.426 -21.480 1.00 26.89 25 ASN F CA 1
ATOM 3301 C C . ASN F 3 25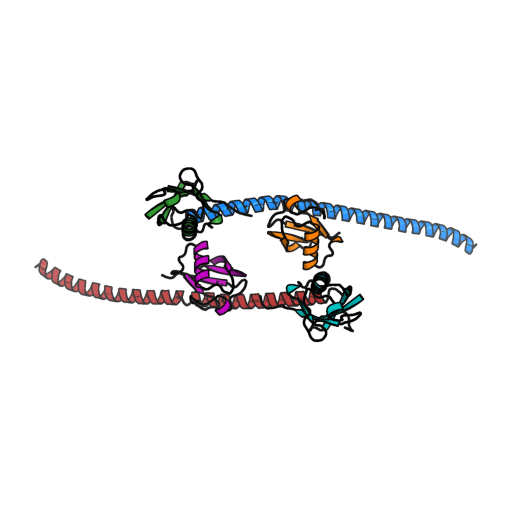 ? 11.048 11.201 -22.396 1.00 31.70 25 ASN F C 1
ATOM 3302 O O . ASN F 3 25 ? 9.942 11.699 -22.128 1.00 28.53 25 ASN F O 1
ATOM 3307 N N . VAL F 3 26 ? 11.252 10.455 -23.485 1.00 25.79 26 VAL F N 1
ATOM 3308 C CA . VAL F 3 26 ? 10.166 10.153 -24.409 1.00 29.40 26 VAL F CA 1
ATOM 3309 C C . VAL F 3 26 ? 9.044 9.397 -23.704 1.00 24.00 26 VAL F C 1
ATOM 3310 O O . VAL F 3 26 ? 7.860 9.705 -23.895 1.00 23.98 26 VAL F O 1
ATOM 3314 N N . LYS F 3 27 ? 9.387 8.396 -22.892 1.00 24.01 27 LYS F N 1
ATOM 3315 C CA . LYS F 3 27 ? 8.338 7.662 -22.179 1.00 23.79 27 LYS F CA 1
ATOM 3316 C C . LYS F 3 27 ? 7.590 8.569 -21.210 1.00 26.24 27 LYS F C 1
ATOM 3317 O O . LYS F 3 27 ? 6.366 8.431 -21.042 1.00 23.31 27 LYS F O 1
ATOM 3323 N N . ALA F 3 28 ? 8.286 9.543 -20.626 1.00 24.93 28 ALA F N 1
ATOM 3324 C CA . ALA F 3 28 ? 7.627 10.489 -19.732 1.00 31.63 28 ALA F CA 1
ATOM 3325 C C . ALA F 3 28 ? 6.676 11.398 -20.494 1.00 32.55 28 ALA F C 1
ATOM 3326 O O . ALA F 3 28 ? 5.622 11.781 -19.970 1.00 24.86 28 ALA F O 1
ATOM 3328 N N . LYS F 3 29 ? 7.024 11.743 -21.737 1.00 26.93 29 LYS F N 1
ATOM 3329 C CA . LYS F 3 29 ? 6.134 12.541 -22.573 1.00 24.93 29 LYS F CA 1
ATOM 3330 C C . LYS F 3 29 ? 4.896 11.746 -22.988 1.00 27.81 29 LYS F C 1
ATOM 3331 O O . LYS F 3 29 ? 3.796 12.306 -23.094 1.00 29.14 29 LYS F O 1
ATOM 3337 N N . ILE F 3 30 ? 5.061 10.443 -23.24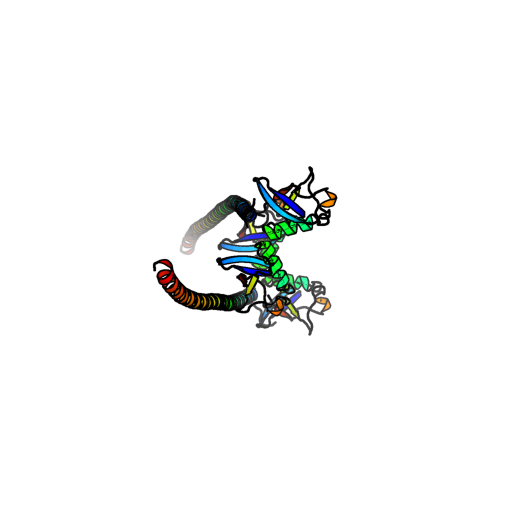4 1.00 21.86 30 ILE F N 1
ATOM 3338 C CA . ILE F 3 30 ? 3.914 9.590 -23.538 1.00 21.33 30 ILE F CA 1
ATOM 3339 C C . ILE F 3 30 ? 3.000 9.516 -22.321 1.00 25.52 30 ILE F C 1
ATOM 3340 O O . ILE F 3 30 ? 1.766 9.538 -22.441 1.00 27.84 30 ILE F O 1
ATOM 3345 N N . GLN F 3 31 ? 3.591 9.462 -21.129 1.00 24.58 31 GLN F N 1
ATOM 3346 C CA . GLN F 3 31 ? 2.800 9.483 -19.904 1.00 24.98 31 GLN F CA 1
ATOM 3347 C C . GLN F 3 31 ? 1.991 10.772 -19.782 1.00 28.03 31 GLN F C 1
ATOM 3348 O O . GLN F 3 31 ? 0.802 10.741 -19.450 1.00 26.43 31 GLN F O 1
ATOM 3354 N N . ASP F 3 32 ? 2.626 11.921 -20.034 1.00 28.85 32 ASP F N 1
ATOM 3355 C CA . ASP F 3 32 ? 1.906 13.190 -19.973 1.00 34.84 32 ASP F CA 1
ATOM 3356 C C . ASP F 3 32 ? 0.757 13.243 -20.977 1.00 34.13 32 ASP F C 1
ATOM 3357 O O . ASP F 3 32 ? -0.337 13.722 -20.657 1.00 31.77 32 ASP F O 1
ATOM 3362 N N . LYS F 3 33 ? 0.979 12.762 -22.196 1.00 26.81 33 LYS F N 1
ATOM 3363 C CA . LYS F 3 33 ? -0.003 12.986 -23.241 1.00 31.55 33 LYS F CA 1
ATOM 3364 C C . LYS F 3 33 ? -1.141 11.977 -23.194 1.00 30.96 33 LYS F C 1
ATOM 3365 O O . LYS F 3 33 ? -2.282 12.329 -23.519 1.00 36.65 33 LYS F O 1
ATOM 3371 N N . GLU F 3 34 ? -0.860 10.737 -22.792 1.00 27.99 34 GLU F N 1
ATOM 3372 C CA . GLU F 3 34 ? -1.850 9.674 -22.867 1.00 29.05 34 GLU F CA 1
ATOM 3373 C C . GLU F 3 34 ? -1.979 8.827 -21.602 1.00 28.37 34 GLU F C 1
ATOM 3374 O O . GLU F 3 34 ? -2.777 7.880 -21.593 1.00 30.72 34 GLU F O 1
ATOM 3380 N N . GLY F 3 35 ? -1.221 9.115 -20.547 1.00 25.79 35 GLY F N 1
ATOM 3381 C CA . GLY F 3 35 ? -1.468 8.526 -19.235 1.00 29.24 35 GLY F CA 1
ATOM 3382 C C . GLY F 3 35 ? -0.887 7.152 -18.966 1.00 36.08 35 GLY F C 1
ATOM 3383 O O . GLY F 3 35 ? -1.228 6.547 -17.939 1.00 32.13 35 GLY F O 1
ATOM 3384 N N . ILE F 3 36 ? -0.015 6.635 -19.823 1.00 28.84 36 ILE F N 1
ATOM 3385 C CA . ILE F 3 36 ? 0.542 5.299 -19.661 1.00 27.87 36 ILE F CA 1
ATOM 3386 C C . ILE F 3 36 ? 1.820 5.418 -18.839 1.00 27.16 36 ILE F C 1
ATOM 3387 O O . ILE F 3 36 ? 2.743 6.146 -19.259 1.00 26.74 36 ILE F O 1
ATOM 3392 N N . PRO F 3 37 ? 1.936 4.750 -17.692 1.00 25.26 37 PRO F N 1
ATOM 3393 C CA . PRO F 3 37 ? 3.160 4.866 -16.872 1.00 31.01 37 PRO F CA 1
ATOM 3394 C C . PRO F 3 37 ? 4.371 4.336 -17.621 1.00 26.52 37 PRO F C 1
ATOM 3395 O O . PRO F 3 37 ? 4.298 3.281 -18.266 1.00 23.98 37 PRO F O 1
ATOM 3399 N N . PRO F 3 38 ? 5.506 5.027 -17.549 1.00 24.98 38 PRO F N 1
ATOM 3400 C CA . PRO F 3 38 ? 6.710 4.530 -18.236 1.00 22.57 38 PRO F CA 1
ATOM 3401 C C . PRO F 3 38 ? 7.053 3.080 -17.941 1.00 24.80 38 PRO F C 1
ATOM 3402 O O . PRO F 3 38 ? 7.543 2.394 -18.841 1.00 23.42 38 PRO F O 1
ATOM 3406 N N . ASP F 3 39 ? 6.808 2.557 -16.736 1.00 24.43 39 ASP F N 1
ATOM 3407 C CA . ASP F 3 39 ? 7.229 1.170 -16.573 1.00 25.07 39 ASP F CA 1
ATOM 3408 C C . ASP F 3 39 ? 6.294 0.175 -17.255 1.00 27.90 39 ASP F C 1
ATOM 3409 O O . ASP F 3 39 ? 6.616 -1.015 -17.292 1.00 30.53 39 ASP F O 1
ATOM 3414 N N . GLN F 3 40 ? 5.171 0.624 -17.828 1.00 27.33 40 GLN F N 1
ATOM 3415 C CA . GLN F 3 40 ? 4.345 -0.248 -18.644 1.00 21.06 40 GLN F CA 1
ATOM 3416 C C . GLN F 3 40 ? 4.631 -0.089 -20.131 1.00 26.48 40 GLN F C 1
ATOM 3417 O O . GLN F 3 40 ? 3.961 -0.731 -20.940 1.00 26.91 40 GLN F O 1
ATOM 3423 N N . GLN F 3 41 ? 5.588 0.756 -20.509 1.00 22.37 41 GLN F N 1
ATOM 3424 C CA . GLN F 3 41 ? 5.844 1.021 -21.922 1.00 20.93 41 GLN F CA 1
ATOM 3425 C C . GLN F 3 41 ? 7.120 0.300 -22.336 1.00 26.76 41 GLN F C 1
ATOM 3426 O O . GLN F 3 41 ? 8.096 0.265 -21.578 1.00 23.37 41 GLN F O 1
ATOM 3432 N N . ARG F 3 42 ? 7.120 -0.246 -23.551 1.00 20.05 42 ARG F N 1
ATOM 3433 C CA . ARG F 3 42 ? 8.337 -0.684 -24.221 1.00 20.94 42 ARG F CA 1
ATOM 3434 C C . ARG F 3 42 ? 8.288 -0.078 -25.622 1.00 21.87 42 ARG F C 1
ATOM 3435 O O . ARG F 3 42 ? 7.250 -0.145 -26.283 1.00 23.29 42 ARG F O 1
ATOM 3443 N N . LEU F 3 43 ? 9.387 0.525 -26.068 1.00 22.84 43 LEU F N 1
ATOM 3444 C CA . LEU F 3 43 ? 9.455 1.128 -27.396 1.00 20.86 43 LEU F CA 1
ATOM 3445 C C . LEU F 3 43 ? 10.406 0.341 -28.288 1.00 21.29 43 LEU F C 1
ATOM 3446 O O . LEU F 3 43 ? 11.441 -0.155 -27.831 1.00 24.52 43 LEU F O 1
ATOM 3451 N N . ILE F 3 44 ? 10.054 0.248 -29.563 1.00 23.05 44 ILE F N 1
ATOM 3452 C CA . ILE F 3 44 ? 10.812 -0.499 -30.554 1.00 24.40 44 ILE F CA 1
ATOM 3453 C C . ILE F 3 44 ? 11.058 0.412 -31.741 1.00 24.02 44 ILE F C 1
ATOM 3454 O O . ILE F 3 44 ? 10.161 1.157 -32.154 1.00 23.02 44 ILE F O 1
ATOM 3459 N N . PHE F 3 45 ? 12.282 0.386 -32.263 1.00 24.44 45 PHE F N 1
ATOM 3460 C CA . PHE F 3 45 ? 12.549 1.034 -33.544 1.00 22.17 45 PHE F CA 1
ATOM 3461 C C . PHE F 3 45 ? 13.689 0.315 -34.248 1.00 27.42 45 PHE F C 1
ATOM 3462 O O . PHE F 3 45 ? 14.706 0.021 -33.619 1.00 27.99 45 PHE F O 1
ATOM 3470 N N . ALA F 3 46 ? 13.533 0.071 -35.548 1.00 28.97 46 ALA F N 1
ATOM 3471 C CA . ALA F 3 46 ? 14.598 -0.519 -36.374 1.00 33.21 46 ALA F CA 1
ATOM 3472 C C . ALA F 3 46 ? 15.114 -1.826 -35.780 1.00 34.25 46 ALA F C 1
ATOM 3473 O O . ALA F 3 46 ? 16.322 -2.043 -35.643 1.00 30.74 46 ALA F O 1
ATOM 3475 N N . GLY F 3 47 ? 14.180 -2.694 -35.399 1.00 31.86 47 GLY F N 1
ATOM 3476 C CA . GLY F 3 47 ? 14.505 -4.044 -34.994 1.00 31.38 47 GLY F CA 1
ATOM 3477 C C . GLY F 3 47 ? 15.004 -4.228 -33.576 1.00 36.77 47 GLY F C 1
ATOM 3478 O O . GLY F 3 47 ? 15.535 -5.298 -33.271 1.00 35.86 47 GLY F O 1
ATOM 3479 N N . LYS F 3 48 ? 14.848 -3.248 -32.688 1.00 30.21 48 LYS F N 1
ATOM 3480 C CA . LYS F 3 48 ? 15.338 -3.468 -31.334 1.00 39.34 48 LYS F CA 1
ATOM 3481 C C . LYS F 3 48 ? 14.584 -2.609 -30.332 1.00 36.02 48 LYS F C 1
ATOM 3482 O O . LYS F 3 48 ? 14.008 -1.573 -30.674 1.00 28.79 48 LYS F O 1
ATOM 3488 N N . GLN F 3 49 ? 14.572 -3.091 -29.087 1.00 32.98 49 GLN F N 1
ATOM 3489 C CA . GLN F 3 49 ? 14.014 -2.335 -27.974 1.00 26.87 49 GLN F CA 1
ATOM 3490 C C . GLN F 3 49 ? 14.904 -1.163 -27.608 1.00 32.93 49 GLN F C 1
ATOM 3491 O O . GLN F 3 49 ? 16.134 -1.271 -27.592 1.00 35.66 49 GLN F O 1
ATOM 3497 N N . LEU F 3 50 ? 14.272 -0.042 -27.291 1.00 24.54 50 LEU F N 1
ATOM 3498 C CA . LEU F 3 50 ? 14.990 1.192 -27.019 1.00 26.22 50 LEU F CA 1
ATOM 3499 C C . LEU F 3 50 ? 15.217 1.312 -25.511 1.00 29.45 50 LEU F C 1
ATOM 3500 O O . LEU F 3 50 ? 14.268 1.196 -24.727 1.00 29.14 50 LEU F O 1
ATOM 3505 N N . GLU F 3 51 ? 16.468 1.538 -25.104 1.00 26.78 51 GLU F N 1
ATOM 3506 C CA . GLU F 3 51 ? 16.844 1.550 -23.691 1.00 29.43 51 GLU F CA 1
ATOM 3507 C C . GLU F 3 51 ? 16.831 2.963 -23.111 1.00 32.03 51 GLU F C 1
ATOM 3508 O O . GLU F 3 51 ? 17.231 3.924 -23.773 1.00 28.87 51 GLU F O 1
ATOM 3514 N N . ASP F 3 52 ? 16.439 3.066 -21.834 1.00 29.23 52 ASP F N 1
ATOM 3515 C CA . ASP F 3 52 ? 16.045 4.355 -21.256 1.00 31.52 52 ASP F CA 1
ATOM 3516 C C . ASP F 3 52 ? 17.148 5.409 -21.331 1.00 35.06 52 ASP F C 1
ATOM 3517 O O . ASP F 3 52 ? 16.862 6.597 -21.530 1.00 33.56 52 ASP F O 1
ATOM 3522 N N . GLY F 3 53 ? 18.406 5.012 -21.149 1.00 29.77 53 GLY F N 1
ATOM 3523 C CA . GLY F 3 53 ? 19.477 5.987 -21.101 1.00 37.46 53 GLY F CA 1
ATOM 3524 C C . GLY F 3 53 ? 20.052 6.410 -22.428 1.00 36.69 53 GLY F C 1
ATOM 3525 O O 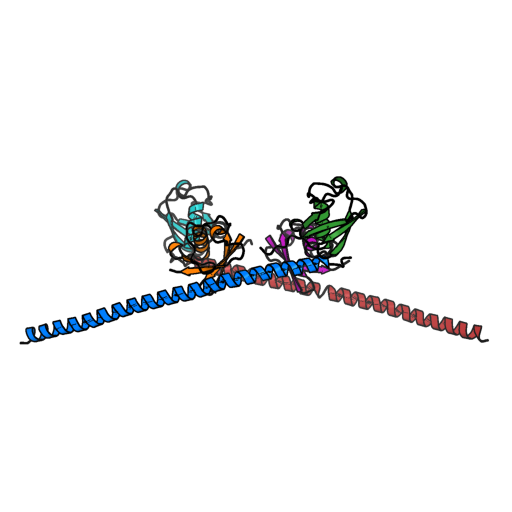. GLY F 3 53 ? 20.905 7.306 -22.476 1.00 36.55 53 GLY F O 1
ATOM 3526 N N . ARG F 3 54 ? 19.612 5.797 -23.520 1.00 31.15 54 ARG F N 1
ATOM 3527 C CA . ARG F 3 54 ? 20.061 6.194 -24.841 1.00 31.97 54 ARG F CA 1
ATOM 3528 C C . ARG F 3 54 ? 19.189 7.335 -25.362 1.00 42.86 54 ARG F C 1
ATOM 3529 O O . ARG F 3 54 ? 18.077 7.566 -24.879 1.00 32.16 54 ARG F O 1
ATOM 3537 N N . THR F 3 55 ? 19.705 8.057 -26.351 1.00 33.24 55 THR F N 1
ATOM 3538 C CA . THR F 3 55 ? 18.968 9.149 -26.967 1.00 33.05 55 THR F CA 1
ATOM 3539 C C . THR F 3 55 ? 18.324 8.675 -28.261 1.00 31.48 55 THR F C 1
ATOM 3540 O O . THR F 3 55 ? 18.679 7.627 -28.812 1.00 33.84 55 THR F O 1
ATOM 3544 N N . LEU F 3 56 ? 17.363 9.467 -28.742 1.00 29.23 56 LEU F N 1
ATOM 3545 C CA . LEU F 3 56 ? 16.781 9.200 -30.053 1.00 31.20 56 LEU F CA 1
ATOM 3546 C C . LEU F 3 56 ? 17.862 9.160 -31.128 1.00 29.95 56 LEU F C 1
ATOM 3547 O O . LEU F 3 56 ? 17.858 8.278 -31.997 1.00 28.77 56 LEU F O 1
ATOM 3552 N N . SER F 3 57 ? 18.823 10.081 -31.066 1.00 32.96 57 SER F N 1
ATOM 3553 C CA . SER F 3 57 ? 19.867 10.082 -32.089 1.00 37.38 57 SER F CA 1
ATOM 3554 C C . SER F 3 57 ? 20.723 8.816 -32.028 1.00 35.35 57 SER F C 1
ATOM 3555 O O . SER F 3 57 ? 21.208 8.352 -33.066 1.00 36.01 57 SER F O 1
ATOM 3558 N N . ASP F 3 58 ? 20.914 8.242 -30.831 1.00 35.89 58 ASP F N 1
ATOM 3559 C CA . ASP F 3 58 ? 21.669 6.994 -30.703 1.00 37.30 58 ASP F CA 1
ATOM 3560 C C . ASP F 3 58 ? 21.061 5.873 -31.529 1.00 39.03 58 ASP F C 1
ATOM 3561 O O . ASP F 3 58 ? 21.763 4.920 -31.889 1.00 35.01 58 ASP F O 1
ATOM 3566 N N . TYR F 3 59 ? 19.756 5.935 -31.799 1.00 29.76 59 TYR F N 1
ATOM 3567 C CA . TYR F 3 59 ? 19.086 4.920 -32.600 1.00 28.24 59 TYR F CA 1
ATOM 3568 C C . TYR F 3 59 ? 18.784 5.397 -34.003 1.00 32.50 59 TYR F C 1
ATOM 3569 O O . TYR F 3 59 ? 18.010 4.743 -34.707 1.00 32.19 59 TYR F O 1
ATOM 3578 N N . ASN F 3 60 ? 19.364 6.526 -34.410 1.00 36.24 60 ASN F N 1
ATOM 3579 C CA . ASN F 3 60 ? 19.129 7.121 -35.719 1.00 40.52 60 ASN F CA 1
ATOM 3580 C C . ASN F 3 60 ? 17.633 7.342 -35.933 1.00 37.43 60 ASN F C 1
ATOM 3581 O O . ASN F 3 60 ? 17.079 7.068 -36.997 1.00 38.61 60 ASN F O 1
ATOM 3586 N N . ILE F 3 61 ? 16.964 7.807 -34.882 1.00 30.66 61 ILE F N 1
ATOM 3587 C CA . ILE F 3 61 ? 15.574 8.231 -34.968 1.00 28.68 61 ILE F CA 1
ATOM 3588 C C . ILE F 3 61 ? 15.569 9.688 -35.398 1.00 31.59 61 ILE F C 1
ATOM 3589 O O . ILE F 3 61 ? 16.169 10.540 -34.736 1.00 35.51 61 ILE F O 1
ATOM 3594 N N . GLN F 3 62 ? 14.897 9.977 -36.509 1.00 39.47 62 GLN F N 1
ATOM 3595 C CA . GLN F 3 62 ? 14.925 11.300 -37.112 1.00 36.52 62 GLN F CA 1
ATOM 3596 C C . GLN F 3 62 ? 13.503 11.808 -37.302 1.00 44.59 62 GLN F C 1
ATOM 3597 O O . GLN F 3 62 ? 12.527 11.145 -36.934 1.00 36.27 62 GLN F O 1
ATOM 3603 N N . ARG F 3 63 ? 13.394 12.997 -37.898 1.00 39.79 63 ARG F N 1
ATOM 3604 C CA . ARG F 3 63 ? 12.101 13.554 -38.283 1.00 49.04 63 ARG F CA 1
ATOM 3605 C C . ARG F 3 63 ? 11.204 12.504 -38.927 1.00 41.36 63 ARG F C 1
ATOM 3606 O O . ARG F 3 63 ? 11.634 11.750 -39.807 1.00 39.73 63 ARG F O 1
ATOM 3614 N N . GLU F 3 64 ? 9.959 12.456 -38.459 1.00 38.93 64 GLU F N 1
ATOM 3615 C CA . GLU F 3 64 ? 8.881 11.588 -38.930 1.00 35.41 64 GLU F CA 1
ATOM 3616 C C . GLU F 3 64 ? 9.179 10.096 -38.828 1.00 27.61 64 GLU F C 1
ATOM 3617 O O . GLU F 3 64 ? 8.452 9.292 -39.420 1.00 30.78 64 GLU F O 1
ATOM 3623 N N . SER F 3 65 ? 10.186 9.685 -38.059 1.00 27.84 65 SER F N 1
ATOM 3624 C CA . SER F 3 65 ? 10.319 8.261 -37.769 1.00 29.85 65 SER F CA 1
ATOM 3625 C C . SER F 3 65 ? 9.120 7.770 -36.968 1.00 23.15 65 SER F C 1
ATOM 3626 O O . SER F 3 65 ? 8.473 8.533 -36.248 1.00 28.78 65 SER F O 1
ATOM 3629 N N . THR F 3 66 ? 8.833 6.473 -37.087 1.00 27.22 66 THR F N 1
ATOM 3630 C CA . THR F 3 66 ? 7.720 5.853 -36.368 1.00 28.59 66 THR F CA 1
ATOM 3631 C C . THR F 3 66 ? 8.239 4.776 -35.418 1.00 25.86 66 THR F C 1
ATOM 3632 O O . THR F 3 66 ? 8.850 3.786 -35.851 1.00 25.61 66 THR F O 1
ATOM 3636 N N . LEU F 3 67 ? 7.991 4.965 -34.124 1.00 24.89 67 LEU F N 1
ATOM 3637 C CA . LEU F 3 67 ? 8.320 3.980 -33.099 1.00 25.37 67 LEU F CA 1
ATOM 3638 C C . LEU F 3 67 ? 7.090 3.116 -32.816 1.00 24.71 67 LEU F C 1
ATOM 3639 O O . LEU F 3 67 ? 5.957 3.571 -32.977 1.00 28.23 67 LEU F O 1
ATOM 3644 N N . HIS F 3 68 ? 7.311 1.873 -32.377 1.00 22.18 68 HIS F N 1
ATOM 3645 C CA . HIS F 3 68 ? 6.223 1.025 -31.894 1.00 18.10 68 HIS F CA 1
ATOM 3646 C C . HIS F 3 68 ? 6.205 0.947 -30.372 1.00 18.28 68 HIS F C 1
ATOM 3647 O O . HIS F 3 68 ? 7.234 0.717 -29.734 1.00 23.66 68 HIS F O 1
ATOM 3654 N N . LEU F 3 69 ? 5.011 1.093 -29.817 1.00 20.87 69 LEU F N 1
ATOM 3655 C CA . LEU F 3 69 ? 4.779 1.056 -28.377 1.00 19.88 69 LEU F CA 1
ATOM 3656 C C . LEU F 3 69 ? 4.104 -0.255 -28.028 1.00 22.37 69 LEU F C 1
ATOM 3657 O O . LEU F 3 69 ? 3.045 -0.574 -28.577 1.00 23.91 69 LEU F O 1
ATOM 3662 N N . VAL F 3 70 ? 4.725 -1.011 -27.135 1.00 23.38 70 VAL F N 1
ATOM 3663 C CA . VAL F 3 70 ? 4.163 -2.230 -26.574 1.00 25.14 70 VAL F CA 1
ATOM 3664 C C . VAL F 3 70 ? 3.880 -1.944 -25.110 1.00 28.24 70 VAL F C 1
ATOM 3665 O O . VAL F 3 70 ? 4.634 -1.213 -24.470 1.00 26.88 70 VAL F O 1
ATOM 3669 N N . LEU F 3 71 ? 2.791 -2.498 -24.581 1.00 26.78 71 LEU F N 1
ATOM 3670 C CA . LEU F 3 71 ? 2.372 -2.203 -23.213 1.00 31.64 71 LEU F CA 1
ATOM 3671 C C . LEU F 3 71 ? 2.412 -3.453 -22.351 1.00 42.01 71 LEU F C 1
ATOM 3672 O O . LEU F 3 71 ? 1.978 -4.527 -22.776 1.00 52.44 71 LEU F O 1
ATOM 3677 N N . ARG F 3 72 ? 2.926 -3.310 -21.130 1.00 46.46 72 ARG F N 1
ATOM 3678 C CA . ARG F 3 72 ? 2.851 -4.373 -20.129 1.00 52.27 72 ARG F CA 1
ATOM 3679 C C . ARG F 3 72 ? 1.598 -4.097 -19.305 1.00 64.30 72 ARG F C 1
ATOM 3680 O O . ARG F 3 72 ? 1.636 -3.395 -18.293 1.00 58.94 72 ARG F O 1
ATOM 3688 N N . LEU F 3 73 ? 0.473 -4.641 -19.768 1.00 64.36 73 LEU F N 1
ATOM 3689 C CA . LEU F 3 73 ? -0.807 -4.478 -19.087 1.00 66.82 73 LEU F CA 1
ATOM 3690 C C . LEU F 3 73 ? -0.982 -5.522 -17.994 1.00 79.38 73 LEU F C 1
ATOM 3691 O O . LEU F 3 73 ? -1.248 -5.184 -16.835 1.00 81.81 73 LEU F O 1
ATOM 3696 N N . ARG F 3 74 ? -0.843 -6.795 -18.350 1.00 78.89 74 ARG F N 1
ATOM 3697 C CA . ARG F 3 74 ? -0.935 -7.889 -17.400 1.00 84.85 74 ARG F CA 1
ATOM 3698 C C . ARG F 3 74 ? 0.425 -8.136 -16.754 1.00 90.24 74 ARG F C 1
ATOM 3699 O O . ARG F 3 74 ? 1.437 -7.529 -17.114 1.00 88.45 74 ARG F O 1
ATOM 3707 N N . GLY F 3 75 ? 0.439 -9.050 -15.788 1.00 94.65 75 GLY F N 1
ATOM 3708 C CA . GLY F 3 75 ? 1.640 -9.389 -15.045 1.00 95.64 75 GLY F CA 1
ATOM 3709 C C . GLY F 3 75 ? 1.576 -9.078 -13.565 1.00 96.69 75 GLY F C 1
ATOM 3710 O O . GLY F 3 75 ? 2.500 -9.457 -12.828 1.00 99.05 75 GLY F O 1
ATOM 3711 N N . GLY F 3 76 ? 0.529 -8.408 -13.093 1.00 95.23 76 GLY F N 1
ATOM 3712 C CA . GLY F 3 76 ? 0.403 -8.066 -11.687 1.00 89.82 76 GLY F CA 1
ATOM 3713 C C . GLY F 3 76 ? 0.617 -6.589 -11.411 1.00 90.81 76 GLY F C 1
ATOM 3714 O O . GLY F 3 76 ? 0.900 -5.814 -12.327 1.00 91.69 76 GLY F O 1
#

Sequence (458 aa):
LSKPGELRREYEEEISKVAAERRASEEEENKASEEYIQRLLAEEEEEEKRQAEKRRRAMEEQLKSDEELARKLSIDINNMQIFVKTLTGKTITLEVEPSDTIENVKAKIQDKEGIPPDQQRLIFAGKQLEDGRTLSDYNIQKESTLHLVLRMQIFVKTLTGKTITLEVEPSDTIENVKAKIQDKEGIPPDQQRLIFAGKQLEDGRTLSDYNIQRESTLHLVLRLRGGGHMLSKPGELRREYEEEISKVAAERRASEEEENKASEEYIQRRLLAEEEEEEKRQAEKRRRAMEEQLKSDEELARKLSIDINNMQIFVKTLTGKTITLEVEPSDTIENVKAKIQDKEGIPPDQQRLIFAGKQLEDGRTLSDYNIQKESTLHLVLRLMQIFVKTLTGKTITLEVEPSDTIENVKAKIQDKEGIPPDQQRLIFAGKQLEDGRTLSDYNIQRESTLHLVLRLRGG

GO terms:
  GO:0035861 site of double-strand break (C, IDA)
  GO:0006303 double-strand break repair via nonhomologous end joining (P, IDA)
  GO:0097680 double-strand break repair via classical nonhomologous end joining (P, IDA)
  GO:0140852 histone ubiquitin ligase activity (F, IDA)
  GO:0032991 protein-containing complex (C, IDA)
  GO:0070530 K63-linked polyubiquitin modification-dependent protein binding (F, IDA)
  GO:0004842 ubiquitin-protein transferase activity (F, IDA)
  GO:0003682 chromatin binding (F, IDA)
  GO:0031491 nucleosome binding (F, IDA)
  GO:0016567 protein ubiquitination (P, IDA)
  GO:0006302 double-strand break repair (P, IDA)
  GO:0006511 ubiquitin-dependent protein catabolic process (P, IDA)
  GO:0006974 DNA damage response (P, IDA)
  GO:0070534 protein K63-linked ubiquitination (P, IDA)
  GO:0061630 ubiquitin protein ligase activity (F, EXP)
  GO:0005634 nucleus (C, EXP)
  GO:0036297 interstrand cross-link repair (P, TAS)
  GO:0045739 positive regulation of DNA repair (P, IMP)
  GO:0140858 histone H2AK15 ubiquitin ligase activity (F, IMP)
  GO:0005515 protein binding (F, IPI)

InterPro domains:
  IPR001841 Zinc finger, RING-type [PS50089] (16-55)
  IPR001841 Zinc finger, RING-type [SM00184] (16-54)
  IPR013083 Zinc finger, RING/FYVE/PHD-type [G3DSA:3.30.40.10] (1-113)
  IPR034725 E3 ubiquitin-protein ligase RNF168 [MF_03066] (1-568)
  IPR051657 RNF168/RNF169 E3 ubiquitin-protein ligase [PTHR23328] (10-483)

Organism: Homo sapiens (NCBI:txid9606)

Solvent-accessible surface area: 28269 Å² total; per-residue (Å²): 171,27,131,127,7,50,4,32,127,55,24,76,111,64,44,67,119,42,38,62,116,30,104,56,56,27,85,131,45,30,92,39,0,58,108,46,14,130,132,31,68,42,95,75,101,93,78,94,130,139,71,42,55,139,130,123,145,63,130,74,100,114,114,117,62,73,86,114,120,51,151,131,98,51,115,108,120,111,153,43,80,0,58,0,71,18,102,126,40,103,74,12,56,2,112,1,92,61,93,23,41,0,103,66,0,14,42,65,0,34,38,105,50,23,30,57,39,103,90,0,24,0,0,5,33,18,100,73,7,109,67,68,100,22,0,60,74,17,126,6,87,88,44,4,21,0,7,5,0,84,165,18,81,0,56,2,72,10,145,82,48,54,30,9,57,4,112,2,95,55,85,20,46,0,110,56,0,17,42,66,0,31,49,96,4,14,0,42,41,104,22,0,78,1,58,41,70,83,103,102,8,109,66,64,122,27,0,58,67,30,110,3,119,163,96,19,57,0,69,1,50,37,100,52,126,15,30,34,175,156,84,18,151,104,14,52,5,32,145,51,19,81,127,48,58,69,116,28,48,64,76,60,117,64,45,18,116,128,33,25,122,35,0,86,82,51,12,118,127,29,70,49,110,78,103,98,82,91,130,142,66,42,68,110,131,118,119,62,88,78,110,113,96,140,63,73,95,127,121,53,156,122,100,56,124,72,126,108,172,47,71,0,49,0,59,17,99,123,46,85,70,17,56,3,117,2,96,56,84,24,35,0,111,66,0,8,43,64,0,32,42,102,40,24,31,58,42,104,68,0,26,0,0,8,44,20,111,60,9,95,78,59,115,32,0,66,96,27,97,4,60,85,58,1,21,0,8,6,2,91,98,156,36,69,0,19,1,75,9,146,95,41,42,3,6,50,2,113,4,99,57,86,26,45,0,110,68,1,18,41,63,0,27,51,87,1,13,0,44,45,98,33,0,86,1,63,39,72,79,105,100,6,108,68,64,118,27,0,61,74,19,105,3,109,168,70,19,39,0,70,2,51,43,90,45,144,71,44

B-factor: mean 47.98, std 16.17, range [18.1, 122.14]

Secondary structure (DSSP, 8-state):
---TTHHHHHHHHHHHHHHHHHHHHHHHHHHHHHHHHHHHHHHHHHHHHHHHHHHHHHHHHHHHHHHHHHHHHHHHHH-/-EEEEE-TTS-EEEEE--TT-BHHHHHHHHHHHH---GGGEEEEETTEEPPTTSBTGGGT--TT-EEEEEE-/-EEEEEETTS-EEEEE--TT-BHHHHHHHHHHHH---GGGEEEEETTEEPPTTSBTGGGT--TT-EEEEEE-----/--SPPPTTHHHHHHHHHHHHHHHHHHHHHHHHHHHHHHHHHHHHHHHHHHHHHHHHHHHHHHHHHHHHHHHHHHHHHHHHH-/-EEEEE-TTS-EEEEE--TT-BHHHHHHHHHHHH---GGGEEEEETTEE--TT-BTTTTT--TT-EEEEEE--/-EEEEEETTS-EEEEE--TT-BHHHHHHHHHHHH---GGGEEEEETTEEPPTTSBTGGGT--TT-EEEEEE--S--

Foldseek 3Di:
DADVCNVVVVVVVVVVVVVVVVVVVVVVVVVVVVVVVVVVVVVVVVVVVVVVVVVVVVVVVVVVVVVVVVVVVVVVPPD/DKEWEAEPVGDIDIDDDDQFAFVLNVLVRVCVVPVDHSVQWWKDFPHDTGDRGDGNVVVVNDHHGYIYIDTD/DWEWEAEPVGDIDIDDDDQQQFQLNVLVRCCVVPVAHSVQKWKDDPHDTGDRGHGNVNVPNDPHHYIYIYGRDDDD/DPDDDDPVPVVVVVVVVVVVVVVVVVVVVVVVVVVVVVVVVVVVVVVVVVVVVVVVVVVVVVVVVVVVVVVVVVVVVVVVPD/DWEWEAEPVRDIDIDDDDQQDWPQVVLVRCCVVPVDHSVFKWKDFPNDTGDTPDGNVNVPHDHHGYIYIDTDD/DKEWEAEPVGDIDIDDDDQFDFQLNVLVVCCVPPNAHSVFKWKDDPHDTGDRGDGNVNVPNDPHYYIYIGTNPDDD

Nearest PDB structures (foldseek):
  7ooj-assembly1_A  TM=9.989E-01  e=3.920E-14  Homo sapiens
  4q5h-assembly1_B  TM=9.950E-01  e=5.111E-14  Saccharomyces cerevisiae S288C
  3mtn-assembly2_D  TM=9.801E-01  e=3.669E-14  Homo sapiens
  3n3k-assembly1_B  TM=9.924E-01  e=9.280E-14  Homo sapiens
  4i6l-assembly1_B  TM=9.892E-01  e=9.280E-14  Homo sapiens